Protein AF-M4B2K1-F1 (afdb_monomer)

Radius of gyration: 79.4 Å; Cα contacts (8 Å, |Δi|>4): 278; chains: 1; bounding box: 153×69×194 Å

pLDDT: mean 70.73, std 24.57, range [24.2, 97.56]

Organism: Hyaloperonospora arabidopsidis (strain Emoy2) (NCBI:txid559515)

Solvent-accessible surface area (backbone atoms only — not comparable to full-atom values): 26438 Å² total; per-residue (Å²): 144,83,87,84,79,87,73,96,66,101,56,68,63,54,75,52,71,48,66,51,76,56,73,87,88,69,84,93,75,83,92,77,85,88,79,90,79,89,80,90,89,85,82,82,90,84,88,82,90,81,89,81,85,81,90,79,89,89,87,87,83,91,77,92,81,88,84,85,89,83,86,84,88,85,82,90,78,88,89,81,90,85,90,82,85,83,89,80,81,94,69,87,80,75,51,73,45,79,76,44,81,49,80,47,48,63,83,48,51,42,76,56,94,63,65,79,87,79,61,91,77,77,65,89,90,71,67,78,44,79,55,97,93,43,48,26,31,48,49,71,59,56,55,51,36,40,73,72,66,78,43,73,79,86,75,80,78,84,85,84,87,80,83,84,83,84,84,75,61,68,65,64,54,49,54,52,48,51,51,51,50,54,51,49,50,52,50,51,52,50,51,52,52,50,50,52,48,51,50,53,51,52,53,52,48,52,55,49,51,54,49,52,53,52,51,52,51,50,53,54,50,52,51,52,52,50,54,50,51,52,54,51,49,53,52,48,53,54,50,52,54,52,50,53,51,53,54,50,52,50,52,50,53,56,50,49,54,52,51,53,52,50,50,52,50,52,50,53,51,52,50,52,50,50,52,52,54,48,55,51,51,52,53,51,52,50,50,51,52,50,51,51,54,50,50,54,51,36,53,52,51,53,55,52,46,46,72,74,52,40,73,46,80,77,54,99,84,26,38,21,46,76,84,42,73,50,48,80,66,53,80,76,71,55,56,81,72,50,48,54,51,46,10,34,42,45,9,52,50,41,38,50,53,43,52,50,28,63,60,72,68,49,86,59,79,50,48,62,47,64,48,46,48,66,13,30,34,32,35,74,82,89,36,73,86,48,79,21,35,54,27,67,84,96,48,62,65,71,46,28,56,49,26,52,55,49,54,51,51,40,52,52,52,60,56,52,60,64,65,75,70,81,121

Foldseek 3Di:
DDDDDDDPDDFDKDKDWDKDWDDPPDDDDDDDDDDDDDDDDDDDDDDDDDDDDDDDDDDDDDDDDDDDDDDDDDDDDDDDDDDDDDDDDDDPDTDIDGPDMDMDTPVQKDWDPDDPVLDPDQDPPWDWDDDPRTIIGGPVSVVVCVVVVVDPPPPPDDDDDDDDDDDDDVVVVVVVVVVVVVVVVVVVVVVVVVVVVVVVVVVVVVVVVVVVVVVVVVVVVVVVVVVVVVVVVVVVVVVVVVVVVVVVVVVVVVVVVVVVVVVVVVVVVVVVVVVVVVVVVVVVVVVVVVVVVLVVVLVVVLVVLCVVWPWDDPDPQWIDTPRQIDDPPLLPDDDPVNLQSQLQRVLSLLVSLVVLCVSLVPDFQWDWDRPRSFTWTARCPPGVPDTQTCGPPPDDSVSNVVRVVSSVVSVVRSVVSVVVPPD

Secondary structure (DSSP, 8-state):
-------S----EEEEEEEEEE-SSS--S-----------------------------------------------------------------EEEEEEEEEEEGGGEEE-SS-GGG-S-PPTT--EEEETTEEEEEHHHHHHHHHTTSS-GGGS-----PPP-TT--HHHHHHHHHHHHHHHHHHHHHHHHHHHHHHHHHHHHHHHHHHHHHHHHHHHHHHHHHHHHHHHHHHHHHHHHHHHHHHHHHHHHHHHHHHHHHHHHHHHHHHHHHHHHHHHHHHHHHHHHHHHHHHHHHHHHHHHHHHHS-EEEEETTEEEETTEEE-TTHHHH--HHHHHHHHHHHHHHHHHHHHHHHHHT---SSEEE--GGG-EEEETTTEEEEEEES--TTS-HHHHHHHHHHHHHHHHHHHHHHHTT--

Mean predicted aligned error: 22.21 Å

Structure (mmCIF, N/CA/C/O backbone):
data_AF-M4B2K1-F1
#
_entry.id   AF-M4B2K1-F1
#
loop_
_atom_site.group_PDB
_atom_site.id
_atom_site.type_symbol
_atom_site.label_atom_id
_atom_site.label_alt_id
_atom_site.label_comp_id
_atom_site.label_asym_id
_atom_site.label_entity_id
_atom_site.label_seq_id
_atom_site.pdbx_PDB_ins_code
_atom_site.Cartn_x
_atom_site.Cartn_y
_atom_site.Cartn_z
_atom_site.occupancy
_atom_site.B_iso_or_equiv
_atom_site.auth_seq_id
_atom_site.auth_comp_id
_atom_site.auth_asym_id
_atom_site.auth_atom_id
_atom_site.pdbx_PDB_model_num
ATOM 1 N N . MET A 1 1 ? -66.121 -4.931 83.440 1.00 33.41 1 MET A N 1
ATOM 2 C CA . MET A 1 1 ? -67.003 -4.287 84.436 1.00 33.41 1 MET A CA 1
ATOM 3 C C . MET A 1 1 ? -68.392 -4.168 83.828 1.00 33.41 1 MET A C 1
ATOM 5 O O . MET A 1 1 ? -68.733 -3.128 83.288 1.00 33.41 1 MET A O 1
ATOM 9 N N . ALA A 1 2 ? -69.133 -5.272 83.839 1.00 26.12 2 ALA A N 1
ATOM 10 C CA . ALA A 1 2 ? -70.567 -5.366 83.579 1.00 26.12 2 ALA A CA 1
ATOM 11 C C . ALA A 1 2 ? -71.002 -6.700 84.211 1.00 26.12 2 ALA A C 1
ATOM 13 O O . ALA A 1 2 ? -70.303 -7.691 84.011 1.00 26.12 2 ALA A O 1
ATOM 14 N N . GLY A 1 3 ? -72.066 -6.702 85.016 1.00 27.78 3 GLY A N 1
ATOM 15 C CA . GLY A 1 3 ? -72.600 -7.915 85.649 1.00 27.78 3 GLY A CA 1
ATOM 16 C C . GLY A 1 3 ? -72.296 -8.080 87.141 1.00 27.78 3 GLY A C 1
ATOM 17 O O . GLY A 1 3 ? -71.902 -9.156 87.571 1.00 27.78 3 GLY A O 1
ATOM 18 N N . VAL A 1 4 ? -72.476 -7.031 87.946 1.00 30.73 4 VAL A N 1
ATOM 19 C CA . VAL A 1 4 ? -72.749 -7.195 89.384 1.00 30.73 4 VAL A CA 1
ATOM 20 C C . VAL A 1 4 ? -74.035 -6.430 89.663 1.00 30.73 4 VAL A C 1
ATOM 22 O O . VAL A 1 4 ? -74.010 -5.308 90.159 1.00 30.73 4 VAL A O 1
ATOM 25 N N . GLU A 1 5 ? -75.165 -7.007 89.255 1.00 28.20 5 GLU A N 1
ATOM 26 C CA . GLU A 1 5 ? -76.462 -6.562 89.751 1.00 28.20 5 GLU A CA 1
ATOM 27 C C . GLU A 1 5 ? -76.749 -7.278 91.068 1.00 28.20 5 GLU A C 1
ATOM 29 O O . GLU A 1 5 ? -76.955 -8.487 91.159 1.00 28.20 5 GLU A O 1
ATOM 34 N N . THR A 1 6 ? -76.703 -6.470 92.115 1.00 30.39 6 THR A N 1
ATOM 35 C CA . THR A 1 6 ? -77.230 -6.730 93.442 1.00 30.39 6 THR A CA 1
ATOM 36 C C . THR A 1 6 ? -78.709 -7.111 93.367 1.00 30.39 6 THR A C 1
ATOM 38 O O . THR A 1 6 ? -79.555 -6.243 93.162 1.00 30.39 6 THR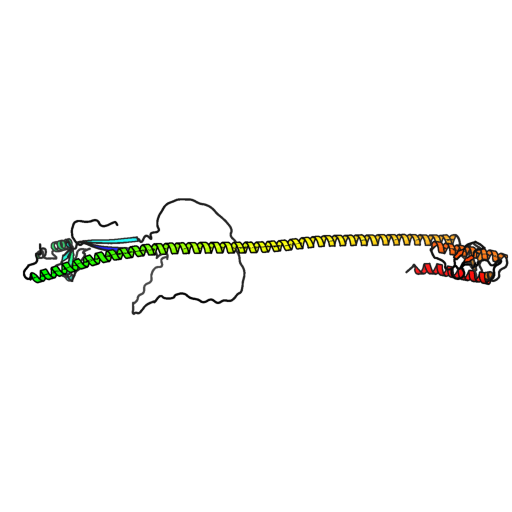 A O 1
ATOM 41 N N . LEU A 1 7 ? -79.035 -8.381 93.614 1.00 30.75 7 LEU A N 1
ATOM 42 C CA . LEU A 1 7 ? -80.390 -8.791 93.980 1.00 30.75 7 LEU A CA 1
ATOM 43 C C . LEU A 1 7 ? -80.443 -9.132 95.471 1.00 30.75 7 LEU A C 1
ATOM 45 O O . LEU A 1 7 ? -79.887 -10.116 95.959 1.00 30.75 7 LEU A O 1
ATOM 49 N N . LEU A 1 8 ? -81.127 -8.243 96.184 1.00 30.98 8 LEU A N 1
ATOM 50 C CA . LEU A 1 8 ? -81.576 -8.346 97.563 1.00 30.98 8 LEU A CA 1
ATOM 51 C C . LEU A 1 8 ? -82.473 -9.582 97.742 1.00 30.98 8 LEU A C 1
ATOM 53 O O . LEU A 1 8 ? -83.678 -9.509 97.547 1.00 30.98 8 LEU A O 1
ATOM 57 N N . SER A 1 9 ? -81.883 -10.723 98.097 1.00 32.16 9 SER A N 1
ATOM 58 C CA . SER A 1 9 ? -82.534 -11.868 98.755 1.00 32.16 9 SER A CA 1
ATOM 59 C C . SER A 1 9 ? -81.482 -12.966 98.938 1.00 32.16 9 SER A C 1
ATOM 61 O O . SER A 1 9 ? -81.138 -13.677 97.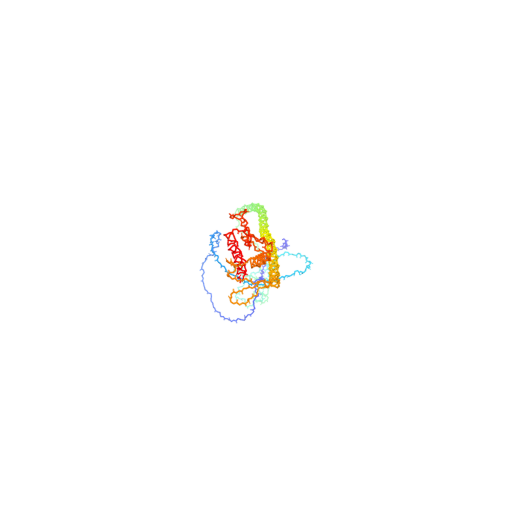996 1.00 32.16 9 SER A O 1
ATOM 63 N N . GLY A 1 10 ? -80.938 -13.088 100.151 1.00 36.59 10 GLY A N 1
ATOM 64 C CA . GLY A 1 10 ? -79.863 -14.021 100.503 1.00 36.59 10 GLY A CA 1
ATOM 65 C C . GLY A 1 10 ? -80.262 -15.499 100.431 1.00 36.59 10 GLY A C 1
ATOM 66 O O . GLY A 1 10 ? -80.547 -16.131 101.453 1.00 36.59 10 GLY A O 1
ATOM 67 N N . GLY A 1 11 ? -80.224 -16.067 99.231 1.00 42.34 11 GLY A N 1
ATOM 68 C CA . GLY A 1 11 ? -80.140 -17.503 98.990 1.00 42.34 11 GLY A CA 1
ATOM 69 C C . GLY A 1 11 ? -78.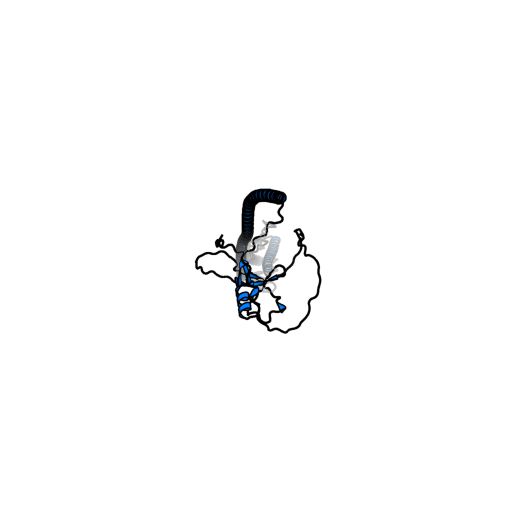964 -17.780 98.063 1.00 42.34 11 GLY A C 1
ATOM 70 O O . GLY A 1 11 ? -78.878 -17.188 96.993 1.00 42.34 11 GLY A O 1
ATOM 71 N N . THR A 1 12 ? -78.048 -18.656 98.471 1.00 49.53 12 THR A N 1
ATOM 72 C CA . THR A 1 12 ? -77.027 -19.214 97.581 1.00 49.53 12 THR A CA 1
ATOM 73 C C . THR A 1 12 ? -77.739 -19.915 96.424 1.00 49.53 12 THR A C 1
ATOM 75 O O . THR A 1 12 ? -78.508 -20.855 96.635 1.00 49.53 12 THR A O 1
ATOM 78 N N . ARG A 1 13 ? -77.531 -19.411 95.209 1.00 50.72 13 ARG A N 1
ATOM 79 C CA . ARG A 1 13 ? -78.006 -20.006 93.959 1.00 50.72 13 ARG A CA 1
ATOM 80 C C . ARG A 1 13 ? -76.802 -20.561 93.219 1.00 50.72 13 ARG A C 1
ATOM 82 O O . ARG A 1 13 ? -75.742 -19.937 93.248 1.00 50.72 13 ARG A O 1
ATOM 89 N N . PHE A 1 14 ? -76.960 -21.717 92.595 1.00 55.72 14 PHE A N 1
ATOM 90 C CA . PHE A 1 14 ? -75.950 -22.262 91.698 1.00 55.72 14 PHE A CA 1
ATOM 91 C C . PHE A 1 14 ? -76.577 -22.485 90.326 1.00 55.72 14 PHE A C 1
ATOM 93 O O . PHE A 1 14 ? -77.724 -22.919 90.202 1.00 55.72 14 PHE A O 1
ATOM 100 N N . GLU A 1 15 ? -75.810 -22.120 89.311 1.00 47.94 15 GLU A N 1
ATOM 101 C CA . GLU A 1 15 ? -76.185 -22.185 87.909 1.00 47.94 15 GLU A CA 1
ATOM 102 C C . GLU A 1 15 ? -75.446 -23.363 87.283 1.00 47.94 15 GLU A C 1
ATOM 104 O O . GLU A 1 15 ? -74.226 -23.489 87.424 1.00 47.94 15 GLU A O 1
ATOM 109 N N . ILE A 1 16 ? -76.190 -24.254 86.630 1.00 57.50 16 ILE A N 1
ATOM 110 C CA . ILE A 1 16 ? -75.614 -25.338 85.837 1.00 57.50 16 ILE A CA 1
ATOM 111 C C . ILE A 1 16 ? -75.883 -24.992 84.378 1.00 57.50 16 ILE A C 1
ATOM 113 O O . ILE A 1 16 ? -77.011 -25.121 83.899 1.00 57.50 16 ILE A O 1
ATOM 117 N N . ALA A 1 17 ? -74.836 -24.534 83.693 1.00 45.72 17 ALA A N 1
ATOM 118 C CA . ALA A 1 17 ? -74.852 -24.251 82.266 1.00 45.72 17 ALA A CA 1
ATOM 119 C C . ALA A 1 17 ? -74.104 -25.358 81.513 1.00 45.72 17 ALA A C 1
ATOM 121 O O . ALA A 1 17 ? -72.930 -25.628 81.775 1.00 45.72 17 ALA A O 1
ATOM 122 N N . ALA A 1 18 ? -74.793 -26.012 80.579 1.00 47.94 18 ALA A N 1
ATOM 123 C CA . ALA A 1 18 ? -74.198 -26.954 79.642 1.00 47.94 18 ALA A CA 1
ATOM 124 C C . ALA A 1 18 ? -74.027 -26.258 78.289 1.00 47.94 18 ALA A C 1
ATOM 126 O O . ALA A 1 18 ? -74.999 -26.027 77.565 1.00 47.94 18 ALA A O 1
ATOM 127 N N . VAL A 1 19 ? -72.781 -25.933 77.954 1.00 47.31 19 VAL A N 1
ATOM 128 C CA . VAL A 1 19 ? -72.435 -25.158 76.759 1.00 47.31 19 VAL A CA 1
ATOM 129 C C . VAL A 1 19 ? -71.697 -26.047 75.768 1.00 47.31 19 VAL A C 1
ATOM 131 O O . VAL A 1 19 ? -70.753 -26.756 76.131 1.00 47.31 19 VAL A O 1
ATOM 134 N N . ARG A 1 20 ? -72.112 -26.018 74.499 1.00 46.38 20 ARG A N 1
ATOM 135 C CA . ARG A 1 20 ? -71.385 -26.674 73.407 1.00 46.38 20 ARG A CA 1
ATOM 136 C C . ARG A 1 20 ? -70.541 -25.637 72.683 1.00 46.38 20 ARG A C 1
ATOM 138 O O . ARG A 1 20 ? -71.056 -24.730 72.039 1.00 46.38 20 ARG A O 1
ATOM 145 N N . VAL A 1 21 ? -69.227 -25.800 72.785 1.00 49.03 21 VAL A N 1
ATOM 146 C CA . VAL A 1 21 ? -68.253 -24.893 72.175 1.00 49.03 21 VAL A CA 1
ATOM 147 C C . VAL A 1 21 ? -67.847 -25.434 70.805 1.00 49.03 21 VAL A C 1
ATOM 149 O O . VAL A 1 21 ? -67.331 -26.549 70.699 1.00 49.03 21 VAL A O 1
ATOM 152 N N . HIS A 1 22 ? -68.078 -24.653 69.746 1.00 51.28 22 HIS A N 1
ATOM 153 C CA . HIS A 1 22 ? -67.694 -25.007 68.378 1.00 51.28 22 HIS A CA 1
ATOM 154 C C . HIS A 1 22 ? -66.496 -24.168 67.905 1.00 51.28 22 HIS A C 1
ATOM 156 O O . HIS A 1 22 ? -66.629 -22.972 67.650 1.00 51.28 22 HIS A O 1
ATOM 162 N N . ASP A 1 23 ? -65.333 -24.806 67.726 1.00 41.50 23 ASP A N 1
ATOM 163 C CA . ASP A 1 23 ? -64.152 -24.178 67.123 1.00 41.50 23 ASP A CA 1
ATOM 164 C C . ASP A 1 23 ? -64.107 -24.444 65.605 1.00 41.50 23 ASP A C 1
ATOM 166 O O . ASP A 1 23 ? -64.233 -25.579 65.138 1.00 41.50 23 ASP A O 1
ATOM 170 N N . ARG A 1 24 ? -63.943 -23.392 64.793 1.00 44.41 24 ARG A N 1
ATOM 171 C CA . ARG A 1 24 ? -64.090 -23.441 63.321 1.00 44.41 24 ARG A CA 1
ATOM 172 C C . ARG A 1 24 ? -62.887 -24.053 62.584 1.00 44.41 24 ARG A C 1
ATOM 174 O O . ARG A 1 24 ? -62.814 -23.965 61.358 1.00 44.41 24 ARG A O 1
ATOM 181 N N . LYS A 1 25 ? -61.953 -24.700 63.288 1.00 42.91 25 LYS A N 1
ATOM 182 C CA . LYS A 1 25 ? -60.791 -25.398 62.705 1.00 42.91 25 LYS A CA 1
ATOM 183 C C . LYS A 1 25 ? -60.989 -26.910 62.581 1.00 42.91 25 LYS A C 1
ATOM 185 O O . LYS A 1 25 ? -60.107 -27.694 62.898 1.00 42.91 25 LYS A O 1
ATOM 190 N N . ALA A 1 26 ? -62.114 -27.335 62.026 1.00 36.56 26 ALA A N 1
ATOM 191 C CA . ALA A 1 26 ? -62.198 -28.612 61.330 1.00 36.56 26 ALA A CA 1
ATOM 192 C C . ALA A 1 26 ? -63.386 -28.573 60.366 1.00 36.56 26 ALA A C 1
ATOM 194 O O . ALA A 1 26 ? -64.403 -27.959 60.654 1.00 36.56 26 ALA A O 1
ATOM 195 N N . VAL A 1 27 ? -63.268 -29.294 59.252 1.00 38.12 27 VAL A N 1
ATOM 196 C CA . VAL A 1 27 ? -64.311 -29.535 58.236 1.00 38.12 27 VAL A CA 1
ATOM 197 C C . VAL A 1 27 ? -64.344 -28.542 57.056 1.00 38.12 27 VAL A C 1
ATOM 199 O O . VAL A 1 27 ? -65.320 -27.857 56.775 1.00 38.12 27 VAL A O 1
ATOM 202 N N . LYS A 1 28 ? -63.306 -28.624 56.216 1.00 32.38 28 LYS A N 1
ATOM 203 C CA . LYS A 1 28 ? -63.516 -28.906 54.785 1.00 32.38 28 LYS A CA 1
ATOM 204 C C . LYS A 1 28 ? -62.864 -30.247 54.463 1.00 32.38 28 LYS A C 1
ATOM 206 O O . LYS A 1 28 ? -61.701 -30.252 54.088 1.00 32.38 28 LYS A O 1
ATOM 211 N N . ARG A 1 29 ? -63.589 -31.365 54.576 1.00 33.66 29 ARG A N 1
ATOM 212 C CA . ARG A 1 29 ? -63.398 -32.542 53.704 1.00 33.66 29 ARG A CA 1
ATOM 213 C C . ARG A 1 29 ? -64.725 -33.291 53.531 1.00 33.66 29 ARG A C 1
ATOM 215 O O . ARG A 1 29 ? -65.525 -33.317 54.465 1.00 33.66 29 ARG A O 1
ATOM 222 N N . PRO A 1 30 ? -64.996 -33.824 52.328 1.00 31.34 30 PRO A N 1
ATOM 223 C CA . PRO A 1 30 ? -66.317 -34.283 51.938 1.00 31.34 30 PRO A CA 1
ATOM 224 C C . PRO A 1 30 ? -66.617 -35.697 52.446 1.00 31.34 30 PRO A C 1
ATOM 226 O O . PRO A 1 30 ? -65.734 -36.522 52.668 1.00 31.34 30 PRO A O 1
ATOM 229 N N . ARG A 1 31 ? -67.919 -35.946 52.583 1.00 30.94 31 ARG A N 1
ATOM 230 C CA . ARG A 1 31 ? -68.572 -37.198 52.973 1.00 30.94 31 ARG A CA 1
ATOM 231 C C . ARG A 1 31 ? -68.016 -38.438 52.255 1.00 30.94 31 ARG A C 1
ATOM 233 O O . ARG A 1 31 ? -68.094 -38.522 51.032 1.00 30.94 31 ARG A O 1
ATOM 240 N N . ARG A 1 32 ? -67.667 -39.474 53.025 1.00 28.14 32 ARG A N 1
ATOM 241 C CA . ARG A 1 32 ? -67.877 -40.886 52.658 1.00 28.14 32 ARG A CA 1
ATOM 242 C C . ARG A 1 32 ? -68.423 -41.652 53.871 1.00 28.14 32 ARG A C 1
ATOM 244 O O . ARG A 1 32 ? -68.006 -41.417 54.998 1.00 28.14 32 ARG A O 1
ATOM 251 N N . LYS A 1 33 ? -69.439 -42.480 53.608 1.00 28.58 33 LYS A N 1
ATOM 252 C CA . LYS A 1 33 ? -70.239 -43.267 54.564 1.00 28.58 33 LYS A CA 1
ATOM 253 C C . LYS A 1 33 ? -69.412 -44.368 55.262 1.00 28.58 33 LYS A C 1
ATOM 255 O O . LYS A 1 33 ? -68.395 -44.779 54.707 1.00 28.58 33 LYS A O 1
ATOM 260 N N . PRO A 1 34 ? -69.860 -44.857 56.435 1.00 30.62 34 PRO A N 1
ATOM 261 C CA . PRO A 1 34 ? -69.062 -45.689 57.328 1.00 30.62 34 PRO A CA 1
ATOM 262 C C . PRO A 1 34 ? -69.175 -47.182 56.997 1.00 30.62 34 PRO A C 1
ATOM 264 O O . PRO A 1 34 ? -70.206 -47.652 56.511 1.00 30.62 34 PRO A O 1
ATOM 267 N N . ARG A 1 35 ? -68.135 -47.941 57.346 1.00 26.84 35 ARG A N 1
ATOM 268 C CA . ARG A 1 35 ? -68.251 -49.355 57.703 1.00 26.84 35 ARG A CA 1
ATOM 269 C C . ARG A 1 35 ? -67.588 -49.551 59.062 1.00 26.84 35 ARG A C 1
ATOM 271 O O . ARG A 1 35 ? -66.490 -49.059 59.295 1.00 26.84 35 ARG A O 1
ATOM 278 N N . PHE A 1 36 ? -68.355 -50.188 59.935 1.00 24.20 36 PHE A N 1
ATOM 279 C CA . PHE A 1 36 ? -68.020 -50.620 61.284 1.00 24.20 36 PHE A CA 1
ATOM 280 C C . PHE A 1 36 ? -66.803 -51.548 61.318 1.00 24.20 36 PHE A C 1
ATOM 282 O O . PHE A 1 36 ? -66.499 -52.168 60.300 1.00 24.20 36 PHE A O 1
ATOM 289 N N . LEU A 1 37 ? -66.188 -51.628 62.504 1.00 26.78 37 LEU A N 1
ATOM 290 C CA . LEU A 1 37 ? -65.729 -52.804 63.278 1.00 26.78 37 LEU A CA 1
ATOM 291 C C . LEU A 1 37 ? -64.786 -52.230 64.369 1.00 26.78 37 LEU A C 1
ATOM 293 O O . LEU A 1 37 ? -63.810 -51.568 64.034 1.00 26.78 37 LEU A O 1
ATOM 297 N N . SER A 1 38 ? -65.223 -52.126 65.636 1.00 25.72 38 SER A N 1
ATOM 298 C CA . SER A 1 38 ? -64.816 -53.019 66.750 1.00 25.72 38 SER A CA 1
ATOM 299 C C . SER A 1 38 ? -63.307 -53.326 66.713 1.00 25.72 38 SER A C 1
ATOM 301 O O . SER A 1 38 ? -62.837 -53.900 65.741 1.00 25.72 38 SER A O 1
ATOM 303 N N . ASP A 1 39 ? -62.478 -52.972 67.689 1.00 25.58 39 ASP A N 1
ATOM 304 C CA . ASP A 1 39 ? -62.577 -53.389 69.084 1.00 25.58 39 ASP A CA 1
ATOM 305 C C . ASP A 1 39 ? -61.450 -52.736 69.921 1.00 25.58 39 ASP A C 1
ATOM 307 O O . ASP A 1 39 ? -60.388 -52.422 69.393 1.00 25.58 39 ASP A O 1
ATOM 311 N N . GLN A 1 40 ? -61.707 -52.616 71.225 1.00 27.75 40 GLN A N 1
ATOM 312 C CA . GLN A 1 40 ? -60.773 -52.706 72.365 1.00 27.75 40 GLN A CA 1
ATOM 313 C C . GLN A 1 40 ? -59.583 -51.737 72.563 1.00 27.75 40 GLN A C 1
ATOM 315 O O . GLN A 1 40 ? -58.646 -51.612 71.782 1.00 27.75 40 GLN A O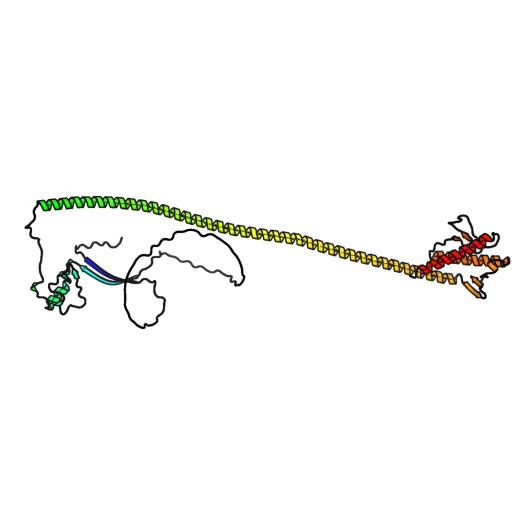 1
ATOM 320 N N . LEU A 1 41 ? -59.617 -51.142 73.761 1.00 28.31 41 LEU A N 1
ATOM 321 C CA . LEU A 1 41 ? -58.570 -50.418 74.480 1.00 28.31 41 LEU A CA 1
ATOM 322 C C . LEU A 1 41 ? -57.653 -51.383 75.256 1.00 28.31 41 LEU A C 1
ATOM 324 O O . LEU A 1 41 ? -58.158 -52.290 75.912 1.00 28.31 41 LEU A O 1
ATOM 328 N N . SER A 1 42 ? -56.348 -51.094 75.301 1.00 27.03 42 SER A N 1
ATOM 329 C CA . SER A 1 42 ? -55.392 -51.451 76.378 1.00 27.03 42 SER A CA 1
ATOM 330 C C . SER A 1 42 ? -54.034 -50.801 76.051 1.00 27.03 42 SER A C 1
ATOM 332 O O . SER A 1 42 ? -53.712 -50.749 74.869 1.00 27.03 42 SER A O 1
ATOM 334 N N . LEU A 1 43 ? -53.123 -50.363 76.925 1.00 27.67 43 LEU A N 1
ATOM 335 C CA . LEU A 1 43 ? -53.005 -50.066 78.361 1.00 27.67 43 LEU A CA 1
ATOM 336 C C . LEU A 1 43 ? -51.537 -49.563 78.537 1.00 27.67 43 LEU A C 1
ATOM 338 O O . LEU A 1 43 ? -50.660 -50.138 77.896 1.00 27.67 43 LEU A O 1
ATOM 342 N N . GLY A 1 44 ? -51.275 -48.575 79.410 1.00 28.33 44 GLY A N 1
ATOM 343 C CA . GLY A 1 44 ? -49.951 -48.236 80.002 1.00 28.33 44 GLY A CA 1
ATOM 344 C C . GLY A 1 44 ? -49.068 -47.262 79.196 1.00 28.33 44 GLY A C 1
ATOM 345 O O . GLY A 1 44 ? -48.735 -47.554 78.053 1.00 28.33 44 GLY A O 1
ATOM 346 N N . ASP A 1 45 ? -48.846 -46.019 79.656 1.00 29.12 45 ASP A N 1
ATOM 347 C CA . ASP A 1 45 ? -47.806 -45.551 80.623 1.00 29.12 45 ASP A CA 1
ATOM 348 C C . ASP A 1 45 ? -46.373 -45.743 80.057 1.00 29.12 45 ASP A C 1
ATOM 350 O O . ASP A 1 45 ? -46.043 -46.820 79.582 1.00 29.12 45 ASP A O 1
ATOM 354 N N . ASP A 1 46 ? -45.441 -44.782 79.984 1.00 31.28 46 ASP A N 1
ATOM 355 C CA . ASP A 1 46 ? -45.106 -43.687 80.898 1.00 31.28 46 ASP A CA 1
ATOM 356 C C . ASP A 1 46 ? -44.131 -42.667 80.230 1.00 31.28 46 ASP A C 1
ATOM 358 O O . ASP A 1 46 ? -43.193 -43.054 79.533 1.00 31.28 46 ASP A O 1
ATOM 362 N N . GLN A 1 47 ? -44.282 -41.380 80.587 1.00 34.34 47 GLN A N 1
ATOM 363 C CA . GLN A 1 47 ? -43.218 -40.359 80.777 1.00 34.34 47 GLN A CA 1
ATOM 364 C C . GLN A 1 47 ? -42.565 -39.540 79.612 1.00 34.34 47 GLN A C 1
ATOM 366 O O . GLN A 1 47 ? -42.689 -39.871 78.437 1.00 34.34 47 GLN A O 1
ATOM 371 N N . PRO A 1 48 ? -41.987 -38.342 79.924 1.00 33.16 48 PRO A N 1
ATOM 372 C CA . PRO A 1 48 ? -42.383 -37.063 79.316 1.00 33.16 48 PRO A CA 1
ATOM 373 C C . PRO A 1 48 ? -41.424 -36.506 78.247 1.00 33.16 48 PRO A C 1
ATOM 375 O O . PRO A 1 48 ? -40.204 -36.649 78.319 1.00 33.16 48 PRO A O 1
ATOM 378 N N . VAL A 1 49 ? -41.976 -35.746 77.294 1.00 33.53 49 VAL A N 1
ATOM 379 C CA . VAL A 1 49 ? -41.197 -35.001 76.290 1.00 33.53 49 VAL A CA 1
ATOM 380 C C . VAL A 1 49 ? -40.616 -33.730 76.917 1.00 33.53 49 VAL A C 1
ATOM 382 O O . VAL A 1 49 ? -41.317 -32.743 77.138 1.00 33.53 49 VAL A O 1
ATOM 385 N N . ASN A 1 50 ? -39.311 -33.758 77.190 1.00 28.58 50 ASN A N 1
ATOM 386 C CA . ASN A 1 50 ? -38.528 -32.602 77.609 1.00 28.58 50 ASN A CA 1
ATOM 387 C C . ASN A 1 50 ? -38.089 -31.796 76.371 1.00 28.58 50 ASN A C 1
ATOM 389 O O . ASN A 1 50 ? -37.263 -32.248 75.576 1.00 28.58 50 ASN A O 1
ATOM 393 N N . ASN A 1 51 ? -38.651 -30.598 76.197 1.00 30.97 51 ASN A N 1
ATOM 394 C CA . ASN A 1 51 ? -38.260 -29.658 75.150 1.00 30.97 51 ASN A CA 1
ATOM 395 C C . ASN A 1 51 ? -37.031 -28.865 75.597 1.00 30.97 51 ASN A C 1
ATOM 397 O O . ASN A 1 51 ? -37.127 -27.979 76.444 1.00 30.97 51 ASN A O 1
ATOM 401 N N . SER A 1 52 ? -35.879 -29.136 74.990 1.00 30.94 52 SER A N 1
ATOM 402 C CA . SER A 1 52 ? -34.717 -28.244 75.039 1.00 30.94 52 SER A CA 1
ATOM 403 C C . SER A 1 52 ? -33.783 -28.535 73.874 1.00 30.94 52 SER A C 1
ATOM 405 O O . SER A 1 52 ? -33.032 -29.503 73.933 1.00 30.94 52 SER A O 1
ATOM 407 N N . ARG A 1 53 ? -33.762 -27.672 72.850 1.00 32.12 53 ARG A N 1
ATOM 408 C CA . ARG A 1 53 ? -32.545 -27.445 72.058 1.00 32.12 53 ARG A CA 1
ATOM 409 C C . ARG A 1 53 ? -32.383 -25.974 71.693 1.00 32.12 53 ARG A C 1
ATOM 411 O O . ARG A 1 53 ? -33.173 -25.392 70.958 1.00 32.12 53 ARG A O 1
ATOM 418 N N . SER A 1 54 ? -31.324 -25.427 72.280 1.00 28.34 54 SER A N 1
ATOM 419 C CA . SER A 1 54 ? -30.672 -24.156 72.001 1.00 28.34 54 SER A CA 1
ATOM 420 C C . SER A 1 54 ? -29.716 -24.290 70.810 1.00 28.34 54 SER A C 1
ATOM 422 O O . SER A 1 54 ? -29.210 -25.373 70.522 1.00 28.34 54 SER A O 1
ATOM 424 N N . PHE A 1 55 ? -29.476 -23.142 70.181 1.00 27.47 55 PHE A N 1
ATOM 425 C CA . PHE A 1 55 ? -28.456 -22.783 69.196 1.00 27.47 55 PHE A CA 1
ATOM 426 C C . PHE A 1 55 ? -27.068 -23.409 69.419 1.00 27.47 55 PHE A C 1
ATOM 428 O O . PHE A 1 55 ? -26.568 -23.363 70.541 1.00 27.47 55 PHE A O 1
ATOM 435 N N . ALA A 1 56 ? -26.419 -23.863 68.338 1.00 30.00 56 ALA A N 1
ATOM 436 C CA . ALA A 1 56 ? -25.205 -23.250 67.767 1.00 30.00 56 ALA A CA 1
ATOM 437 C C . ALA A 1 56 ? -24.572 -24.133 66.665 1.00 30.00 56 ALA A C 1
ATOM 439 O O . ALA A 1 56 ? -24.512 -25.351 66.791 1.00 30.00 56 ALA A O 1
ATOM 440 N N . ASP A 1 57 ? -24.096 -23.449 65.621 1.00 28.31 57 ASP A N 1
ATOM 441 C CA . ASP A 1 57 ? -22.940 -23.738 64.763 1.00 28.31 57 ASP A CA 1
ATOM 442 C C . ASP A 1 57 ? -22.784 -25.091 64.055 1.00 28.31 57 ASP A C 1
ATOM 444 O O . ASP A 1 57 ? -22.327 -26.061 64.643 1.00 28.31 57 ASP A O 1
ATOM 448 N N . VAL A 1 58 ? -22.919 -25.063 62.720 1.00 31.08 58 VAL A N 1
ATOM 449 C CA . VAL A 1 58 ? -21.887 -25.613 61.820 1.00 31.08 58 VAL A CA 1
ATOM 450 C C . VAL A 1 58 ? -21.755 -24.700 60.594 1.00 31.08 58 VAL A C 1
ATOM 452 O O . VAL A 1 58 ? -22.707 -24.477 59.848 1.00 31.08 58 VAL A O 1
ATOM 455 N N . LYS A 1 59 ? -20.547 -24.162 60.404 1.00 29.50 59 LYS A N 1
ATOM 456 C CA . LYS A 1 59 ? -20.050 -23.506 59.187 1.00 29.50 59 LYS A CA 1
ATOM 457 C C . LYS A 1 59 ? -19.090 -24.476 58.487 1.00 29.50 59 LYS A C 1
ATOM 459 O O . LYS A 1 59 ? -18.289 -25.108 59.167 1.00 29.50 59 LYS A O 1
ATOM 464 N N . GLY A 1 60 ? -19.114 -24.494 57.154 1.00 29.05 60 GLY A N 1
ATOM 465 C CA . GLY A 1 60 ? -18.157 -25.179 56.268 1.00 29.05 60 GLY A CA 1
ATOM 466 C C . GLY A 1 60 ? -18.919 -25.936 55.170 1.00 29.05 60 GLY A C 1
ATOM 467 O O . GLY A 1 60 ? -19.569 -26.912 55.506 1.00 29.05 60 GLY A O 1
ATOM 468 N N . SER A 1 61 ? -19.094 -25.475 53.925 1.00 25.16 61 SER A N 1
ATOM 469 C CA . SER A 1 61 ? -18.187 -24.954 52.875 1.00 25.16 61 SER A CA 1
ATOM 470 C C . SER A 1 61 ? -17.998 -26.004 51.768 1.00 25.16 61 SER A C 1
ATOM 472 O O . SER A 1 61 ? -17.647 -27.131 52.099 1.00 25.16 61 SER A O 1
ATOM 474 N N . PHE A 1 62 ? -18.110 -25.540 50.508 1.00 26.17 62 PHE A N 1
ATOM 475 C CA . PHE A 1 62 ? -17.711 -26.158 49.219 1.00 26.17 62 PHE A CA 1
ATOM 476 C C . PHE A 1 62 ? -18.609 -27.295 48.687 1.00 26.17 62 PHE A C 1
ATOM 478 O O . PHE A 1 62 ? -19.021 -28.146 49.463 1.00 26.17 62 PHE A O 1
ATOM 485 N N . ASP A 1 63 ? -18.975 -27.412 47.404 1.00 28.75 63 ASP A N 1
ATOM 486 C CA . ASP A 1 63 ? -18.681 -26.722 46.123 1.00 28.75 63 ASP A CA 1
ATOM 487 C C . ASP A 1 63 ? -19.866 -27.045 45.160 1.00 28.75 63 ASP A C 1
ATOM 489 O O . ASP A 1 63 ? -20.552 -28.041 45.389 1.00 28.75 63 ASP A O 1
ATOM 493 N N . GLU A 1 64 ? -20.322 -26.131 44.286 1.00 29.02 64 GLU A N 1
ATOM 494 C CA . GLU A 1 64 ? -20.137 -26.143 42.805 1.00 29.02 64 GLU A CA 1
ATOM 495 C C . GLU A 1 64 ? -20.650 -27.450 42.123 1.00 29.02 64 GLU A C 1
ATOM 497 O O . GLU A 1 64 ? -20.279 -28.546 42.522 1.00 29.02 64 GLU A O 1
ATOM 502 N N . VAL A 1 65 ? -21.568 -27.474 41.141 1.00 31.03 65 VAL A N 1
ATOM 503 C CA . VAL A 1 65 ? -21.498 -26.950 39.756 1.00 31.03 65 VAL A CA 1
ATOM 504 C C . VAL A 1 65 ? -22.860 -27.207 39.043 1.00 31.03 65 VAL A C 1
ATOM 506 O O . VAL A 1 65 ? -23.482 -28.226 39.335 1.00 31.03 65 VAL A O 1
ATOM 509 N N . ASP A 1 66 ? -23.245 -26.307 38.114 1.00 27.89 66 ASP A N 1
ATOM 510 C CA . ASP A 1 66 ? -24.141 -26.424 36.924 1.00 27.89 66 ASP A CA 1
ATOM 511 C C . ASP A 1 66 ? -25.577 -27.009 37.072 1.00 27.89 66 ASP A C 1
ATOM 513 O O . ASP A 1 66 ? -25.877 -27.827 37.926 1.00 27.89 66 ASP A O 1
ATOM 517 N N . ASP A 1 67 ? -26.601 -26.641 36.294 1.00 30.23 67 ASP A N 1
ATOM 518 C CA . ASP A 1 67 ? -26.614 -26.172 34.910 1.00 30.23 67 ASP A CA 1
ATOM 519 C C . ASP A 1 67 ? -27.942 -25.467 34.549 1.00 30.23 67 ASP A C 1
ATOM 521 O O . ASP A 1 67 ? -28.910 -25.430 35.312 1.00 30.23 67 ASP A O 1
ATOM 525 N N . ALA A 1 68 ? -27.948 -24.898 33.350 1.00 27.39 68 ALA A N 1
ATOM 526 C CA . ALA A 1 68 ? -28.830 -23.876 32.815 1.00 27.39 68 ALA A CA 1
ATOM 527 C C . ALA A 1 68 ? -30.315 -24.216 32.520 1.00 27.39 68 ALA A C 1
ATOM 529 O O . ALA A 1 68 ? -30.717 -25.347 32.269 1.00 27.39 68 ALA A O 1
ATOM 530 N N . ALA A 1 69 ? -31.042 -23.100 32.342 1.00 27.48 69 ALA A N 1
ATOM 531 C CA . ALA A 1 69 ? -32.068 -22.826 31.325 1.00 27.48 69 ALA A CA 1
ATOM 532 C C . ALA A 1 69 ? -33.550 -23.130 31.625 1.00 27.48 69 ALA A C 1
ATOM 534 O O . ALA A 1 69 ? -33.966 -24.264 31.828 1.00 27.48 69 ALA A O 1
ATOM 535 N N . GLY A 1 70 ? -34.376 -22.086 31.443 1.00 25.59 70 GLY A N 1
ATOM 536 C CA . GLY A 1 70 ? -35.645 -22.265 30.732 1.00 25.59 70 GLY A CA 1
ATOM 537 C C . GLY A 1 70 ? -36.888 -21.533 31.243 1.00 25.59 70 GLY A C 1
ATOM 538 O O . GLY A 1 70 ? -37.846 -22.175 31.649 1.00 25.59 70 GLY A O 1
ATOM 539 N N . THR A 1 71 ? -36.951 -20.236 30.924 1.00 28.36 71 THR A N 1
ATOM 540 C CA . THR A 1 71 ? -38.093 -19.574 30.238 1.00 28.36 71 THR A CA 1
ATOM 541 C C . THR A 1 71 ? -39.402 -19.164 30.948 1.00 28.36 71 THR A C 1
ATOM 543 O O . THR A 1 71 ? -39.932 -19.847 31.814 1.00 28.36 71 THR A O 1
ATOM 546 N N . HIS A 1 72 ? -39.939 -18.061 30.390 1.00 30.30 72 HIS A N 1
ATOM 547 C CA . HIS A 1 72 ? -41.214 -17.334 30.564 1.00 30.30 72 HIS A CA 1
ATOM 548 C C . HIS A 1 72 ? -41.266 -16.296 31.701 1.00 30.30 72 HIS A C 1
ATOM 550 O O . HIS A 1 72 ? -41.291 -16.650 32.872 1.00 30.30 72 HIS A O 1
ATOM 556 N N . ASP A 1 73 ? -41.107 -14.987 31.455 1.00 25.08 73 ASP A N 1
ATOM 557 C CA . ASP A 1 73 ? -41.855 -14.035 30.592 1.00 25.08 73 ASP A CA 1
ATOM 558 C C . ASP A 1 73 ? -43.275 -13.736 31.107 1.00 25.08 73 ASP A C 1
ATOM 560 O O . ASP A 1 73 ? -44.051 -14.659 31.355 1.00 25.08 73 ASP A O 1
ATOM 564 N N . GLY A 1 74 ? -43.608 -12.448 31.267 1.00 27.97 74 GLY A N 1
ATOM 565 C CA . GLY A 1 74 ? -44.945 -12.015 31.697 1.00 27.97 74 GLY A CA 1
ATOM 566 C C . GLY A 1 74 ? -45.011 -10.676 32.438 1.00 27.97 74 GLY A C 1
ATOM 567 O O . GLY A 1 74 ? -45.135 -10.635 33.656 1.00 27.97 74 GLY A O 1
ATOM 568 N N . MET A 1 75 ? -44.937 -9.599 31.661 1.00 28.38 75 MET A N 1
ATOM 569 C CA . MET A 1 75 ? -45.190 -8.184 31.967 1.00 28.38 75 MET A CA 1
ATOM 570 C C . MET A 1 75 ? -46.670 -7.879 32.332 1.00 28.38 75 MET A C 1
ATOM 572 O O . MET A 1 75 ? -47.552 -8.668 32.000 1.00 28.38 75 MET A O 1
ATOM 576 N N . THR A 1 76 ? -46.913 -6.658 32.847 1.00 27.31 76 THR A N 1
ATOM 577 C CA . THR A 1 76 ? -48.179 -5.861 32.880 1.00 27.31 76 THR A CA 1
ATOM 578 C C . THR A 1 76 ? -49.184 -6.204 33.986 1.00 27.31 76 THR A C 1
ATOM 580 O O . THR A 1 76 ? -49.298 -7.355 34.384 1.00 27.31 76 THR A O 1
ATOM 583 N N . ASP A 1 77 ? -50.020 -5.314 34.519 1.00 26.47 77 ASP A N 1
ATOM 584 C CA . ASP A 1 77 ? -50.151 -3.849 34.658 1.00 26.47 77 ASP A CA 1
ATOM 585 C C . ASP A 1 77 ? -51.348 -3.695 35.633 1.00 26.47 77 ASP A C 1
ATOM 587 O O . ASP A 1 77 ? -52.237 -4.546 35.656 1.00 26.47 77 ASP A O 1
ATOM 591 N N . SER A 1 78 ? -51.228 -2.887 36.689 1.00 27.66 78 SER A N 1
ATOM 592 C CA . SER A 1 78 ? -52.019 -1.669 36.964 1.00 27.66 78 SER A CA 1
ATOM 593 C C . SER A 1 78 ? -53.547 -1.736 36.784 1.00 27.66 78 SER A C 1
ATOM 595 O O . SER A 1 78 ? -54.028 -2.225 35.773 1.00 27.66 78 SER A O 1
ATOM 597 N N . ASP A 1 79 ? -54.238 -1.096 37.747 1.00 25.84 79 ASP A N 1
ATOM 598 C CA . ASP A 1 79 ? -55.638 -0.603 37.769 1.00 25.84 79 ASP A CA 1
ATOM 599 C C . ASP A 1 79 ? -56.585 -1.349 38.733 1.00 25.84 79 ASP A C 1
ATOM 601 O O . ASP A 1 79 ? -56.634 -2.569 38.758 1.00 25.84 79 ASP A O 1
ATOM 605 N N . THR A 1 80 ? -57.389 -0.734 39.609 1.00 27.03 80 THR A N 1
ATOM 606 C CA . THR A 1 80 ? -57.606 0.651 40.059 1.00 27.03 80 THR A CA 1
ATOM 607 C C . THR A 1 80 ? -58.290 0.569 41.439 1.00 27.03 80 THR A C 1
ATOM 609 O O . THR A 1 80 ? -58.964 -0.400 41.779 1.00 27.03 80 THR A O 1
ATOM 612 N N . SER A 1 81 ? -58.103 1.617 42.235 1.00 27.30 81 SER A N 1
ATOM 613 C CA . SER A 1 81 ? -58.682 1.934 43.547 1.00 27.30 81 SER A CA 1
ATOM 614 C C . SER A 1 81 ? -60.210 1.850 43.688 1.00 27.30 81 SER A C 1
ATOM 616 O O . SER A 1 81 ? -60.924 2.305 42.799 1.00 27.30 81 SER A O 1
ATOM 618 N N . THR A 1 82 ? -60.710 1.552 44.898 1.00 28.59 82 THR A N 1
ATOM 619 C CA . THR A 1 82 ? -61.802 2.337 45.520 1.00 28.59 82 THR A CA 1
ATOM 620 C C . THR A 1 82 ? -61.740 2.273 47.055 1.00 28.59 82 THR A C 1
ATOM 622 O O . THR A 1 82 ? -61.467 1.234 47.647 1.00 28.59 82 THR A O 1
ATOM 625 N N . PHE A 1 83 ? -61.954 3.428 47.680 1.00 27.75 83 PHE A N 1
ATOM 626 C CA . PHE A 1 83 ? -61.861 3.741 49.107 1.00 27.75 83 PHE A CA 1
ATOM 627 C C . PHE A 1 83 ? -63.211 3.520 49.821 1.00 27.75 83 PHE A C 1
ATOM 629 O O . PHE A 1 83 ? -64.227 3.981 49.312 1.00 27.75 83 PHE A O 1
ATOM 636 N N . ALA A 1 84 ? -63.205 2.901 51.008 1.00 26.52 84 ALA A N 1
ATOM 637 C CA . ALA A 1 84 ? -64.121 3.089 52.157 1.00 26.52 84 ALA A CA 1
ATOM 638 C C . ALA A 1 84 ? -63.734 2.006 53.187 1.00 26.52 84 ALA A C 1
ATOM 640 O O . ALA A 1 84 ? -63.699 0.833 52.852 1.00 26.52 84 ALA A O 1
ATOM 641 N N . GLY A 1 85 ? -63.280 2.284 54.404 1.00 24.27 85 GLY A N 1
ATOM 642 C CA . GLY A 1 85 ? -63.934 3.095 55.417 1.00 24.27 85 GLY A CA 1
ATOM 643 C C . GLY A 1 85 ? -64.439 2.158 56.525 1.00 24.27 85 GLY A C 1
ATOM 644 O O . GLY A 1 85 ? -65.355 1.382 56.293 1.00 24.27 85 GLY A O 1
ATOM 645 N N . SER A 1 86 ? -63.873 2.305 57.729 1.00 25.00 86 SER A N 1
ATOM 646 C CA . SER A 1 86 ? -64.386 1.835 59.031 1.00 25.00 86 SER A CA 1
ATOM 647 C C . SER A 1 86 ? -63.841 0.525 59.636 1.00 25.00 86 SER A C 1
ATOM 649 O O . SER A 1 86 ? -64.061 -0.572 59.144 1.00 25.00 86 SER A O 1
ATOM 651 N N . SER A 1 87 ? -63.157 0.720 60.771 1.00 26.69 87 SER A N 1
ATOM 652 C CA . SER A 1 87 ? -63.186 -0.036 62.037 1.00 26.69 87 SER A CA 1
ATOM 653 C C . SER A 1 87 ? -63.495 -1.546 62.039 1.00 26.69 87 SER A C 1
ATOM 655 O O . SER A 1 87 ? -64.597 -1.977 61.729 1.00 26.69 87 SER A O 1
ATOM 657 N N . ASN A 1 88 ? -62.576 -2.356 62.575 1.00 27.70 88 ASN A N 1
ATOM 658 C CA . ASN A 1 88 ? -62.716 -2.963 63.910 1.00 27.70 88 ASN A CA 1
ATOM 659 C C . ASN A 1 88 ? -61.689 -4.075 64.146 1.00 27.70 88 ASN A C 1
ATOM 661 O O . ASN A 1 88 ? -61.276 -4.781 63.231 1.00 27.70 88 ASN A O 1
ATOM 665 N N . GLY A 1 89 ? -61.280 -4.184 65.410 1.00 26.67 89 GLY A N 1
ATOM 666 C CA . GLY A 1 89 ? -60.290 -5.130 65.901 1.00 26.67 89 GLY A CA 1
ATOM 667 C C . GLY A 1 89 ? -60.662 -6.589 65.656 1.00 26.67 89 GLY A C 1
ATOM 668 O O . GLY A 1 89 ? -61.803 -7.015 65.844 1.00 26.67 89 GLY A O 1
ATOM 669 N N . ASP A 1 90 ? -59.638 -7.338 65.266 1.00 28.38 90 ASP A N 1
ATOM 670 C CA . ASP A 1 90 ? -59.627 -8.785 65.140 1.00 28.38 90 ASP A CA 1
ATOM 671 C C . ASP A 1 90 ? -59.868 -9.415 66.523 1.00 28.38 90 ASP A C 1
ATOM 673 O O . ASP A 1 90 ? -58.989 -9.455 67.383 1.00 28.38 90 ASP A O 1
ATOM 677 N N . SER A 1 91 ? -61.111 -9.828 66.767 1.00 32.78 91 SER A N 1
ATOM 678 C CA . SER A 1 91 ? -61.482 -10.698 67.880 1.00 32.78 91 SER A CA 1
ATOM 679 C C . SER A 1 91 ? -62.067 -11.971 67.284 1.00 32.78 91 SER A C 1
ATOM 681 O O . SER A 1 91 ? -63.135 -11.979 66.669 1.00 32.78 91 SER A O 1
ATOM 683 N N . THR A 1 92 ? -61.318 -13.059 67.430 1.00 38.06 92 THR A N 1
ATOM 684 C CA . THR A 1 92 ? -61.723 -14.423 67.093 1.00 38.06 92 THR A CA 1
ATOM 685 C C . THR A 1 92 ? -63.038 -14.757 67.801 1.00 38.06 92 THR A C 1
ATOM 687 O O . THR A 1 92 ? -63.051 -14.997 69.007 1.00 38.06 92 THR A O 1
ATOM 690 N N . LYS A 1 93 ? -64.158 -14.751 67.067 1.00 36.06 93 LYS A N 1
ATOM 691 C CA . LYS A 1 93 ? -65.472 -15.142 67.596 1.00 36.06 93 LYS A CA 1
ATOM 692 C C . LYS A 1 93 ? -65.523 -16.659 67.794 1.00 36.06 93 LYS A C 1
ATOM 694 O O . LYS A 1 93 ? -65.747 -17.399 66.837 1.00 36.06 93 LYS A O 1
ATOM 699 N N . VAL A 1 94 ? -65.307 -17.097 69.032 1.00 41.38 94 VAL A N 1
ATOM 700 C CA . VAL A 1 94 ? -65.734 -18.413 69.525 1.00 41.38 94 VAL A CA 1
ATOM 701 C C . VAL A 1 94 ? -67.257 -18.362 69.654 1.00 41.38 94 VAL A C 1
ATOM 703 O O . VAL A 1 94 ? -67.789 -17.414 70.227 1.00 41.38 94 VAL A O 1
ATOM 706 N N . PHE A 1 95 ? -67.958 -19.324 69.056 1.00 49.12 95 PHE A N 1
ATOM 707 C CA . PHE A 1 95 ? -69.403 -19.460 69.222 1.00 49.12 95 PHE A CA 1
ATOM 708 C C . PHE A 1 95 ? -69.663 -20.484 70.329 1.00 49.12 95 PHE A C 1
ATOM 710 O O . PHE A 1 95 ? -69.331 -21.664 70.187 1.00 49.12 95 PHE A O 1
ATOM 717 N N . GLU A 1 96 ? -70.227 -20.000 71.429 1.00 52.06 96 GLU A N 1
ATOM 718 C CA . GLU A 1 96 ? -70.754 -20.793 72.536 1.00 52.06 96 GLU A CA 1
ATOM 719 C C . GLU A 1 96 ? -72.267 -20.925 72.318 1.00 52.06 96 GLU A C 1
ATOM 721 O O . GLU A 1 96 ? -72.968 -19.920 72.205 1.00 52.06 96 GLU A O 1
ATOM 726 N N . GLU A 1 97 ? -72.759 -22.154 72.149 1.00 49.78 97 GLU A N 1
ATOM 727 C CA . GLU A 1 97 ? -74.195 -22.437 72.072 1.00 49.78 97 GLU A CA 1
ATOM 728 C C . GLU A 1 97 ? -74.647 -22.991 73.431 1.00 49.78 97 GLU A C 1
ATOM 730 O O . GLU A 1 97 ? -74.244 -24.093 73.824 1.00 49.78 97 GLU A O 1
ATOM 735 N N . ASP A 1 98 ? -75.453 -22.213 74.159 1.00 50.81 98 ASP A N 1
ATOM 736 C CA . ASP A 1 98 ? -76.075 -22.630 75.418 1.00 50.81 98 ASP A CA 1
ATOM 737 C C . ASP A 1 98 ? -77.155 -23.673 75.118 1.00 50.81 98 ASP A C 1
ATOM 739 O O . ASP A 1 98 ? -78.204 -23.364 74.552 1.00 50.81 98 ASP A O 1
ATOM 743 N N . ILE A 1 99 ? -76.898 -24.930 75.478 1.00 57.28 99 ILE A N 1
ATOM 744 C CA . ILE A 1 99 ? -77.847 -26.026 75.238 1.00 57.28 99 ILE A CA 1
ATOM 745 C C . ILE A 1 99 ? -78.854 -26.121 76.382 1.00 57.28 99 ILE A C 1
ATOM 747 O O . ILE A 1 99 ? -80.010 -26.483 76.161 1.00 57.28 99 ILE A O 1
ATOM 751 N N . LEU A 1 100 ? -78.422 -25.831 77.611 1.00 53.88 100 LEU A N 1
ATOM 752 C CA . LEU A 1 100 ? -79.268 -25.942 78.792 1.00 53.88 100 LEU A CA 1
ATOM 753 C C . LEU A 1 100 ? -78.734 -25.046 79.916 1.00 53.88 100 LEU A C 1
ATOM 755 O O . LEU A 1 100 ? -77.581 -25.197 80.319 1.00 53.88 100 LEU A O 1
ATOM 759 N N . SER A 1 101 ? -79.577 -24.153 80.437 1.00 53.03 101 SER A N 1
ATOM 760 C CA . SER A 1 101 ? -79.312 -23.382 81.653 1.00 53.03 101 SER A CA 1
ATOM 761 C C . SER A 1 101 ? -80.398 -23.677 82.684 1.00 53.03 101 SER A C 1
ATOM 763 O O . SER A 1 101 ? -81.590 -23.475 82.446 1.00 53.03 101 SER A O 1
ATOM 765 N N . LEU A 1 102 ? -79.992 -24.218 83.831 1.00 61.88 102 LEU A N 1
ATOM 766 C CA . LEU A 1 102 ? -80.887 -24.479 84.955 1.00 61.88 102 LEU A CA 1
ATOM 767 C C . LEU A 1 102 ? -80.387 -23.719 86.181 1.00 61.88 102 LEU A C 1
ATOM 769 O O . LEU A 1 102 ? -79.214 -23.810 86.549 1.00 61.88 102 LEU A O 1
ATOM 773 N N . ASN A 1 103 ? -81.301 -22.991 86.818 1.00 58.25 103 ASN A N 1
ATOM 774 C CA . ASN A 1 103 ? -81.031 -22.169 87.990 1.00 58.25 103 ASN A CA 1
ATOM 775 C C . ASN A 1 103 ? -81.751 -22.747 89.204 1.00 58.25 103 ASN A C 1
ATOM 777 O O . ASN A 1 103 ? -82.978 -22.827 89.201 1.00 58.25 103 ASN A O 1
ATOM 781 N N . PHE A 1 104 ? -80.994 -23.102 90.246 1.00 60.72 104 PHE A N 1
ATOM 782 C CA . PHE A 1 104 ? -81.550 -23.668 91.477 1.00 60.72 104 PHE A CA 1
ATOM 783 C C . PHE A 1 104 ? -81.144 -22.848 92.703 1.00 60.72 104 PHE A C 1
ATOM 785 O O . PHE A 1 104 ? -79.971 -22.504 92.891 1.00 60.72 104 PHE A O 1
ATOM 792 N N . GLY A 1 105 ? -82.109 -22.541 93.574 1.00 61.94 105 GLY A N 1
ATOM 793 C CA . GLY A 1 105 ? -81.842 -21.999 94.901 1.00 61.94 105 GLY A CA 1
ATOM 794 C C . GLY A 1 105 ? -81.612 -23.104 95.929 1.00 61.94 105 GLY A C 1
ATOM 795 O O . GLY A 1 105 ? -82.443 -23.990 96.085 1.00 61.94 105 GLY A O 1
ATOM 796 N N . ILE A 1 106 ? -80.544 -23.012 96.733 1.00 62.59 106 ILE A N 1
ATOM 797 C CA . ILE A 1 106 ? -80.294 -23.971 97.833 1.00 62.59 106 ILE A CA 1
ATOM 798 C C . ILE A 1 106 ? -81.456 -24.001 98.847 1.00 62.59 106 ILE A C 1
ATOM 800 O O . ILE A 1 106 ? -81.688 -25.012 99.498 1.00 62.59 106 ILE A O 1
ATOM 804 N N . ARG A 1 107 ? -82.228 -22.911 98.962 1.00 60.06 107 ARG A N 1
ATOM 805 C CA . ARG A 1 107 ? -83.420 -22.832 99.827 1.00 60.06 107 ARG A CA 1
ATOM 806 C C . ARG A 1 107 ? -84.653 -23.561 99.272 1.00 60.06 107 ARG A C 1
ATOM 808 O O . ARG A 1 107 ? -85.609 -23.740 100.017 1.00 60.06 107 ARG A O 1
ATOM 815 N N . GLU A 1 108 ? -84.654 -23.923 97.991 1.00 65.31 108 GLU A N 1
ATOM 816 C CA . GLU A 1 108 ? -85.784 -24.553 97.283 1.00 65.31 108 GLU A CA 1
ATOM 817 C C . GLU A 1 108 ? -85.655 -26.088 97.229 1.00 65.31 108 GLU A C 1
ATOM 819 O O . GLU A 1 108 ? -86.556 -26.779 96.748 1.00 65.31 108 GLU A O 1
ATOM 824 N N . LEU A 1 109 ? -84.539 -26.620 97.739 1.00 67.31 109 LEU A N 1
ATOM 825 C CA . LEU A 1 109 ? -84.227 -28.043 97.792 1.00 67.31 109 LEU A CA 1
ATOM 826 C C . LEU A 1 109 ? -84.649 -28.633 99.141 1.00 67.31 109 LEU A C 1
ATOM 828 O O . LEU A 1 109 ? -84.161 -28.212 100.191 1.00 67.31 109 LEU A O 1
ATOM 832 N N . GLU A 1 110 ? -85.522 -29.640 99.110 1.00 69.00 110 GLU A N 1
ATOM 833 C CA . GLU A 1 110 ? -85.935 -30.394 100.297 1.00 69.00 110 GLU A CA 1
ATOM 834 C C . GLU A 1 110 ? -85.400 -31.837 100.240 1.00 69.00 110 GLU A C 1
ATOM 836 O O . GLU A 1 110 ? -85.349 -32.434 99.159 1.00 69.00 110 GLU A O 1
ATOM 841 N N . PRO A 1 111 ? -84.964 -32.412 101.379 1.00 71.38 111 PRO A N 1
ATOM 842 C CA . PRO A 1 111 ? -84.470 -33.783 101.417 1.00 71.38 111 PRO A CA 1
ATOM 843 C C . PRO A 1 111 ? -85.617 -34.769 101.183 1.00 71.38 111 PRO A C 1
ATOM 845 O O . PRO A 1 111 ? -86.678 -34.677 101.804 1.00 71.38 111 PRO A O 1
ATOM 848 N N . LEU A 1 112 ? -85.389 -35.744 100.309 1.00 66.44 112 LEU A N 1
ATOM 849 C CA . LEU A 1 112 ? -86.339 -36.806 100.016 1.00 66.44 112 LEU A CA 1
ATOM 850 C C . LEU A 1 112 ? -86.368 -37.808 101.186 1.00 66.44 112 LEU A C 1
ATOM 852 O O . LEU A 1 112 ? -85.326 -38.364 101.536 1.00 66.44 112 LEU A O 1
ATOM 856 N N . PRO A 1 113 ? -87.535 -38.079 101.798 1.00 60.78 113 PRO A N 1
ATOM 857 C CA . PRO A 1 113 ? -87.627 -38.961 102.962 1.00 60.78 113 PRO A CA 1
ATOM 858 C C . PRO A 1 113 ? -87.622 -40.463 102.618 1.00 60.78 113 PRO A C 1
ATOM 860 O O . PRO A 1 113 ? -87.682 -41.284 103.529 1.00 60.78 113 PRO A O 1
ATOM 863 N N . VAL A 1 114 ? -87.577 -40.834 101.332 1.00 64.56 114 VAL A N 1
ATOM 864 C CA . VAL A 1 114 ? -87.641 -42.221 100.833 1.00 64.56 114 VAL A CA 1
ATOM 865 C C . VAL A 1 114 ? -86.461 -42.480 99.893 1.00 64.56 114 VAL A C 1
ATOM 867 O O . VAL A 1 114 ? -86.053 -41.583 99.156 1.00 64.56 114 VAL A O 1
ATOM 870 N N . ALA A 1 115 ? -85.904 -43.692 99.917 1.00 64.44 115 ALA A N 1
ATOM 871 C CA . ALA A 1 115 ? -84.811 -44.082 99.029 1.00 64.44 115 ALA A CA 1
ATOM 872 C C . ALA A 1 115 ? -85.274 -44.144 97.560 1.00 64.44 115 ALA A C 1
ATOM 874 O O . ALA A 1 115 ? -86.392 -44.566 97.266 1.00 64.44 115 ALA A O 1
ATOM 875 N N . LEU A 1 116 ? -84.394 -43.761 96.626 1.00 63.66 116 LEU A N 1
ATOM 876 C CA . LEU A 1 116 ? -84.691 -43.695 95.185 1.00 63.66 116 LEU A CA 1
ATOM 877 C C . LEU A 1 116 ? -85.222 -45.009 94.586 1.00 63.66 116 LEU A C 1
ATOM 879 O O . LEU A 1 116 ? -85.926 -44.976 93.582 1.00 63.66 116 LEU A O 1
ATOM 883 N N . THR A 1 117 ? -84.883 -46.151 95.182 1.00 62.38 117 THR A N 1
ATOM 884 C CA . THR A 1 117 ? -85.271 -47.493 94.723 1.00 62.38 117 THR A CA 1
ATOM 885 C C . THR A 1 117 ? -86.754 -47.802 94.895 1.00 62.38 117 THR A C 1
ATOM 887 O O . THR A 1 117 ? -87.281 -48.633 94.160 1.00 62.38 117 THR A O 1
ATOM 890 N N . ASP A 1 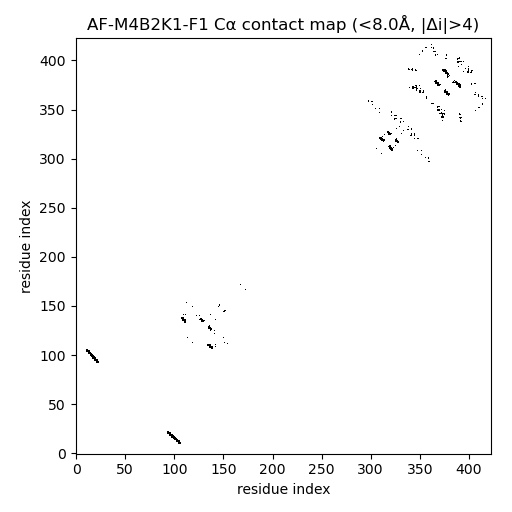118 ? -87.433 -47.128 95.825 1.00 61.84 118 ASP A N 1
ATOM 891 C CA . ASP A 1 118 ? -88.827 -47.426 96.178 1.00 61.84 118 ASP A CA 1
ATOM 892 C C . ASP A 1 118 ? -89.831 -46.544 95.407 1.00 61.84 118 ASP A C 1
ATOM 894 O O . ASP A 1 118 ? -91.047 -46.703 95.533 1.00 61.84 118 ASP A O 1
ATOM 898 N N . LEU A 1 119 ? -89.340 -45.614 94.579 1.00 66.25 119 LEU A N 1
ATOM 899 C CA . LEU A 1 119 ? -90.157 -44.721 93.757 1.00 66.25 119 LEU A CA 1
ATOM 900 C C . LEU A 1 119 ? -90.393 -45.336 92.373 1.00 66.25 119 LEU A C 1
ATOM 902 O O . LEU A 1 119 ? -89.510 -45.349 91.521 1.00 66.25 119 LEU A O 1
ATOM 906 N N . THR A 1 120 ? -91.609 -45.824 92.122 1.00 55.53 120 THR A N 1
ATOM 907 C CA . THR A 1 120 ? -91.915 -46.564 90.886 1.00 55.53 120 THR A CA 1
ATOM 908 C C . THR A 1 120 ? -92.265 -45.685 89.688 1.00 55.53 120 THR A C 1
ATOM 910 O O . THR A 1 120 ? -92.248 -46.191 88.573 1.00 55.53 120 THR A O 1
ATOM 913 N N . ASN A 1 121 ? -92.536 -44.385 89.869 1.00 60.25 121 ASN A N 1
ATOM 914 C CA . ASN A 1 121 ? -92.804 -43.446 88.771 1.00 60.25 121 ASN A CA 1
ATOM 915 C C . ASN A 1 121 ? -92.452 -42.000 89.166 1.00 60.25 121 ASN A C 1
ATOM 917 O O . ASN A 1 121 ? -93.220 -41.339 89.866 1.00 60.25 121 ASN A O 1
ATOM 921 N N . LEU A 1 122 ? -91.307 -41.493 88.700 1.00 67.44 122 LEU A N 1
ATOM 922 C CA . LEU A 1 122 ? -90.944 -40.075 88.810 1.00 67.44 122 LEU A CA 1
ATOM 923 C C . LEU A 1 122 ? -91.432 -39.301 87.569 1.00 67.44 122 LEU A C 1
ATOM 925 O O . LEU A 1 122 ? -91.334 -39.828 86.457 1.00 67.44 122 LEU A O 1
ATOM 929 N N . PRO A 1 123 ? -91.937 -38.059 87.715 1.00 63.88 123 PRO A N 1
ATOM 930 C CA . PRO A 1 123 ? -92.290 -37.217 86.576 1.00 63.88 123 PRO A CA 1
ATOM 931 C C . PRO A 1 123 ? -91.089 -36.988 85.650 1.00 63.88 123 PRO A C 1
ATOM 933 O O . PRO A 1 123 ? -89.956 -36.809 86.111 1.00 63.88 123 PRO A O 1
ATOM 936 N N . LEU A 1 124 ? -91.345 -36.955 84.339 1.00 59.62 124 LEU A N 1
ATOM 937 C CA . LEU A 1 124 ? -90.339 -36.605 83.334 1.00 59.62 124 LEU A CA 1
ATOM 938 C C . LEU A 1 124 ? -89.720 -35.236 83.674 1.00 59.62 124 LEU A C 1
ATOM 940 O O . LEU A 1 124 ? -90.439 -34.309 84.039 1.00 59.62 124 LEU A O 1
ATOM 944 N N . ASN A 1 125 ? -88.396 -35.123 83.533 1.00 62.41 125 ASN A N 1
ATOM 945 C CA . ASN A 1 125 ? -87.585 -33.932 83.843 1.00 62.41 125 ASN A CA 1
ATOM 946 C C . ASN A 1 125 ? -87.398 -33.605 85.342 1.00 62.41 125 ASN A C 1
ATOM 948 O O . ASN A 1 125 ? -87.159 -32.454 85.701 1.00 62.41 125 ASN A O 1
ATOM 952 N N . THR A 1 126 ? -87.450 -34.602 86.230 1.00 67.38 126 THR A N 1
ATOM 953 C CA . THR A 1 126 ? -87.094 -34.414 87.650 1.00 67.38 126 THR A CA 1
ATOM 954 C C . THR A 1 126 ? -85.573 -34.350 87.847 1.00 67.38 126 THR A C 1
ATOM 956 O O . THR A 1 126 ? -84.862 -35.282 87.475 1.00 67.38 126 THR A O 1
ATOM 959 N N . CYS A 1 127 ? -85.068 -33.285 88.480 1.00 66.88 127 CYS A N 1
ATOM 960 C CA . CYS A 1 127 ? -83.662 -33.169 88.886 1.00 66.88 127 CYS A CA 1
ATOM 961 C C . CYS A 1 127 ? -83.475 -33.662 90.329 1.00 66.88 127 CYS A C 1
ATOM 963 O O . CYS A 1 127 ? -84.170 -33.202 91.237 1.00 66.88 127 CYS A O 1
ATOM 965 N N . LEU A 1 128 ? -82.527 -34.578 90.533 1.00 70.25 128 LEU A N 1
ATOM 966 C CA . LEU A 1 128 ? -82.183 -35.148 91.835 1.00 70.25 128 LEU A CA 1
ATOM 967 C C . LEU A 1 128 ? -80.765 -34.708 92.196 1.00 70.25 128 LEU A C 1
ATOM 969 O O . LEU A 1 128 ? -79.844 -34.893 91.403 1.00 70.25 128 LEU A O 1
ATOM 973 N N . PHE A 1 129 ? -80.591 -34.131 93.381 1.00 69.81 129 PHE A N 1
ATOM 974 C CA . PHE A 1 129 ? -79.291 -33.661 93.851 1.00 69.81 129 PHE A CA 1
ATOM 975 C C . PHE A 1 129 ? -78.809 -34.526 95.004 1.00 69.81 129 PHE A C 1
ATOM 977 O O . PHE A 1 129 ? -79.523 -34.699 95.987 1.00 69.81 129 PHE A O 1
ATOM 984 N N . GLU A 1 130 ? -77.594 -35.050 94.913 1.00 69.81 130 GLU A N 1
ATOM 985 C CA . GLU A 1 130 ? -76.979 -35.792 96.007 1.00 69.81 130 GLU A CA 1
ATOM 986 C C . GLU A 1 130 ? -75.975 -34.896 96.732 1.00 69.81 130 GLU A C 1
ATOM 988 O O . GLU A 1 130 ? -74.971 -34.470 96.163 1.00 69.81 130 GLU A O 1
ATOM 993 N N . PHE A 1 131 ? -76.246 -34.612 98.005 1.00 67.81 131 PHE A N 1
ATOM 994 C CA . PHE A 1 131 ? -75.312 -33.904 98.874 1.00 67.81 131 PHE A CA 1
ATOM 995 C C . PHE A 1 131 ? -75.068 -34.743 100.123 1.00 67.81 131 PHE A C 1
ATOM 997 O O . PHE A 1 131 ? -76.007 -35.089 100.845 1.00 67.81 131 PHE A O 1
ATOM 1004 N N . SER A 1 132 ? -73.798 -35.065 100.392 1.00 60.03 132 SER A N 1
ATOM 1005 C CA . SER A 1 132 ? -73.368 -35.795 101.598 1.00 60.03 132 SER A CA 1
ATOM 1006 C C . SER A 1 132 ? -74.184 -37.072 101.891 1.00 60.03 132 SER A C 1
ATOM 1008 O O . SER A 1 132 ? -74.512 -37.336 103.043 1.00 60.03 132 SER A O 1
ATOM 1010 N N . GLY A 1 133 ? -74.545 -37.843 100.855 1.00 60.81 133 GLY A N 1
ATOM 1011 C CA . GLY A 1 133 ? -75.259 -39.124 100.984 1.00 60.81 133 GLY A CA 1
ATOM 1012 C C . GLY A 1 133 ? -76.781 -39.038 101.179 1.00 60.81 133 GLY A C 1
ATOM 1013 O O . GLY A 1 133 ? -77.419 -40.063 101.409 1.00 60.81 133 GLY A O 1
ATOM 1014 N N . HIS A 1 134 ? -77.382 -37.848 101.080 1.00 65.56 134 HIS A N 1
ATOM 1015 C CA . HIS A 1 134 ? -78.837 -37.659 101.067 1.00 65.56 134 HIS A CA 1
ATOM 1016 C C . HIS A 1 134 ? -79.293 -37.063 99.733 1.00 65.56 134 HIS A C 1
ATOM 1018 O O . HIS A 1 134 ? -78.631 -36.177 99.184 1.00 65.56 134 HIS A O 1
ATOM 1024 N N . THR A 1 135 ? -80.434 -37.531 99.219 1.00 71.00 135 THR A N 1
ATOM 1025 C CA . THR A 1 135 ? -81.008 -37.018 97.972 1.00 71.00 135 THR A CA 1
ATOM 1026 C C . THR A 1 135 ? -81.975 -35.877 98.248 1.00 71.00 135 THR A C 1
ATOM 1028 O O . THR A 1 135 ? -82.860 -35.987 99.093 1.00 71.00 135 THR A O 1
ATOM 1031 N N . TYR A 1 136 ? -81.818 -34.789 97.508 1.00 73.69 136 TYR A N 1
ATOM 1032 C CA . TYR A 1 136 ? -82.633 -33.588 97.576 1.00 73.69 136 TYR A CA 1
ATOM 1033 C C . TYR A 1 136 ? -83.388 -33.405 96.267 1.00 73.69 136 TYR A C 1
ATOM 1035 O O . TYR A 1 136 ? -82.857 -33.665 95.183 1.00 73.69 136 TYR A O 1
ATOM 1043 N N . VAL A 1 137 ? -84.627 -32.936 96.375 1.00 72.00 137 VAL A N 1
ATOM 1044 C CA . VAL A 1 137 ? -85.509 -32.695 95.233 1.00 72.00 137 VAL A CA 1
ATOM 1045 C C . VAL A 1 137 ? -86.100 -31.295 95.342 1.00 72.00 137 VAL A C 1
ATOM 1047 O O . VAL A 1 137 ? -86.263 -30.753 96.437 1.00 72.00 137 VAL A O 1
ATOM 1050 N N . HIS A 1 138 ? -86.408 -30.696 94.193 1.00 72.00 138 HIS A N 1
ATOM 1051 C CA . HIS A 1 138 ? -87.133 -29.434 94.135 1.00 72.00 138 HIS A CA 1
ATOM 1052 C C . HIS A 1 138 ? -88.500 -29.562 94.816 1.00 72.00 138 HIS A C 1
ATOM 1054 O O . HIS A 1 138 ? -89.228 -30.536 94.597 1.00 72.00 138 HIS A O 1
ATOM 1060 N N . ARG A 1 139 ? -88.861 -28.557 95.614 1.00 68.81 139 ARG A N 1
ATOM 1061 C CA . ARG A 1 139 ? -90.077 -28.554 96.433 1.00 68.81 139 ARG A CA 1
ATOM 1062 C C . ARG A 1 139 ? -91.365 -28.894 95.663 1.00 68.81 139 ARG A C 1
ATOM 1064 O O . ARG A 1 139 ? -92.190 -29.643 96.174 1.00 68.81 139 ARG A O 1
ATOM 1071 N N . GLU A 1 140 ? -91.523 -28.407 94.434 1.00 66.69 140 GLU A N 1
ATOM 1072 C CA . GLU A 1 140 ? -92.715 -28.674 93.601 1.00 66.69 140 GLU A CA 1
ATOM 1073 C C . GLU A 1 140 ? -92.884 -30.160 93.256 1.00 66.69 140 GLU A C 1
ATOM 1075 O O . GLU A 1 140 ? -93.998 -30.675 93.202 1.00 66.69 140 GLU A O 1
ATOM 1080 N N . VAL A 1 141 ? -91.775 -30.881 93.074 1.00 68.00 141 VAL A N 1
ATOM 1081 C CA . VAL A 1 141 ? -91.808 -32.321 92.793 1.00 68.00 141 VAL A CA 1
ATOM 1082 C C . VAL A 1 141 ? -92.187 -33.097 94.053 1.00 68.00 141 VAL A C 1
ATOM 1084 O O . VAL A 1 141 ? -92.906 -34.090 93.968 1.00 68.00 141 VAL A O 1
ATOM 1087 N N . LEU A 1 142 ? -91.762 -32.631 95.232 1.00 69.94 142 LEU A N 1
ATOM 1088 C CA . LEU A 1 142 ? -92.163 -33.234 96.501 1.00 69.94 142 LEU A CA 1
ATOM 1089 C C . LEU A 1 142 ? -93.670 -33.058 96.758 1.00 69.94 142 LEU A C 1
ATOM 1091 O O . LEU A 1 142 ? -94.329 -34.014 97.163 1.00 69.94 142 LEU A O 1
ATOM 1095 N N . GLU A 1 143 ? -94.229 -31.877 96.475 1.00 68.19 143 GLU A N 1
ATOM 1096 C CA . GLU A 1 143 ? -95.673 -31.611 96.592 1.00 68.19 143 GLU A CA 1
ATOM 1097 C C . GLU A 1 143 ? -96.491 -32.513 95.638 1.00 68.19 143 GLU A C 1
ATOM 1099 O O . GLU A 1 143 ? -97.489 -33.110 96.049 1.00 68.19 143 GLU A O 1
ATOM 1104 N N . LEU A 1 144 ? -96.005 -32.728 94.411 1.00 68.25 144 LEU A N 1
ATOM 1105 C CA . LEU A 1 144 ? -96.656 -33.574 93.403 1.00 68.25 144 LEU A CA 1
ATOM 1106 C C . LEU A 1 144 ? -96.581 -35.079 93.740 1.00 68.25 144 LEU A C 1
ATOM 1108 O O . LEU A 1 144 ? -97.522 -35.831 93.480 1.00 68.25 144 LEU A O 1
ATOM 1112 N N . LEU A 1 145 ? -95.492 -35.526 94.376 1.00 68.81 145 LEU A N 1
ATOM 1113 C CA . LEU A 1 145 ? -95.345 -36.899 94.882 1.00 68.81 145 LEU A CA 1
ATOM 1114 C C . LEU A 1 145 ? -96.271 -37.188 96.077 1.00 68.81 145 LEU A C 1
ATOM 1116 O O . LEU A 1 145 ? -96.742 -38.319 96.229 1.00 68.81 145 LEU A O 1
ATOM 1120 N N . VAL A 1 146 ? -96.569 -36.176 96.900 1.00 69.00 146 VAL A N 1
ATOM 1121 C CA . VAL A 1 146 ? -97.577 -36.274 97.969 1.00 69.00 146 VAL A CA 1
ATOM 1122 C C . VAL A 1 146 ? -98.991 -36.321 97.377 1.00 69.00 146 VAL A C 1
ATOM 1124 O O . VAL A 1 146 ? -99.792 -37.154 97.797 1.00 69.00 146 VAL A O 1
ATOM 1127 N N . GLU A 1 147 ? -99.295 -35.502 96.364 1.00 65.62 147 GLU A N 1
ATOM 1128 C CA . GLU A 1 147 ? -100.610 -35.470 95.698 1.00 65.62 147 GLU A CA 1
ATOM 1129 C C . GLU A 1 147 ? -100.929 -36.770 94.937 1.00 65.62 147 GLU A C 1
ATOM 1131 O O . GLU A 1 147 ? -102.061 -37.253 94.956 1.00 65.62 147 GLU A O 1
ATOM 1136 N N . LYS A 1 148 ? -99.918 -37.395 94.319 1.00 65.19 148 LYS A N 1
ATOM 1137 C CA . LYS A 1 148 ? -100.038 -38.702 93.645 1.00 65.19 148 LYS A CA 1
ATOM 1138 C C . LYS A 1 148 ? -100.047 -39.901 94.605 1.00 65.19 148 LYS A C 1
ATOM 1140 O O . LYS A 1 148 ? -100.144 -41.034 94.141 1.00 65.19 148 LYS A O 1
ATOM 1145 N N . GLY A 1 149 ? -99.968 -39.669 95.919 1.00 59.91 149 GLY A N 1
ATOM 1146 C CA . GLY A 1 149 ? -100.071 -40.707 96.950 1.00 59.91 149 GLY A CA 1
ATOM 1147 C C . GLY A 1 149 ? -98.830 -41.592 97.108 1.00 59.91 149 GLY A C 1
ATOM 1148 O O . GLY A 1 149 ? -98.925 -42.656 97.714 1.00 59.91 149 GLY A O 1
ATOM 1149 N N . VAL A 1 150 ? -97.674 -41.170 96.580 1.00 63.97 150 VAL A N 1
ATOM 1150 C CA . VAL A 1 150 ? -96.413 -41.936 96.626 1.00 63.97 150 VAL A CA 1
ATOM 1151 C C . VAL A 1 150 ? -95.673 -41.723 97.957 1.00 63.97 150 VAL A C 1
ATOM 1153 O O . VAL A 1 150 ? -94.944 -42.603 98.407 1.00 63.97 150 VAL A O 1
ATOM 1156 N N . ILE A 1 151 ? -95.889 -40.584 98.634 1.00 63.97 151 ILE A N 1
ATOM 1157 C CA . ILE A 1 151 ? -95.271 -40.247 99.931 1.00 63.97 151 ILE A CA 1
ATOM 1158 C C . ILE A 1 151 ? -96.351 -39.841 100.947 1.00 63.97 151 ILE A C 1
ATOM 1160 O O . ILE A 1 151 ? -97.242 -39.048 100.649 1.00 63.97 151 ILE A O 1
ATOM 1164 N N . ALA A 1 152 ? -96.269 -40.359 102.179 1.00 57.59 152 ALA A N 1
ATOM 1165 C CA . ALA A 1 152 ? -97.248 -40.072 103.230 1.00 57.59 152 ALA A CA 1
ATOM 1166 C C . ALA A 1 152 ? -97.174 -38.604 103.727 1.00 57.59 152 ALA A C 1
ATOM 1168 O O . ALA A 1 152 ? -96.084 -38.135 104.076 1.00 57.59 152 ALA A O 1
ATOM 1169 N N . PRO A 1 153 ? -98.317 -37.904 103.908 1.00 53.75 153 PRO A N 1
ATOM 1170 C CA . PRO A 1 153 ? -98.375 -36.458 104.187 1.00 53.75 153 PRO A CA 1
ATOM 1171 C C . PRO A 1 153 ? -97.816 -36.025 105.557 1.00 53.75 153 PRO A C 1
ATOM 1173 O O . PRO A 1 153 ? -97.729 -34.835 105.843 1.00 53.75 153 PRO A O 1
ATOM 1176 N N . LYS A 1 154 ? -97.408 -36.962 106.423 1.00 50.78 154 LYS A N 1
ATOM 1177 C CA . LYS A 1 154 ? -96.878 -36.668 107.769 1.00 50.78 154 LYS A CA 1
ATOM 1178 C C . LYS A 1 154 ? -95.416 -36.190 107.786 1.00 50.78 154 LYS A C 1
ATOM 1180 O O . LYS A 1 154 ? -94.948 -35.761 108.835 1.00 50.78 154 LYS A O 1
ATOM 1185 N N . HIS A 1 155 ? -94.705 -36.245 106.658 1.00 54.19 155 HIS A N 1
ATOM 1186 C CA . HIS A 1 155 ? -93.272 -35.915 106.583 1.00 54.19 155 HIS A CA 1
ATOM 1187 C C . HIS A 1 155 ? -92.974 -34.496 106.077 1.00 54.19 155 HIS A C 1
ATOM 1189 O O . HIS A 1 155 ? -91.837 -34.043 106.173 1.00 54.19 155 HIS A O 1
ATOM 1195 N N . SER A 1 156 ? -93.981 -33.752 105.610 1.00 51.44 156 SER A N 1
ATOM 1196 C CA . SER A 1 156 ? -93.808 -32.367 105.164 1.00 51.44 156 SER A CA 1
ATOM 1197 C C . SER A 1 156 ? -94.174 -31.386 106.285 1.00 51.44 156 SER A C 1
ATOM 1199 O O . SER A 1 156 ? -95.311 -30.924 106.371 1.00 51.44 156 SER A O 1
ATOM 1201 N N . ARG A 1 157 ? -93.218 -31.131 107.201 1.00 47.25 157 ARG A N 1
ATOM 1202 C CA . ARG A 1 157 ? -92.990 -29.848 107.921 1.00 47.25 157 ARG A CA 1
ATOM 1203 C C . ARG A 1 157 ? -92.047 -30.001 109.128 1.00 47.25 157 ARG A C 1
ATOM 1205 O O . ARG A 1 157 ? -92.425 -30.564 110.151 1.00 47.25 157 ARG A O 1
ATOM 1212 N N . ARG A 1 158 ? -90.910 -29.293 109.111 1.00 51.75 158 ARG A N 1
ATOM 1213 C CA . ARG A 1 158 ? -90.377 -28.614 110.311 1.00 51.75 158 ARG A CA 1
ATOM 1214 C C . ARG A 1 158 ? -90.122 -27.143 109.989 1.00 51.75 158 ARG A C 1
ATOM 1216 O O . ARG A 1 158 ? -89.230 -26.807 109.222 1.00 51.75 158 ARG A O 1
ATOM 1223 N N . LYS A 1 159 ? -90.919 -26.262 110.596 1.00 45.44 159 LYS A N 1
ATOM 1224 C CA . LYS A 1 159 ? -90.622 -24.830 110.716 1.00 45.44 159 LYS A CA 1
ATOM 1225 C C . LYS A 1 159 ? -89.621 -24.644 111.869 1.00 45.44 159 LYS A C 1
ATOM 1227 O O . LYS A 1 159 ? -89.939 -25.050 112.978 1.00 45.44 159 LYS A O 1
ATOM 1232 N N . GLY A 1 160 ? -88.476 -24.008 111.603 1.00 48.00 160 GLY A N 1
ATOM 1233 C CA . GLY A 1 160 ? -87.594 -23.361 112.593 1.00 48.00 160 GLY A CA 1
ATOM 1234 C C . GLY A 1 160 ? -86.766 -24.277 113.509 1.00 48.00 160 GLY A C 1
ATOM 1235 O O . GLY A 1 160 ? -87.284 -24.836 114.469 1.00 48.00 160 GLY A O 1
ATOM 1236 N N . SER A 1 161 ? -85.452 -24.360 113.286 1.00 52.59 161 SER A N 1
ATOM 1237 C CA . SER A 1 161 ? -84.496 -24.962 114.228 1.00 52.59 161 SER A CA 1
ATOM 1238 C C . SER A 1 161 ? -83.760 -23.877 115.023 1.00 52.59 161 SER A C 1
ATOM 1240 O O . SER A 1 161 ? -82.811 -23.273 114.524 1.00 52.59 161 SER A O 1
ATOM 1242 N N . ALA A 1 162 ? -84.186 -23.639 116.265 1.00 50.81 162 ALA A N 1
ATOM 1243 C CA . ALA A 1 162 ? -83.369 -22.983 117.284 1.00 50.81 162 ALA A CA 1
ATOM 1244 C C . ALA A 1 162 ? -82.470 -24.040 117.953 1.00 50.81 162 ALA A C 1
ATOM 1246 O O . ALA A 1 162 ? -82.948 -25.106 118.340 1.00 50.81 162 ALA A O 1
ATOM 1247 N N . ILE A 1 163 ? -81.170 -23.763 118.049 1.00 57.38 163 ILE A N 1
ATOM 1248 C CA . ILE A 1 163 ? -80.159 -24.668 118.619 1.00 57.38 163 ILE A CA 1
ATOM 1249 C C . ILE A 1 163 ? -80.272 -24.648 120.163 1.00 57.38 163 ILE A C 1
ATOM 1251 O O . ILE A 1 163 ? -80.330 -23.558 120.735 1.00 57.38 163 ILE A O 1
ATOM 1255 N N . PRO A 1 164 ? -80.310 -25.800 120.864 1.00 50.38 164 PRO A N 1
ATOM 1256 C CA . PRO A 1 164 ? -80.424 -25.849 122.325 1.00 50.38 164 PRO A CA 1
ATOM 1257 C C . PRO A 1 164 ? -79.084 -25.561 123.042 1.00 50.38 164 PRO A C 1
ATOM 1259 O O . PRO A 1 164 ? -78.060 -26.163 122.742 1.00 50.38 164 PRO A O 1
ATOM 1262 N N . LEU A 1 165 ? -79.109 -24.655 124.029 1.00 53.00 165 LEU A N 1
ATOM 1263 C CA . LEU A 1 165 ? -77.953 -24.016 124.696 1.00 53.00 165 LEU A CA 1
ATOM 1264 C C . LEU A 1 165 ? -77.248 -24.811 125.830 1.00 53.00 165 LEU A C 1
ATOM 1266 O O . LEU A 1 165 ? -76.627 -24.198 126.695 1.00 53.00 165 LEU A O 1
ATOM 1270 N N . LYS A 1 166 ? -77.328 -26.145 125.914 1.00 53.06 166 LYS A N 1
ATOM 1271 C CA . LYS A 1 166 ? -76.969 -26.818 127.186 1.00 53.06 166 LYS A CA 1
ATOM 1272 C C . LYS A 1 166 ? -75.484 -27.078 127.495 1.00 53.06 166 LYS A C 1
ATOM 1274 O O . LYS A 1 166 ? -75.204 -27.264 128.671 1.00 53.06 166 LYS A O 1
ATOM 1279 N N . ASP A 1 167 ? -74.541 -26.964 126.552 1.00 58.66 167 ASP A N 1
ATOM 1280 C CA . ASP A 1 167 ? -73.137 -27.375 126.802 1.00 58.66 167 ASP A CA 1
ATOM 1281 C C . ASP A 1 167 ? -72.057 -26.342 126.412 1.00 58.66 167 ASP A C 1
ATOM 1283 O O . ASP A 1 167 ? -70.988 -26.697 125.913 1.00 58.66 167 ASP A O 1
ATOM 1287 N N . TYR A 1 168 ? -72.289 -25.047 126.652 1.00 58.12 168 TYR A N 1
ATOM 1288 C CA . TYR A 1 168 ? -71.259 -24.020 126.429 1.00 58.12 168 TYR A CA 1
ATOM 1289 C C . TYR A 1 168 ? -70.596 -23.558 127.732 1.00 58.12 168 TYR A C 1
ATOM 1291 O O . TYR A 1 168 ? -71.186 -22.841 128.537 1.00 58.12 168 TYR A O 1
ATOM 1299 N N . SER A 1 169 ? -69.319 -23.920 127.910 1.00 61.94 169 SER A N 1
ATOM 1300 C CA . SER A 1 169 ? -68.435 -23.258 128.876 1.00 61.94 169 SER A CA 1
ATOM 1301 C C . SER A 1 169 ? -68.018 -21.901 128.307 1.00 61.94 169 SER A C 1
ATOM 1303 O O . SER A 1 169 ? -67.350 -21.834 127.273 1.00 61.94 169 SER A O 1
ATOM 1305 N N . LEU A 1 170 ? -68.422 -20.822 128.982 1.00 64.81 170 LEU A N 1
ATOM 1306 C CA . LEU A 1 170 ? -68.219 -19.438 128.544 1.00 64.81 170 LEU A CA 1
ATOM 1307 C C . LEU A 1 170 ? -66.740 -19.122 128.244 1.00 64.81 170 LEU A C 1
ATOM 1309 O O . LEU A 1 170 ? -66.452 -18.392 127.304 1.00 64.81 170 LEU A O 1
ATOM 1313 N N . HIS A 1 171 ? -65.805 -19.735 128.979 1.00 68.75 171 HIS A N 1
ATOM 1314 C CA . HIS A 1 171 ? -64.362 -19.525 128.816 1.00 68.75 171 HIS A CA 1
ATOM 1315 C C . HIS A 1 171 ? -63.840 -20.044 127.465 1.00 68.75 171 HIS A C 1
ATOM 1317 O O . HIS A 1 171 ? -63.192 -19.307 126.733 1.00 68.75 171 HIS A O 1
ATOM 1323 N N . LYS A 1 172 ? -64.253 -21.253 127.050 1.00 69.81 172 LYS A N 1
ATOM 1324 C CA . LYS A 1 172 ? -63.895 -21.814 125.730 1.00 69.81 172 LYS A CA 1
ATOM 1325 C C . LYS A 1 172 ? -64.486 -21.009 124.569 1.00 69.81 172 LYS A C 1
ATOM 1327 O O . LYS A 1 172 ? -63.906 -20.966 123.488 1.00 69.81 172 LYS A O 1
ATOM 1332 N N . GLY A 1 173 ? -65.650 -20.391 124.783 1.00 75.19 173 GLY A N 1
ATOM 1333 C CA . GLY A 1 173 ? -66.256 -19.476 123.815 1.00 75.19 173 GLY A CA 1
ATOM 1334 C C . GLY A 1 173 ? -65.458 -18.180 123.662 1.00 75.19 17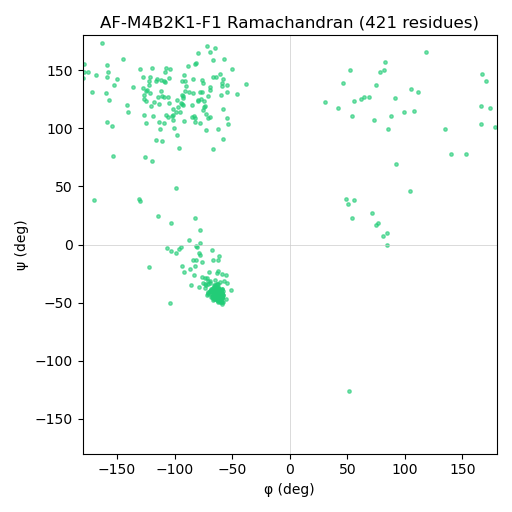3 GLY A C 1
ATOM 1335 O O . GLY A 1 173 ? -65.289 -17.705 122.543 1.00 75.19 173 GLY A O 1
ATOM 1336 N N . VAL A 1 174 ? -64.932 -17.640 124.764 1.00 80.56 174 VAL A N 1
ATOM 1337 C CA . VAL A 1 174 ? -64.090 -16.435 124.760 1.00 80.56 174 VAL A CA 1
ATOM 1338 C C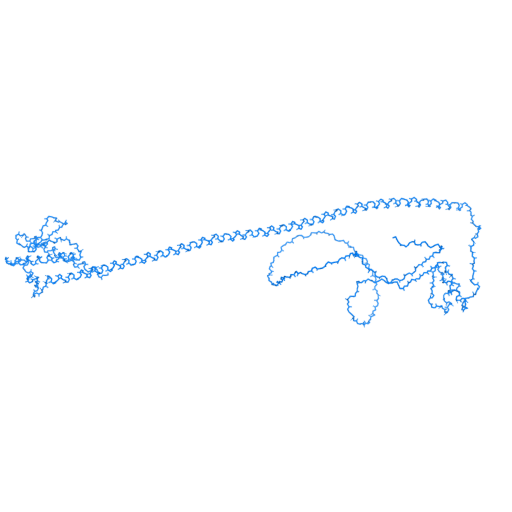 . VAL A 1 174 ? -62.739 -16.708 124.094 1.00 80.56 174 VAL A C 1
ATOM 1340 O O . VAL A 1 174 ? -62.375 -15.957 123.195 1.00 80.56 174 VAL A O 1
ATOM 1343 N N . ASP A 1 175 ? -62.069 -17.819 124.414 1.00 80.31 175 ASP A N 1
ATOM 1344 C CA . ASP A 1 175 ? -60.789 -18.192 123.788 1.00 80.31 175 ASP A CA 1
ATOM 1345 C C . ASP A 1 175 ? -60.938 -18.406 122.270 1.00 80.31 175 ASP A C 1
ATOM 1347 O O . ASP A 1 175 ? -60.125 -17.947 121.466 1.00 80.31 175 ASP A O 1
ATOM 1351 N N . ALA A 1 176 ? -62.025 -19.063 121.843 1.00 80.12 176 ALA A N 1
ATOM 1352 C CA . ALA A 1 176 ? -62.330 -19.235 120.424 1.00 80.12 176 ALA A CA 1
ATOM 1353 C C . ALA A 1 176 ? -62.608 -17.891 119.727 1.00 80.12 176 ALA A C 1
ATOM 1355 O O . ALA A 1 176 ? -62.174 -17.687 118.592 1.00 80.12 176 ALA A O 1
ATOM 1356 N N . LEU A 1 177 ? -63.295 -16.956 120.393 1.00 82.94 177 LEU A N 1
ATOM 1357 C CA . LEU A 1 177 ? -63.538 -15.611 119.867 1.00 82.94 177 LEU A CA 1
ATOM 1358 C C . LEU A 1 177 ? -62.252 -14.779 119.786 1.00 82.94 177 LEU A C 1
ATOM 1360 O O . LEU A 1 177 ? -62.061 -14.069 118.799 1.00 82.94 177 LEU A O 1
ATOM 1364 N N . GLU A 1 178 ? -61.348 -14.896 120.758 1.00 84.56 178 GLU A N 1
ATOM 1365 C CA . GLU A 1 178 ? -60.038 -14.238 120.735 1.00 84.56 178 GLU A CA 1
ATOM 1366 C C . GLU A 1 178 ? -59.154 -14.788 119.601 1.00 84.56 178 GLU A C 1
ATOM 1368 O O . GLU A 1 178 ? -58.556 -14.024 118.836 1.00 84.56 178 GLU A O 1
ATOM 1373 N N . HIS A 1 179 ? -59.158 -16.105 119.380 1.00 86.62 179 HIS A N 1
ATOM 1374 C CA . HIS A 1 179 ? -58.505 -16.721 118.222 1.00 86.62 179 HIS A CA 1
ATOM 1375 C C . HIS A 1 179 ? -59.117 -16.279 116.883 1.00 86.62 179 HIS A C 1
ATOM 1377 O O . HIS A 1 179 ? -58.393 -16.016 115.919 1.00 86.62 179 HIS A O 1
ATOM 1383 N N . ILE A 1 180 ? -60.442 -16.143 116.796 1.00 87.25 180 ILE A N 1
ATOM 1384 C CA . ILE A 1 180 ? -61.110 -15.629 115.591 1.00 87.25 180 ILE A CA 1
ATOM 1385 C C . ILE A 1 180 ? -60.752 -14.154 115.354 1.00 87.25 180 ILE A C 1
ATOM 1387 O O . ILE A 1 180 ? -60.513 -13.752 114.216 1.00 87.25 180 ILE A O 1
ATOM 1391 N N . LEU A 1 181 ? -60.670 -13.337 116.405 1.00 87.88 181 LEU A N 1
ATOM 1392 C CA . LEU A 1 181 ? -60.292 -11.927 116.289 1.00 87.88 181 LEU A CA 1
ATOM 1393 C C . LEU A 1 181 ? -58.837 -11.756 115.840 1.00 87.88 181 LEU A C 1
ATOM 1395 O O . LEU A 1 181 ? -58.578 -10.993 114.910 1.00 87.88 181 LEU A O 1
ATOM 1399 N N . THR A 1 182 ? -57.902 -12.500 116.432 1.00 89.69 182 THR A N 1
ATOM 1400 C CA . THR A 1 182 ? -56.473 -12.449 116.072 1.00 89.69 182 THR A CA 1
ATOM 1401 C C . THR A 1 182 ? -56.211 -12.981 114.662 1.00 89.69 182 THR A C 1
ATOM 1403 O O . THR A 1 182 ? -55.461 -12.377 113.893 1.00 89.69 182 THR A O 1
ATOM 1406 N N . THR A 1 183 ? -56.873 -14.067 114.255 1.00 86.81 183 THR A N 1
ATOM 1407 C CA . THR A 1 183 ? -56.787 -14.566 112.871 1.00 86.81 183 THR A CA 1
ATOM 1408 C C . THR A 1 183 ? -57.406 -13.589 111.878 1.00 86.81 183 THR A C 1
ATOM 1410 O O . THR A 1 183 ? -56.818 -13.352 110.824 1.00 86.81 183 THR A O 1
ATOM 1413 N N . LYS A 1 184 ? -58.532 -12.950 112.216 1.00 90.19 184 LYS A N 1
ATOM 1414 C CA . LYS A 1 184 ? -59.133 -11.896 111.390 1.00 90.19 184 LYS A CA 1
ATOM 1415 C C . LYS A 1 184 ? -58.197 -10.696 111.235 1.00 90.19 184 LYS A C 1
ATOM 1417 O O . LYS A 1 184 ? -58.032 -10.222 110.115 1.00 90.19 184 LYS A O 1
ATOM 1422 N N . GLN A 1 185 ? -57.545 -10.249 112.309 1.00 89.62 185 GLN A N 1
ATOM 1423 C CA . GLN A 1 185 ? -56.533 -9.185 112.258 1.00 89.62 185 GLN A CA 1
ATOM 1424 C C . GLN A 1 185 ? -55.355 -9.577 111.353 1.00 89.62 185 GLN A C 1
ATOM 1426 O O . GLN A 1 185 ? -55.005 -8.838 110.432 1.00 89.62 185 GLN A O 1
ATOM 1431 N N . LYS A 1 186 ? -54.827 -10.796 111.504 1.00 93.06 186 LYS A N 1
ATOM 1432 C CA . LYS A 1 186 ? -53.744 -11.312 110.656 1.00 93.06 186 LYS A CA 1
ATOM 1433 C C . LYS A 1 186 ? -54.146 -11.428 109.183 1.00 93.06 186 LYS A C 1
ATOM 1435 O O . LYS A 1 186 ? -53.350 -11.119 108.299 1.00 93.06 186 LYS A O 1
ATOM 1440 N N . ILE A 1 187 ? -55.386 -11.834 108.899 1.00 90.06 187 ILE A N 1
ATOM 1441 C CA . ILE A 1 187 ? -55.936 -11.840 107.538 1.00 90.06 187 ILE A CA 1
ATOM 1442 C C . ILE A 1 187 ? -55.991 -10.410 106.997 1.00 90.06 187 ILE A C 1
ATOM 1444 O O . ILE A 1 187 ? -55.543 -10.185 105.876 1.00 90.06 187 ILE A O 1
ATOM 1448 N N . THR A 1 188 ? -56.463 -9.432 107.776 1.00 91.88 188 THR A N 1
ATOM 1449 C CA . THR A 1 188 ? -56.506 -8.034 107.317 1.00 91.88 188 THR A CA 1
ATOM 1450 C C . THR A 1 188 ? -55.113 -7.475 107.018 1.00 91.88 188 THR A C 1
ATOM 1452 O O . THR A 1 188 ? -54.909 -6.891 105.953 1.00 91.88 188 THR A O 1
ATOM 1455 N N . GLU A 1 189 ? -54.121 -7.747 107.866 1.00 92.75 189 GLU A N 1
ATOM 1456 C CA . GLU A 1 189 ? -52.727 -7.348 107.640 1.00 92.75 189 GLU A CA 1
ATOM 1457 C C . GLU A 1 189 ? -52.133 -8.011 106.390 1.00 92.75 189 GLU A C 1
ATOM 1459 O O . GLU A 1 189 ? -51.548 -7.333 105.544 1.00 92.75 189 GLU A O 1
ATOM 1464 N N . LEU A 1 190 ? -52.349 -9.319 106.205 1.00 93.38 190 LEU A N 1
ATOM 1465 C CA . LEU A 1 190 ? -51.906 -10.042 105.009 1.00 93.38 190 LEU A CA 1
ATOM 1466 C C . LEU A 1 190 ? -52.608 -9.549 103.741 1.00 93.38 190 LEU A C 1
ATOM 1468 O O . LEU A 1 190 ? -51.986 -9.495 102.681 1.00 93.38 190 LEU A O 1
ATOM 1472 N N . THR A 1 191 ? -53.887 -9.172 103.812 1.00 93.06 191 THR A N 1
ATOM 1473 C CA . THR A 1 191 ? -54.590 -8.589 102.660 1.00 93.06 191 THR A CA 1
ATOM 1474 C C . THR A 1 191 ? -54.037 -7.215 102.293 1.00 93.06 191 THR A C 1
ATOM 1476 O O . THR A 1 191 ? -53.847 -6.950 101.106 1.00 93.06 191 THR A O 1
ATOM 1479 N N . ALA A 1 192 ? -53.689 -6.383 103.280 1.00 93.00 192 ALA A N 1
ATOM 1480 C CA . ALA A 1 192 ? -53.050 -5.091 103.052 1.00 93.00 192 ALA A CA 1
ATOM 1481 C C . ALA A 1 192 ? -51.632 -5.252 102.473 1.00 93.00 192 ALA A C 1
ATOM 1483 O O . ALA A 1 192 ? -51.291 -4.605 101.482 1.00 93.00 192 ALA A O 1
ATOM 1484 N N . ALA A 1 193 ? -50.832 -6.177 103.014 1.00 94.00 193 ALA A N 1
ATOM 1485 C CA . ALA A 1 193 ? -49.501 -6.493 102.497 1.00 94.00 193 ALA A CA 1
ATOM 1486 C C . ALA A 1 193 ? -49.553 -7.057 101.065 1.00 94.00 193 ALA A C 1
ATOM 1488 O O . ALA A 1 193 ? -48.782 -6.638 100.202 1.00 94.00 193 ALA A O 1
ATOM 1489 N N . ASN A 1 194 ? -50.505 -7.949 100.771 1.00 92.56 194 ASN A N 1
ATOM 1490 C CA . ASN A 1 194 ? -50.724 -8.465 99.419 1.00 92.56 194 ASN A CA 1
ATOM 1491 C C . ASN A 1 194 ? -51.189 -7.375 98.445 1.00 92.56 194 ASN A C 1
ATOM 1493 O O . ASN A 1 194 ? -50.789 -7.398 97.283 1.00 92.56 194 ASN A O 1
ATOM 1497 N N . ALA A 1 195 ? -52.013 -6.420 98.886 1.00 93.25 195 ALA A N 1
ATOM 1498 C CA . ALA A 1 195 ? -52.405 -5.279 98.061 1.00 93.25 195 ALA A CA 1
ATOM 1499 C C . ALA A 1 195 ? -51.194 -4.393 97.723 1.00 93.25 195 ALA A C 1
ATOM 1501 O O . ALA A 1 195 ? -50.989 -4.057 96.557 1.00 93.25 195 ALA A O 1
ATOM 1502 N N . ALA A 1 196 ? -50.337 -4.103 98.707 1.00 94.00 196 ALA A N 1
ATOM 1503 C CA . ALA A 1 196 ? -49.099 -3.357 98.490 1.00 94.00 196 ALA A CA 1
ATOM 1504 C C . ALA A 1 196 ? -48.131 -4.094 97.545 1.00 94.00 196 ALA A C 1
ATOM 1506 O O . ALA A 1 196 ? -47.572 -3.488 96.629 1.00 94.00 196 ALA A O 1
ATOM 1507 N N . LEU A 1 197 ? -47.973 -5.413 97.709 1.00 94.31 197 LEU A N 1
ATOM 1508 C CA . LEU A 1 197 ? -47.125 -6.228 96.837 1.00 94.31 197 LEU A CA 1
ATOM 1509 C C . LEU A 1 197 ? -47.671 -6.289 95.402 1.00 94.31 197 LEU A C 1
ATOM 1511 O O . LEU A 1 197 ? -46.901 -6.166 94.450 1.00 94.31 197 LEU A O 1
ATOM 1515 N N . LYS A 1 198 ? -48.994 -6.418 95.226 1.00 93.25 198 LYS A N 1
ATOM 1516 C CA . LYS A 1 198 ? -49.647 -6.348 93.908 1.00 93.25 198 LYS A CA 1
ATOM 1517 C C . LYS A 1 198 ? -49.372 -5.017 93.216 1.00 93.25 198 LYS A C 1
ATOM 1519 O O . LYS A 1 198 ? -49.056 -5.015 92.027 1.00 93.25 198 LYS A O 1
ATOM 1524 N N . GLU A 1 199 ? -49.426 -3.911 93.952 1.00 93.88 199 GLU A N 1
ATOM 1525 C CA . GLU A 1 199 ? -49.154 -2.586 93.394 1.00 93.88 199 GLU A CA 1
ATOM 1526 C C . GLU A 1 199 ? -47.676 -2.416 93.011 1.00 93.88 199 GLU A C 1
ATOM 1528 O O . GLU A 1 199 ? -47.353 -1.921 91.930 1.00 93.88 199 GLU A O 1
ATOM 1533 N N . GLN A 1 200 ? -46.750 -2.926 93.829 1.00 94.44 200 GLN A N 1
ATOM 1534 C CA . GLN A 1 200 ? -45.327 -2.960 93.476 1.00 94.44 200 GLN A CA 1
ATOM 1535 C C . GLN A 1 200 ? -45.048 -3.816 92.233 1.00 94.44 200 GLN A C 1
ATOM 1537 O O . GLN A 1 200 ? -44.262 -3.410 91.372 1.00 94.44 200 GLN A O 1
ATOM 1542 N N . ILE A 1 201 ? -45.690 -4.982 92.108 1.00 93.00 201 ILE A N 1
ATOM 1543 C CA . ILE A 1 201 ? -45.579 -5.846 90.925 1.00 93.00 201 ILE A CA 1
ATOM 1544 C C . ILE A 1 201 ? -46.133 -5.128 89.692 1.00 93.00 201 ILE A C 1
ATOM 1546 O O . ILE A 1 201 ? -45.474 -5.115 88.653 1.00 93.00 201 ILE A O 1
ATOM 1550 N N . ARG A 1 202 ? -47.296 -4.474 89.806 1.00 93.50 202 ARG A N 1
ATOM 1551 C CA . ARG A 1 202 ? -47.908 -3.701 88.717 1.00 93.50 202 ARG A CA 1
ATOM 1552 C C . ARG A 1 202 ? -46.987 -2.579 88.240 1.00 93.50 202 ARG A C 1
ATOM 1554 O O . ARG A 1 202 ? -46.765 -2.439 87.037 1.00 93.50 202 ARG A O 1
ATOM 1561 N N . ASN A 1 203 ? -46.385 -1.842 89.171 1.00 93.75 203 ASN A N 1
ATOM 1562 C CA . ASN A 1 203 ? -45.425 -0.790 88.853 1.00 93.75 203 ASN A CA 1
ATOM 1563 C C . ASN A 1 203 ? -44.170 -1.347 88.167 1.00 93.75 203 ASN A C 1
ATOM 1565 O O . ASN A 1 203 ? -43.749 -0.810 87.141 1.00 93.75 203 ASN A O 1
ATOM 1569 N N . LYS A 1 204 ? -43.597 -2.456 88.653 1.00 94.25 204 LYS A N 1
ATOM 1570 C CA . LYS A 1 204 ? -42.452 -3.112 87.992 1.00 94.25 204 LYS A CA 1
ATOM 1571 C C . LYS A 1 204 ? -42.802 -3.628 86.592 1.00 94.25 204 LYS A C 1
ATOM 1573 O O . LYS A 1 204 ? -41.990 -3.482 85.679 1.00 94.25 204 LYS A O 1
ATOM 1578 N N . LEU A 1 205 ? -44.004 -4.171 86.401 1.00 93.69 205 LEU A N 1
ATOM 1579 C CA . LEU A 1 205 ? -44.483 -4.649 85.103 1.00 93.69 205 LEU A CA 1
ATOM 1580 C C . LEU A 1 205 ? -44.652 -3.498 84.104 1.00 93.69 205 LEU A C 1
ATOM 1582 O O . LEU A 1 205 ? -44.214 -3.629 82.967 1.00 93.69 205 LEU A O 1
ATOM 1586 N N . LEU A 1 206 ? -45.201 -2.356 84.530 1.00 94.44 206 LEU A N 1
ATOM 1587 C CA . LEU A 1 206 ? -45.306 -1.154 83.691 1.00 94.44 206 LEU A CA 1
ATOM 1588 C C . LEU A 1 206 ? -43.932 -0.669 83.209 1.00 94.44 206 LEU A C 1
ATOM 1590 O O . LEU A 1 206 ? -43.742 -0.412 82.019 1.00 94.44 206 LEU A O 1
ATOM 1594 N N . HIS A 1 207 ? -42.948 -0.600 84.108 1.00 91.75 207 HIS A N 1
ATOM 1595 C CA . HIS A 1 207 ? -41.583 -0.212 83.742 1.00 91.75 207 HIS A CA 1
ATOM 1596 C C . HIS A 1 207 ? -40.921 -1.247 82.817 1.00 91.75 207 HIS A C 1
ATOM 1598 O O . HIS A 1 207 ? -40.236 -0.876 81.863 1.00 91.75 207 HIS A O 1
ATOM 1604 N N . SER A 1 208 ? -41.144 -2.543 83.062 1.00 92.06 208 SER A N 1
ATOM 1605 C CA . SER A 1 208 ? -40.670 -3.625 82.192 1.00 92.06 208 SER A CA 1
ATOM 1606 C C . SER A 1 208 ? -41.297 -3.548 80.795 1.00 92.06 208 SER A C 1
ATOM 1608 O O . SER A 1 208 ? -40.572 -3.593 79.803 1.00 92.06 208 SER A O 1
ATOM 1610 N N . GLN A 1 209 ? -42.608 -3.313 80.697 1.00 93.12 209 GLN A N 1
ATOM 1611 C CA . GLN A 1 209 ? -43.325 -3.166 79.430 1.00 93.12 209 GLN A CA 1
ATOM 1612 C C . GLN A 1 209 ? -42.803 -1.976 78.614 1.00 93.12 209 GLN A C 1
ATOM 1614 O O . GLN A 1 209 ? -42.569 -2.110 77.414 1.00 93.12 209 GLN A O 1
ATOM 1619 N N . GLN A 1 210 ? -42.548 -0.830 79.255 1.00 91.62 210 GLN A N 1
ATOM 1620 C CA . GLN A 1 210 ? -41.945 0.326 78.582 1.00 91.62 210 GLN A CA 1
ATOM 1621 C C . GLN A 1 210 ? -40.534 0.028 78.058 1.00 91.62 210 GLN A C 1
ATOM 1623 O O . GLN A 1 210 ? -40.171 0.493 76.978 1.00 91.62 210 GLN A O 1
ATOM 1628 N N . ARG A 1 211 ? -39.726 -0.743 78.796 1.00 90.88 211 ARG A N 1
ATOM 1629 C CA . ARG A 1 211 ? -38.395 -1.168 78.332 1.00 90.88 211 ARG A CA 1
ATOM 1630 C C . ARG A 1 211 ? -38.488 -2.091 77.119 1.00 90.88 211 ARG A C 1
ATOM 1632 O O . ARG A 1 211 ? -37.818 -1.818 76.129 1.00 90.88 211 ARG A O 1
ATOM 1639 N N . ILE A 1 212 ? -39.366 -3.094 77.163 1.00 92.12 212 ILE A N 1
ATOM 1640 C CA . ILE A 1 212 ? -39.609 -4.018 76.043 1.00 92.12 212 ILE A CA 1
ATOM 1641 C C . ILE A 1 212 ? -40.080 -3.248 74.803 1.00 92.12 212 ILE A C 1
ATOM 1643 O O . ILE A 1 212 ? -39.586 -3.488 73.706 1.00 92.12 212 ILE A O 1
ATOM 1647 N N . ALA A 1 213 ? -40.979 -2.271 74.964 1.00 94.12 213 ALA A N 1
ATOM 1648 C CA . ALA A 1 213 ? -41.449 -1.443 73.854 1.00 94.12 213 ALA A CA 1
ATOM 1649 C C . ALA A 1 213 ? -40.314 -0.625 73.210 1.00 94.12 213 ALA A C 1
ATOM 1651 O O . ALA A 1 213 ? -40.218 -0.568 71.985 1.00 94.12 213 ALA A O 1
ATOM 1652 N N . ARG A 1 214 ? -39.423 -0.031 74.018 1.00 93.50 214 ARG A N 1
ATOM 1653 C CA . ARG A 1 214 ? -38.248 0.702 73.511 1.00 93.50 214 ARG A CA 1
ATOM 1654 C C . ARG A 1 214 ? -37.254 -0.219 72.806 1.00 93.50 214 ARG A C 1
ATOM 1656 O O . ARG A 1 214 ? -36.737 0.147 71.755 1.00 93.50 214 ARG A O 1
ATOM 1663 N N . GLU A 1 215 ? -36.997 -1.405 73.355 1.00 93.06 215 GLU A N 1
ATOM 1664 C CA . GLU A 1 215 ? -36.130 -2.405 72.719 1.00 93.06 215 GLU A CA 1
ATOM 1665 C C . GLU A 1 215 ? -36.718 -2.877 71.386 1.00 93.06 215 GLU A C 1
ATOM 1667 O O . GLU A 1 215 ? -36.006 -2.893 70.386 1.00 93.06 215 GLU A O 1
ATOM 1672 N N . HIS A 1 216 ? -38.027 -3.138 71.328 1.00 94.06 216 HIS A N 1
ATOM 1673 C CA . HIS A 1 216 ? -38.715 -3.508 70.092 1.00 94.06 216 HIS A CA 1
ATOM 1674 C C . HIS A 1 216 ? -38.685 -2.386 69.039 1.00 94.06 216 HIS A C 1
ATOM 1676 O O . HIS A 1 216 ? -38.475 -2.634 67.854 1.00 94.06 216 HIS A O 1
ATOM 1682 N N . GLN A 1 217 ? -38.832 -1.123 69.451 1.00 94.44 217 GLN A N 1
ATOM 1683 C CA . GLN A 1 217 ? -38.650 0.011 68.539 1.00 94.44 217 GLN A CA 1
ATOM 1684 C C . GLN A 1 217 ? -37.215 0.090 68.003 1.00 94.44 217 GLN A C 1
ATOM 1686 O O . GLN A 1 217 ? -37.021 0.368 66.817 1.00 94.44 217 GLN A O 1
ATOM 1691 N N . ARG A 1 218 ? -36.211 -0.176 68.848 1.00 95.44 218 ARG A N 1
ATOM 1692 C CA . ARG A 1 218 ? -34.801 -0.164 68.443 1.00 95.44 218 ARG A CA 1
ATOM 1693 C C . ARG A 1 218 ? -34.499 -1.265 67.427 1.00 95.44 218 ARG A C 1
ATOM 1695 O O . ARG A 1 218 ? -33.904 -0.962 66.397 1.00 95.44 218 ARG A O 1
ATOM 1702 N N . THR A 1 219 ? -34.977 -2.491 67.649 1.00 94.75 219 THR A N 1
ATOM 1703 C CA . THR A 1 219 ? -34.780 -3.603 66.701 1.00 94.75 219 THR A CA 1
ATOM 1704 C C . THR A 1 219 ? -35.460 -3.338 65.356 1.00 94.75 219 THR A C 1
ATOM 1706 O O . THR A 1 219 ? -34.865 -3.576 64.308 1.00 94.75 219 THR A O 1
ATOM 1709 N N . MET A 1 220 ? -36.662 -2.749 65.352 1.00 95.69 220 MET A N 1
ATOM 1710 C CA . MET A 1 220 ? -37.347 -2.355 64.113 1.00 95.69 220 MET A CA 1
ATOM 1711 C C . MET A 1 220 ? -36.576 -1.284 63.327 1.00 95.69 220 MET A C 1
ATOM 1713 O O . MET A 1 220 ? -36.520 -1.325 62.095 1.00 95.69 220 MET A O 1
ATOM 1717 N N . LEU A 1 221 ? -35.968 -0.315 64.016 1.00 96.12 221 LEU A N 1
ATOM 1718 C CA . LEU A 1 221 ? -35.107 0.695 63.394 1.00 96.12 221 LEU A CA 1
ATOM 1719 C C . LEU A 1 221 ? -33.819 0.077 62.834 1.00 96.12 221 LEU A C 1
ATOM 1721 O O . LEU A 1 221 ? -33.439 0.393 61.705 1.00 96.12 221 LEU A O 1
ATOM 1725 N N . GLU A 1 222 ? -33.179 -0.818 63.586 1.00 95.88 222 GLU A N 1
ATOM 1726 C CA . GLU A 1 222 ? -31.982 -1.552 63.159 1.00 95.88 222 GLU A CA 1
ATOM 1727 C C . GLU A 1 222 ? -32.255 -2.372 61.884 1.00 95.88 222 GLU A C 1
ATOM 1729 O O . GLU A 1 222 ? -31.502 -2.262 60.911 1.00 95.88 222 GLU A O 1
ATOM 1734 N N . GLU A 1 223 ? -33.382 -3.088 61.821 1.00 95.62 223 GLU A N 1
ATOM 1735 C CA . GLU A 1 223 ? -33.809 -3.826 60.623 1.00 95.62 223 GLU A CA 1
ATOM 1736 C C . GLU A 1 223 ? -34.081 -2.895 59.429 1.00 95.62 223 GLU A C 1
ATOM 1738 O O . GLU A 1 223 ? -33.629 -3.145 58.306 1.00 95.62 223 GLU A O 1
ATOM 1743 N N . ARG A 1 224 ? -34.729 -1.742 59.646 1.00 96.69 224 ARG A N 1
ATOM 1744 C CA . ARG A 1 224 ? -34.929 -0.748 58.574 1.00 96.69 224 ARG A CA 1
ATOM 1745 C C . ARG A 1 224 ? -33.608 -0.211 58.025 1.00 96.69 224 ARG A C 1
ATOM 1747 O O . ARG A 1 224 ? -33.473 -0.061 56.806 1.00 96.69 224 ARG A O 1
ATOM 1754 N N . VAL A 1 225 ? -32.638 0.076 58.895 1.00 97.12 225 VAL A N 1
ATOM 1755 C CA . VAL A 1 225 ? -31.297 0.526 58.491 1.00 97.12 225 VAL A CA 1
ATOM 1756 C C . VAL A 1 225 ? -30.575 -0.576 57.719 1.00 97.12 225 VAL A C 1
ATOM 1758 O O . VAL A 1 225 ? -29.970 -0.290 56.683 1.00 97.12 225 VAL A O 1
ATOM 1761 N N . ARG A 1 226 ? -30.679 -1.834 58.158 1.00 96.69 226 ARG A N 1
ATOM 1762 C CA . ARG A 1 226 ? -30.109 -2.993 57.459 1.00 96.69 226 ARG A CA 1
ATOM 1763 C C . ARG A 1 226 ? -30.654 -3.115 56.035 1.00 96.69 226 ARG A C 1
ATOM 1765 O O . ARG A 1 226 ? -29.869 -3.181 55.088 1.00 96.69 226 ARG A O 1
ATOM 1772 N N . LEU A 1 227 ? -31.974 -3.051 55.863 1.00 96.88 227 LEU A N 1
ATOM 1773 C CA . LEU A 1 227 ? -32.619 -3.098 54.545 1.00 96.88 227 LEU A CA 1
ATOM 1774 C C . LEU A 1 227 ? -32.248 -1.898 53.663 1.00 96.88 227 LEU A C 1
ATOM 1776 O O . LEU A 1 227 ? -32.093 -2.031 52.448 1.00 96.88 227 LEU A O 1
ATOM 1780 N N . ALA A 1 228 ? -32.106 -0.703 54.242 1.00 96.19 228 ALA A N 1
ATOM 1781 C CA . ALA A 1 228 ? -31.644 0.471 53.503 1.00 96.19 228 ALA A CA 1
ATOM 1782 C C . ALA A 1 228 ? -30.195 0.299 53.017 1.00 96.19 228 ALA A C 1
ATOM 1784 O O . ALA A 1 228 ? -29.914 0.553 51.846 1.00 96.19 228 ALA A O 1
ATOM 1785 N N . ARG A 1 229 ? -29.293 -0.197 53.874 1.00 96.75 229 ARG A N 1
ATOM 1786 C CA . ARG A 1 229 ? -27.897 -0.488 53.509 1.00 96.75 229 ARG A CA 1
ATOM 1787 C C . ARG A 1 229 ? -27.802 -1.551 52.418 1.00 96.75 229 ARG A C 1
ATOM 1789 O O . ARG A 1 229 ? -27.063 -1.345 51.461 1.00 96.75 229 ARG A O 1
ATOM 1796 N N . ALA A 1 230 ? -28.593 -2.621 52.508 1.00 96.62 230 ALA A N 1
ATOM 1797 C CA . ALA A 1 230 ? -28.659 -3.648 51.468 1.00 96.62 230 ALA A CA 1
ATOM 1798 C C . ALA A 1 230 ? -29.098 -3.059 50.115 1.00 96.62 230 ALA A C 1
ATOM 1800 O O . ALA A 1 230 ? -28.445 -3.282 49.099 1.00 96.62 230 ALA A O 1
ATOM 1801 N N . ARG A 1 231 ? -30.141 -2.215 50.103 1.00 96.69 231 ARG A N 1
ATOM 1802 C CA . ARG A 1 231 ? -30.588 -1.519 48.881 1.00 96.69 231 ARG A CA 1
ATOM 1803 C C . ARG A 1 231 ? -29.519 -0.595 48.299 1.00 96.69 231 ARG A C 1
ATOM 1805 O O . ARG A 1 231 ? -29.364 -0.539 47.082 1.00 96.69 231 ARG A O 1
ATOM 1812 N N . VAL A 1 232 ? -28.778 0.123 49.144 1.00 97.56 232 VAL A N 1
ATOM 1813 C CA . VAL A 1 232 ? -27.667 0.978 48.696 1.00 97.56 232 VAL A CA 1
ATOM 1814 C C . VAL A 1 232 ? -26.527 0.142 48.120 1.00 97.56 232 VAL A C 1
ATOM 1816 O O . VAL A 1 232 ? -25.987 0.523 47.086 1.00 97.56 232 VAL A O 1
ATOM 1819 N N . ALA A 1 233 ? -26.185 -0.991 48.735 1.00 96.94 233 ALA A N 1
ATOM 1820 C CA . ALA A 1 233 ? -25.141 -1.887 48.241 1.00 96.94 233 ALA A CA 1
ATOM 1821 C C . ALA A 1 233 ? -25.486 -2.446 46.854 1.00 96.94 233 ALA A C 1
ATOM 1823 O O . ALA A 1 233 ? -24.671 -2.347 45.941 1.00 96.94 233 ALA A O 1
ATOM 1824 N N . VAL A 1 234 ? -26.723 -2.921 46.664 1.00 97.00 234 VAL A N 1
ATOM 1825 C CA . VAL A 1 234 ? -27.204 -3.383 45.351 1.00 97.00 234 VAL A CA 1
ATOM 1826 C C . VAL A 1 234 ? -27.126 -2.257 44.324 1.00 97.00 234 VAL A C 1
ATOM 1828 O O . VAL A 1 234 ? -26.541 -2.438 43.261 1.00 97.00 234 VAL A O 1
ATOM 1831 N N . LYS A 1 235 ? -27.639 -1.061 44.649 1.00 96.19 235 LYS A N 1
ATOM 1832 C CA . LYS A 1 235 ? -27.570 0.086 43.731 1.00 96.19 235 LYS A CA 1
ATOM 1833 C C . LYS A 1 235 ? -26.128 0.465 43.382 1.00 96.19 235 LYS A C 1
ATOM 1835 O O . LYS A 1 235 ? -25.840 0.713 42.215 1.00 96.19 235 LYS A O 1
ATOM 1840 N N . ARG A 1 236 ? -25.214 0.477 44.356 1.00 96.31 236 ARG A N 1
ATOM 1841 C CA . ARG A 1 236 ? -23.786 0.736 44.111 1.00 96.31 236 ARG A CA 1
ATOM 1842 C C . ARG A 1 236 ? -23.186 -0.294 43.166 1.00 96.31 236 ARG A C 1
ATOM 1844 O O . ARG A 1 236 ? -22.636 0.106 42.149 1.00 96.31 236 ARG A O 1
ATOM 1851 N N . HIS A 1 237 ? -23.402 -1.580 43.427 1.00 96.56 237 HIS A N 1
ATOM 1852 C CA . HIS A 1 237 ? -22.920 -2.643 42.551 1.00 96.56 237 HIS A CA 1
ATOM 1853 C C . HIS A 1 237 ? -23.494 -2.510 41.132 1.00 96.56 237 HIS A C 1
ATOM 1855 O O . HIS A 1 237 ? -22.773 -2.679 40.149 1.00 96.56 237 HIS A O 1
ATOM 1861 N N . THR A 1 238 ? -24.781 -2.177 40.983 1.00 96.00 238 THR A N 1
ATOM 1862 C CA . THR A 1 238 ? -25.363 -1.965 39.646 1.00 96.00 238 THR A CA 1
ATOM 1863 C C . THR A 1 238 ? -24.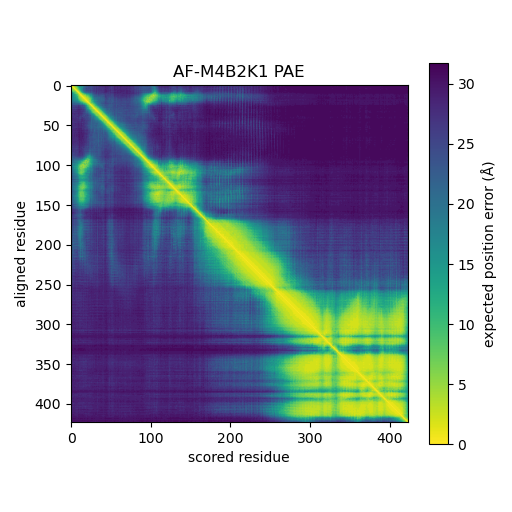738 -0.771 38.925 1.00 96.00 238 THR A C 1
ATOM 1865 O O . THR A 1 238 ? -24.486 -0.853 37.727 1.00 96.00 238 THR A O 1
ATOM 1868 N N . MET A 1 239 ? -24.433 0.315 39.643 1.00 95.75 239 MET A N 1
ATOM 1869 C CA . MET A 1 239 ? -23.767 1.492 39.077 1.00 95.75 239 MET A CA 1
ATOM 1870 C C . MET A 1 239 ? -22.315 1.203 38.699 1.00 95.75 239 MET A C 1
ATOM 1872 O O . MET A 1 239 ? -21.865 1.654 37.653 1.00 95.75 239 MET A O 1
ATOM 1876 N N . GLU A 1 240 ? -21.587 0.445 39.516 1.00 96.00 240 GLU A N 1
ATOM 1877 C CA . GLU A 1 240 ? -20.221 0.007 39.213 1.00 96.00 240 GLU A CA 1
ATOM 1878 C C . GLU A 1 240 ? -20.193 -0.886 37.973 1.00 96.00 240 GLU A C 1
ATOM 1880 O O . GLU A 1 240 ? -19.398 -0.642 37.069 1.00 96.00 240 GLU A O 1
ATOM 1885 N N . ARG A 1 241 ? -21.131 -1.836 37.862 1.00 96.00 241 ARG A N 1
ATOM 1886 C CA . ARG A 1 241 ? -21.274 -2.670 36.661 1.00 96.00 241 ARG A CA 1
ATOM 1887 C C . ARG A 1 241 ? -21.551 -1.827 35.416 1.00 96.00 241 ARG A C 1
ATOM 1889 O O . ARG A 1 241 ? -20.925 -2.040 34.388 1.00 96.00 241 ARG A O 1
ATOM 1896 N N . LEU A 1 242 ? -22.470 -0.865 35.509 1.00 95.44 242 LEU A N 1
ATOM 1897 C CA . LEU A 1 242 ? -22.791 0.026 34.390 1.00 95.44 242 LEU A CA 1
ATOM 1898 C C . LEU A 1 242 ? -21.599 0.907 33.992 1.00 95.44 242 LEU A C 1
ATOM 1900 O O . LEU A 1 242 ? -21.355 1.089 32.805 1.00 95.44 242 LEU A O 1
ATOM 1904 N N . ARG A 1 243 ? -20.825 1.412 34.960 1.00 96.31 243 ARG A N 1
ATOM 1905 C CA . ARG A 1 243 ? -19.593 2.164 34.676 1.00 96.31 243 ARG A CA 1
ATOM 1906 C C . ARG A 1 243 ? -18.555 1.313 33.953 1.00 96.31 243 ARG A C 1
ATOM 1908 O O . ARG A 1 243 ? -17.990 1.793 32.980 1.00 96.31 243 ARG A O 1
ATOM 1915 N N . ALA A 1 244 ? -18.350 0.070 34.387 1.00 96.19 244 ALA A N 1
ATOM 1916 C CA . ALA A 1 244 ? -17.418 -0.845 33.733 1.00 96.19 244 ALA A CA 1
ATOM 1917 C C . ALA A 1 244 ? -17.809 -1.109 32.269 1.00 96.19 244 ALA A C 1
ATOM 1919 O O . ALA A 1 244 ? -16.952 -1.045 31.394 1.00 96.19 244 ALA A O 1
ATOM 1920 N N . VAL A 1 245 ? -19.103 -1.322 31.993 1.00 95.12 245 VAL A N 1
ATOM 1921 C CA . VAL A 1 245 ? -19.606 -1.494 30.618 1.00 95.12 245 VAL A CA 1
ATOM 1922 C C . VAL A 1 245 ? -19.374 -0.237 29.779 1.00 95.12 245 VAL A C 1
ATOM 1924 O O . VAL A 1 245 ? -18.855 -0.341 28.676 1.00 95.12 245 VAL A O 1
ATOM 1927 N N . MET A 1 246 ? -19.681 0.957 30.299 1.00 93.75 246 MET A N 1
ATOM 1928 C CA . MET A 1 246 ? -19.448 2.192 29.536 1.00 93.75 246 MET A CA 1
ATOM 1929 C C . MET A 1 246 ? -17.962 2.460 29.261 1.00 93.75 246 MET A C 1
ATOM 1931 O O . MET A 1 246 ? -17.622 3.020 28.220 1.00 93.75 246 MET A O 1
ATOM 1935 N N . GLU A 1 247 ? -17.068 2.108 30.188 1.00 92.94 247 GLU A N 1
ATOM 1936 C CA . GLU A 1 247 ? -15.624 2.213 29.955 1.00 92.94 247 GLU A CA 1
ATOM 1937 C C . GLU A 1 247 ? -15.153 1.249 28.865 1.00 92.94 247 GLU A C 1
ATOM 1939 O O . GLU A 1 247 ? -14.328 1.637 28.037 1.00 92.94 247 GLU A O 1
ATOM 1944 N N . ASP A 1 248 ? -15.684 0.027 28.840 1.00 91.25 248 ASP A N 1
ATOM 1945 C CA . ASP A 1 248 ? -15.364 -0.965 27.814 1.00 91.25 248 ASP A CA 1
ATOM 1946 C C . ASP A 1 248 ? -15.887 -0.537 26.436 1.00 91.25 248 ASP A C 1
ATOM 1948 O O . ASP A 1 248 ? -15.119 -0.456 25.476 1.00 91.25 248 ASP A O 1
ATOM 1952 N N . GLU A 1 249 ? -17.151 -0.106 26.355 1.00 89.94 249 GLU A N 1
ATOM 1953 C CA . GLU A 1 249 ? -17.731 0.462 25.134 1.00 89.94 249 GLU A CA 1
ATOM 1954 C C . GLU A 1 249 ? -16.892 1.638 24.625 1.00 89.94 249 GLU A C 1
ATOM 1956 O O . GLU A 1 249 ? -16.517 1.680 23.454 1.00 89.94 249 GLU A O 1
ATOM 1961 N N . ARG A 1 250 ? -16.499 2.568 25.502 1.00 87.75 250 ARG A N 1
ATOM 1962 C CA . ARG A 1 250 ? -15.644 3.695 25.113 1.00 87.75 250 ARG A CA 1
ATOM 1963 C C . ARG A 1 250 ? -14.302 3.236 24.534 1.00 87.75 250 ARG A C 1
ATOM 1965 O O . ARG A 1 250 ? -13.862 3.810 23.539 1.00 87.75 250 ARG A O 1
ATOM 1972 N N . ARG A 1 251 ? -13.659 2.221 25.122 1.00 87.06 251 ARG A N 1
ATOM 1973 C CA . ARG A 1 251 ? -12.398 1.665 24.599 1.00 87.06 251 ARG A CA 1
ATOM 1974 C C . ARG A 1 251 ? -12.595 1.054 23.216 1.00 87.06 251 ARG A C 1
ATOM 1976 O O . ARG A 1 251 ? -11.792 1.336 22.332 1.00 87.06 251 ARG A O 1
ATOM 1983 N N . THR A 1 252 ? -13.669 0.287 23.018 1.00 83.19 252 THR A N 1
ATOM 1984 C CA . THR A 1 252 ? -13.983 -0.312 21.709 1.00 83.19 252 THR A CA 1
ATOM 1985 C C . THR A 1 252 ? -14.252 0.753 20.643 1.00 83.19 252 THR A C 1
ATOM 1987 O O . THR A 1 252 ? -13.655 0.704 19.570 1.00 83.19 252 THR A O 1
ATOM 1990 N N . PHE A 1 253 ? -15.024 1.799 20.958 1.00 80.25 253 PHE A N 1
ATOM 1991 C CA . PHE A 1 253 ? -15.241 2.921 20.041 1.00 80.25 253 PHE A CA 1
ATOM 1992 C C . PHE A 1 253 ? -13.946 3.671 19.713 1.00 80.25 253 PHE A C 1
ATOM 1994 O O . PHE A 1 253 ? -13.713 4.025 18.556 1.00 80.25 253 PHE A O 1
ATOM 2001 N N . GLU A 1 254 ? -13.086 3.915 20.707 1.00 85.19 254 GLU A N 1
ATOM 2002 C CA . GLU A 1 254 ? -11.784 4.540 20.476 1.00 85.19 254 GLU A CA 1
ATOM 2003 C C . GLU A 1 254 ? -10.935 3.679 19.529 1.00 85.19 254 GLU A C 1
ATOM 2005 O O . GLU A 1 254 ? -10.403 4.215 18.554 1.00 85.19 254 GLU A O 1
ATOM 2010 N N . THR A 1 255 ? -10.849 2.359 19.724 1.00 82.62 255 THR A N 1
ATOM 2011 C CA . THR A 1 255 ? -10.102 1.474 18.813 1.00 82.62 255 THR A CA 1
ATOM 2012 C C . THR A 1 255 ? -10.718 1.402 17.417 1.00 82.62 255 THR A C 1
ATOM 2014 O O . THR A 1 255 ? -9.990 1.517 16.429 1.00 82.62 255 THR A O 1
ATOM 2017 N N . ASP A 1 256 ? -12.042 1.310 17.309 1.00 82.62 256 ASP A N 1
ATOM 2018 C CA . ASP A 1 256 ? -12.756 1.187 16.034 1.00 82.62 256 ASP A CA 1
ATOM 2019 C C . ASP A 1 256 ? -12.572 2.426 15.153 1.00 82.62 256 ASP A C 1
ATOM 2021 O O . ASP A 1 256 ? -12.357 2.316 13.942 1.00 82.62 256 ASP A O 1
ATOM 2025 N N . ILE A 1 257 ? -12.550 3.622 15.755 1.00 81.62 257 ILE A N 1
ATOM 2026 C CA . ILE A 1 257 ? -12.257 4.872 15.041 1.00 81.62 257 ILE A CA 1
ATOM 2027 C C . ILE A 1 257 ? -10.847 4.842 14.435 1.00 81.62 257 ILE A C 1
ATOM 2029 O O . ILE A 1 257 ? -10.649 5.303 13.305 1.00 81.62 257 ILE A O 1
ATOM 2033 N N . HIS A 1 258 ? -9.853 4.322 15.162 1.00 84.00 258 HIS A N 1
ATOM 2034 C CA . HIS A 1 258 ? -8.483 4.220 14.653 1.00 84.00 258 HIS A CA 1
ATOM 2035 C C . HIS A 1 258 ? -8.376 3.178 13.537 1.00 84.00 258 HIS A C 1
ATOM 2037 O O . HIS A 1 258 ? -7.725 3.446 12.525 1.00 84.00 258 HIS A O 1
ATOM 2043 N N . ILE A 1 259 ? -9.060 2.040 13.676 1.00 86.25 259 ILE A N 1
ATOM 2044 C CA . ILE A 1 259 ? -9.100 0.981 12.661 1.00 86.25 259 ILE A CA 1
ATOM 2045 C C . ILE A 1 259 ? -9.731 1.504 11.366 1.00 86.25 259 ILE A C 1
ATOM 2047 O O . ILE A 1 259 ? -9.140 1.359 10.296 1.00 86.25 259 ILE A O 1
ATOM 2051 N N . ALA A 1 260 ? -10.878 2.183 11.447 1.00 86.00 260 ALA A N 1
ATOM 2052 C CA . ALA A 1 260 ? -11.540 2.758 10.277 1.00 86.00 260 ALA A CA 1
ATOM 2053 C C . ALA A 1 260 ? -10.656 3.800 9.568 1.00 86.00 260 ALA A C 1
ATOM 2055 O O . ALA A 1 260 ? -10.518 3.776 8.343 1.00 86.00 260 ALA A O 1
ATOM 2056 N N . LYS A 1 261 ? -9.988 4.683 10.326 1.00 88.50 261 LYS A N 1
ATOM 2057 C CA . LYS A 1 261 ? -9.034 5.659 9.767 1.00 88.50 261 LYS A CA 1
ATOM 2058 C C . LYS A 1 261 ? -7.838 4.978 9.096 1.00 88.50 261 LYS A C 1
ATOM 2060 O O . LYS A 1 261 ? -7.440 5.389 8.005 1.00 88.50 261 LYS A O 1
ATOM 2065 N N . ALA A 1 262 ? -7.279 3.938 9.715 1.00 88.69 262 ALA A N 1
ATOM 2066 C CA . ALA A 1 262 ? -6.180 3.165 9.144 1.00 88.69 262 ALA A CA 1
ATOM 2067 C C . ALA A 1 262 ? -6.604 2.444 7.853 1.00 88.69 262 ALA A C 1
ATOM 2069 O O . ALA A 1 262 ? -5.869 2.464 6.864 1.00 88.69 262 ALA A O 1
ATOM 2070 N N . LEU A 1 263 ? -7.813 1.877 7.814 1.00 94.06 263 LEU A N 1
ATOM 2071 C CA . LEU A 1 263 ? -8.366 1.234 6.622 1.00 94.06 263 LEU A CA 1
ATOM 2072 C C . LEU A 1 263 ? -8.551 2.232 5.468 1.00 94.06 263 LEU A C 1
ATOM 2074 O O . LEU A 1 263 ? -8.146 1.962 4.340 1.00 94.06 263 LEU A O 1
ATOM 2078 N N . VAL A 1 264 ? -9.099 3.419 5.742 1.00 93.62 264 VAL A N 1
ATOM 2079 C CA . VAL A 1 264 ? -9.245 4.468 4.719 1.00 93.62 264 VAL A CA 1
ATOM 2080 C C . VAL A 1 264 ? -7.878 4.934 4.209 1.00 93.62 264 VAL A C 1
ATOM 2082 O O . VAL A 1 264 ? -7.689 5.058 3.000 1.00 93.62 264 VAL A O 1
ATOM 2085 N N . SER A 1 265 ? -6.908 5.141 5.104 1.00 93.56 265 SER A N 1
ATOM 20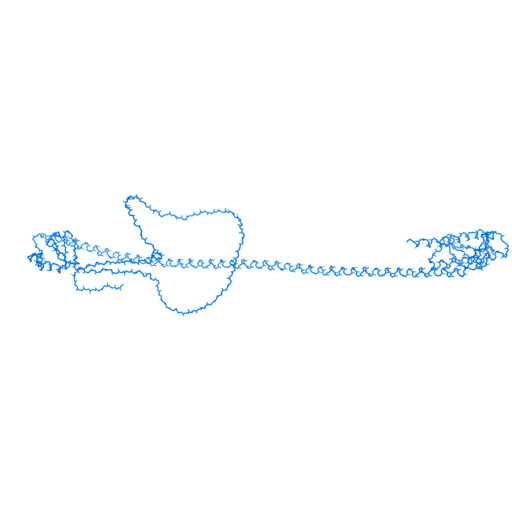86 C CA . SER A 1 265 ? -5.544 5.543 4.735 1.00 93.56 265 SER A CA 1
ATOM 2087 C C . SER A 1 265 ? -4.845 4.491 3.861 1.00 93.56 265 SER A C 1
ATOM 2089 O O . SER A 1 265 ? -4.296 4.810 2.805 1.00 93.56 265 SER A O 1
ATOM 2091 N N . THR A 1 266 ? -4.929 3.212 4.239 1.00 93.94 266 THR A N 1
ATOM 2092 C CA . THR A 1 266 ? -4.357 2.105 3.451 1.00 93.94 266 THR A CA 1
ATOM 2093 C C . THR A 1 266 ? -5.043 1.953 2.094 1.00 93.94 266 THR A C 1
ATOM 2095 O O . THR A 1 266 ? -4.362 1.737 1.086 1.00 93.94 266 THR A O 1
ATOM 2098 N N . MET A 1 267 ? -6.364 2.144 2.024 1.00 94.81 267 MET A N 1
ATOM 2099 C CA . MET A 1 267 ? -7.100 2.163 0.760 1.00 94.81 267 MET A CA 1
ATOM 2100 C C . MET A 1 267 ? -6.641 3.319 -0.140 1.00 94.81 267 MET A C 1
ATOM 2102 O O . MET A 1 267 ? -6.344 3.094 -1.312 1.00 94.81 267 MET A O 1
ATOM 2106 N N . GLN A 1 268 ? -6.501 4.534 0.400 1.00 95.06 268 GLN A N 1
ATOM 2107 C CA . GLN A 1 268 ? -5.987 5.693 -0.342 1.00 95.06 268 GLN A CA 1
ATOM 2108 C C . GLN A 1 268 ? -4.563 5.458 -0.859 1.00 95.06 268 GLN A C 1
ATOM 2110 O O . GLN A 1 268 ? -4.276 5.744 -2.020 1.00 95.06 268 GLN A O 1
ATOM 2115 N N . MET A 1 269 ? -3.681 4.894 -0.032 1.00 94.19 269 MET A N 1
ATOM 2116 C CA . MET A 1 269 ? -2.311 4.565 -0.432 1.00 94.19 269 MET A CA 1
ATOM 2117 C C . MET A 1 269 ? -2.283 3.509 -1.544 1.00 94.19 269 MET A C 1
ATOM 2119 O O . MET A 1 269 ? -1.538 3.646 -2.512 1.00 94.19 269 MET A O 1
ATOM 2123 N N . THR A 1 270 ? -3.151 2.498 -1.459 1.00 95.00 270 THR A N 1
ATOM 2124 C CA . THR A 1 270 ? -3.293 1.468 -2.499 1.00 95.00 270 THR A CA 1
ATOM 2125 C C . THR A 1 270 ? -3.782 2.062 -3.821 1.00 95.00 270 THR A C 1
ATOM 2127 O O . THR A 1 270 ? -3.290 1.683 -4.883 1.00 95.00 270 THR A O 1
ATOM 2130 N N . MET A 1 271 ? -4.729 3.003 -3.774 1.00 94.12 271 MET A N 1
ATOM 2131 C CA . MET A 1 271 ? -5.216 3.700 -4.969 1.00 94.12 271 MET A CA 1
ATOM 2132 C C . MET A 1 271 ? -4.116 4.548 -5.611 1.00 94.12 271 MET A C 1
ATOM 2134 O O . MET A 1 271 ? -3.864 4.391 -6.803 1.00 94.12 271 MET A O 1
ATOM 2138 N N . ARG A 1 272 ? -3.380 5.338 -4.817 1.00 94.25 272 ARG A N 1
ATOM 2139 C CA . ARG A 1 272 ? -2.228 6.113 -5.312 1.00 94.25 272 ARG A CA 1
ATOM 2140 C C . ARG A 1 272 ? -1.168 5.224 -5.952 1.00 94.25 272 ARG A C 1
ATOM 2142 O O . ARG A 1 272 ? -0.698 5.521 -7.043 1.00 94.25 272 ARG A O 1
ATOM 2149 N N . TYR A 1 273 ? -0.846 4.093 -5.326 1.00 94.75 273 TYR A N 1
ATOM 2150 C CA . TYR A 1 273 ? 0.105 3.137 -5.890 1.00 94.75 273 TYR A CA 1
ATOM 2151 C C . TYR A 1 273 ? -0.359 2.584 -7.247 1.00 94.75 273 TYR A C 1
ATOM 2153 O O . TYR A 1 273 ? 0.437 2.461 -8.179 1.00 94.75 273 TYR A O 1
ATOM 2161 N N . LYS A 1 274 ? -1.652 2.259 -7.385 1.00 95.00 274 LYS A N 1
ATOM 2162 C CA . LYS A 1 274 ? -2.220 1.800 -8.662 1.00 95.00 274 LYS A CA 1
ATOM 2163 C C . LYS A 1 274 ? -2.135 2.882 -9.739 1.00 95.00 274 LYS A C 1
ATOM 2165 O O . LYS A 1 274 ? -1.733 2.569 -10.857 1.00 95.00 274 LYS A O 1
ATOM 2170 N N . GLU A 1 275 ? -2.464 4.125 -9.401 1.00 95.75 275 GLU A N 1
ATOM 2171 C CA . GLU A 1 275 ? -2.362 5.273 -10.309 1.00 95.75 275 GLU A CA 1
ATOM 2172 C C . GLU A 1 275 ? -0.913 5.518 -10.747 1.00 95.75 275 GLU A C 1
ATOM 2174 O O . GLU A 1 275 ? -0.630 5.618 -11.937 1.00 95.75 275 GLU A O 1
ATOM 2179 N N . GLU A 1 276 ? 0.038 5.543 -9.813 1.00 95.44 276 GLU A N 1
ATOM 2180 C CA . GLU A 1 276 ? 1.462 5.706 -10.120 1.00 95.44 276 GLU A CA 1
ATOM 2181 C C . GLU A 1 276 ? 1.992 4.580 -11.007 1.00 95.44 276 GLU A C 1
ATOM 2183 O O . GLU A 1 276 ? 2.679 4.833 -11.999 1.00 95.44 276 GLU A O 1
ATOM 2188 N N . ARG A 1 277 ? 1.633 3.330 -10.696 1.00 95.38 277 ARG A N 1
ATOM 2189 C CA . ARG A 1 277 ? 1.992 2.172 -11.516 1.00 95.38 277 ARG A CA 1
ATOM 2190 C C . ARG A 1 277 ? 1.429 2.294 -12.931 1.00 95.38 277 ARG A C 1
ATOM 2192 O O . ARG A 1 277 ? 2.150 2.006 -13.887 1.00 95.38 277 ARG A O 1
ATOM 2199 N N . GLN A 1 278 ? 0.179 2.725 -13.072 1.00 95.88 278 GLN A N 1
ATOM 2200 C CA . GLN A 1 278 ? -0.449 2.944 -14.372 1.00 95.88 278 GLN A CA 1
ATOM 2201 C C . GLN A 1 278 ? 0.267 4.056 -15.154 1.00 95.88 278 GLN A C 1
ATOM 2203 O O . GLN A 1 278 ? 0.663 3.842 -16.298 1.00 95.88 278 GLN A O 1
ATOM 2208 N N . ASN A 1 279 ? 0.570 5.180 -14.501 1.00 95.62 279 ASN A N 1
ATOM 2209 C CA . ASN A 1 279 ? 1.329 6.285 -15.090 1.00 95.62 279 ASN A CA 1
ATOM 2210 C C . ASN A 1 279 ? 2.726 5.846 -15.576 1.00 95.62 279 ASN A C 1
ATOM 2212 O O . ASN A 1 279 ? 3.206 6.298 -16.617 1.00 95.62 279 ASN A O 1
ATOM 2216 N N . ILE A 1 280 ? 3.406 4.956 -14.842 1.00 96.56 280 ILE A N 1
ATOM 2217 C CA . ILE A 1 280 ? 4.704 4.399 -15.261 1.00 96.56 280 ILE A CA 1
ATOM 2218 C C . ILE A 1 280 ? 4.549 3.537 -16.518 1.00 96.56 280 ILE A C 1
ATOM 2220 O O . ILE A 1 280 ? 5.373 3.637 -17.431 1.00 96.56 280 ILE A O 1
ATOM 2224 N N . LEU A 1 281 ? 3.517 2.691 -16.575 1.00 96.00 281 LEU A N 1
ATOM 2225 C CA . LEU A 1 281 ? 3.247 1.847 -17.740 1.00 96.00 281 LEU A CA 1
ATOM 2226 C C . LEU A 1 281 ? 2.939 2.690 -18.980 1.00 96.00 281 LEU A C 1
ATOM 2228 O O . LEU A 1 281 ? 3.493 2.427 -20.045 1.00 96.00 281 LEU A O 1
ATOM 2232 N N . GLU A 1 282 ? 2.132 3.737 -18.835 1.00 96.69 282 GLU A N 1
ATOM 2233 C CA . GLU A 1 282 ? 1.790 4.653 -19.926 1.00 96.69 282 GLU A CA 1
ATOM 2234 C C . GLU A 1 282 ? 3.031 5.340 -20.499 1.00 96.69 282 GLU A C 1
ATOM 2236 O O . GLU A 1 282 ? 3.282 5.251 -21.703 1.00 96.69 282 GLU A O 1
ATOM 2241 N N . ARG A 1 283 ? 3.889 5.904 -19.639 1.00 96.00 283 ARG A N 1
ATOM 2242 C CA . ARG A 1 283 ? 5.158 6.515 -20.071 1.00 96.00 283 ARG A CA 1
ATOM 2243 C C . ARG A 1 283 ? 6.083 5.510 -20.756 1.00 96.00 283 ARG A C 1
ATOM 2245 O O . ARG A 1 283 ? 6.715 5.839 -21.757 1.00 96.00 283 ARG A O 1
ATOM 2252 N N . ARG A 1 284 ? 6.166 4.268 -20.261 1.00 96.06 284 ARG A N 1
ATOM 2253 C CA . ARG A 1 284 ? 6.957 3.207 -20.915 1.00 96.06 284 ARG A CA 1
ATOM 2254 C C . ARG A 1 284 ? 6.425 2.897 -22.312 1.00 96.06 284 ARG A C 1
ATOM 2256 O O . ARG A 1 284 ? 7.212 2.808 -23.252 1.00 96.06 284 ARG A O 1
ATOM 2263 N N . CYS A 1 285 ? 5.108 2.786 -22.465 1.00 96.25 285 CYS A N 1
ATOM 2264 C CA . CYS A 1 285 ? 4.470 2.589 -23.764 1.00 96.25 285 CYS A CA 1
ATOM 2265 C C . CYS A 1 285 ? 4.739 3.760 -24.721 1.00 96.25 285 CYS A C 1
ATOM 2267 O O . CYS A 1 285 ? 4.987 3.539 -25.906 1.00 96.25 285 CYS A O 1
ATOM 2269 N N . GLU A 1 286 ? 4.735 5.001 -24.231 1.00 96.44 286 GLU A N 1
ATOM 2270 C CA . GLU A 1 286 ? 5.082 6.181 -25.030 1.00 96.44 286 GLU A CA 1
ATOM 2271 C C . GLU A 1 286 ? 6.538 6.163 -25.496 1.00 96.44 286 GLU A C 1
ATOM 2273 O O . GLU A 1 286 ? 6.798 6.392 -26.679 1.00 96.44 286 GLU A O 1
ATOM 2278 N N . VAL A 1 287 ? 7.473 5.827 -24.603 1.00 96.75 287 VAL A N 1
ATOM 2279 C CA . VAL A 1 287 ? 8.899 5.695 -24.936 1.00 96.75 287 VAL A CA 1
ATOM 2280 C C . VAL A 1 287 ? 9.109 4.603 -25.981 1.00 96.75 287 VAL A C 1
ATOM 2282 O O . VAL A 1 287 ? 9.782 4.846 -26.981 1.00 96.75 287 VAL A O 1
ATOM 2285 N N . LEU A 1 288 ? 8.490 3.432 -25.812 1.00 96.00 288 LEU A N 1
ATOM 2286 C CA . LEU A 1 288 ? 8.575 2.341 -26.788 1.00 96.00 288 LEU A CA 1
ATOM 2287 C C . LEU A 1 288 ? 7.986 2.744 -28.144 1.00 96.00 288 LEU A C 1
ATOM 2289 O O . LEU A 1 288 ? 8.591 2.494 -29.186 1.00 96.00 288 LEU A O 1
ATOM 2293 N N . ARG A 1 289 ? 6.842 3.435 -28.149 1.00 96.31 289 ARG A N 1
ATOM 2294 C CA . ARG A 1 289 ? 6.222 3.947 -29.377 1.00 96.31 289 ARG A CA 1
ATOM 2295 C C . ARG A 1 289 ? 7.118 4.971 -30.074 1.00 96.31 289 ARG A C 1
ATOM 2297 O O . ARG A 1 289 ? 7.237 4.942 -31.298 1.00 96.31 289 ARG A O 1
ATOM 2304 N N . ALA A 1 290 ? 7.746 5.872 -29.321 1.00 95.75 290 ALA A N 1
ATOM 2305 C CA . ALA A 1 290 ? 8.690 6.845 -29.859 1.00 95.75 290 ALA A CA 1
ATOM 2306 C C . ALA A 1 290 ? 9.946 6.160 -30.420 1.00 95.75 290 ALA A C 1
ATOM 2308 O O . ALA A 1 290 ? 10.349 6.466 -31.541 1.00 95.75 290 ALA A O 1
ATOM 2309 N N . ALA A 1 291 ? 10.513 5.190 -29.697 1.00 93.50 291 ALA A N 1
ATOM 2310 C CA . ALA A 1 291 ? 11.660 4.404 -30.145 1.00 93.50 291 ALA A CA 1
ATOM 2311 C C . ALA A 1 291 ? 11.354 3.645 -31.444 1.00 93.50 291 ALA A C 1
ATOM 2313 O O . ALA A 1 291 ? 12.133 3.709 -32.394 1.00 93.50 291 ALA A O 1
ATOM 2314 N N . HIS A 1 292 ? 10.181 3.013 -31.534 1.00 94.00 292 HIS A N 1
ATOM 2315 C CA . HIS A 1 292 ? 9.748 2.323 -32.747 1.00 94.00 292 HIS A CA 1
ATOM 2316 C C . HIS A 1 292 ? 9.585 3.284 -33.936 1.00 94.00 292 HIS A C 1
ATOM 2318 O O . HIS A 1 292 ? 10.062 2.996 -35.032 1.00 94.00 292 HIS A O 1
ATOM 2324 N N . LYS A 1 293 ? 8.989 4.468 -33.723 1.00 95.44 293 LYS A N 1
ATOM 2325 C CA . LYS A 1 293 ? 8.893 5.514 -34.760 1.00 95.44 293 LYS A CA 1
ATOM 2326 C C . LYS A 1 293 ? 10.268 5.993 -35.230 1.00 95.44 293 LYS A C 1
ATOM 2328 O O . LYS A 1 293 ? 10.456 6.207 -36.426 1.00 95.44 293 LYS A O 1
ATOM 2333 N N . ILE A 1 294 ? 11.221 6.163 -34.311 1.00 92.88 294 ILE A N 1
ATOM 2334 C CA . ILE A 1 294 ? 12.601 6.536 -34.649 1.00 92.88 294 ILE A CA 1
ATOM 2335 C C . ILE A 1 294 ? 13.237 5.439 -35.505 1.00 92.88 294 ILE A C 1
ATOM 2337 O O . ILE A 1 294 ? 13.735 5.754 -36.581 1.00 92.88 294 ILE A O 1
ATOM 2341 N N . ARG A 1 295 ? 13.147 4.171 -35.089 1.00 90.31 295 ARG A N 1
ATOM 2342 C CA . ARG A 1 295 ? 13.724 3.036 -35.826 1.00 90.31 295 ARG A CA 1
ATOM 2343 C C . ARG A 1 295 ? 13.116 2.878 -37.217 1.00 90.31 295 ARG A C 1
ATOM 2345 O O . ARG A 1 295 ? 13.843 2.752 -38.195 1.00 90.31 295 ARG A O 1
ATOM 2352 N N . SER A 1 296 ? 11.791 2.976 -37.327 1.00 93.00 296 SER A N 1
ATOM 2353 C CA . SER A 1 296 ? 11.091 2.958 -38.617 1.00 93.00 296 SER A CA 1
ATOM 2354 C C . SER A 1 296 ? 11.577 4.084 -39.538 1.00 93.00 296 SER A C 1
ATOM 2356 O O . SER A 1 296 ? 11.872 3.852 -40.711 1.00 93.00 296 SER A O 1
ATOM 2358 N N . ARG A 1 297 ? 11.756 5.299 -39.002 1.00 93.94 297 ARG A N 1
ATOM 2359 C CA . ARG A 1 297 ? 12.291 6.429 -39.771 1.00 93.94 297 ARG A CA 1
ATOM 2360 C C . ARG A 1 297 ? 13.756 6.234 -40.162 1.00 93.94 297 ARG A C 1
ATOM 2362 O O . ARG A 1 297 ? 14.124 6.611 -41.269 1.00 93.94 297 ARG A O 1
ATOM 2369 N N . GLN A 1 298 ? 14.579 5.661 -39.285 1.00 91.75 298 GLN A N 1
ATOM 2370 C CA . GLN A 1 298 ? 15.972 5.323 -39.590 1.00 91.75 298 GLN A CA 1
ATOM 2371 C C . GLN A 1 298 ? 16.046 4.316 -40.741 1.00 91.75 298 GLN A C 1
ATOM 2373 O O . GLN A 1 298 ? 16.750 4.579 -41.711 1.00 91.75 298 GLN A O 1
ATOM 2378 N N . ALA A 1 299 ? 15.253 3.242 -40.696 1.00 90.88 299 ALA A N 1
ATOM 2379 C CA . ALA A 1 299 ? 15.180 2.253 -41.771 1.00 90.88 299 ALA A CA 1
ATOM 2380 C C . ALA A 1 299 ? 14.762 2.885 -43.111 1.00 90.88 299 ALA A C 1
ATOM 2382 O O . ALA A 1 299 ? 15.397 2.646 -44.136 1.00 90.88 299 ALA A O 1
ATOM 2383 N N . MET A 1 300 ? 13.756 3.767 -43.096 1.00 94.19 300 MET A N 1
ATOM 2384 C CA . MET A 1 300 ? 13.327 4.501 -44.292 1.00 94.19 300 MET A CA 1
ATOM 2385 C C . MET A 1 300 ? 14.446 5.389 -44.863 1.00 94.19 300 MET A C 1
ATOM 2387 O O . MET A 1 300 ? 14.658 5.408 -46.074 1.00 94.19 300 MET A O 1
ATOM 2391 N N . LEU A 1 301 ? 15.184 6.110 -44.011 1.00 92.81 301 LEU A N 1
ATOM 2392 C CA . LEU A 1 301 ? 16.310 6.948 -44.442 1.00 92.81 301 LEU A CA 1
ATOM 2393 C C . LEU A 1 301 ? 17.459 6.113 -45.020 1.00 92.81 301 LEU A C 1
ATOM 2395 O O . LEU A 1 301 ? 18.050 6.513 -46.020 1.00 92.81 301 LEU A O 1
ATOM 2399 N N . VAL A 1 302 ? 17.758 4.952 -44.431 1.00 91.25 302 VAL A N 1
ATOM 2400 C CA . VAL A 1 302 ? 18.771 4.017 -44.948 1.00 91.25 302 VAL A CA 1
ATOM 2401 C C . VAL A 1 302 ? 18.355 3.473 -46.317 1.00 91.25 302 VAL A C 1
ATOM 2403 O O . VAL A 1 302 ? 19.160 3.479 -47.248 1.00 91.25 302 VAL A O 1
ATOM 2406 N N . GLN A 1 303 ? 17.087 3.092 -46.485 1.00 91.69 303 GLN A N 1
ATOM 2407 C CA . GLN A 1 303 ? 16.553 2.654 -47.776 1.00 91.69 303 GLN A CA 1
ATOM 2408 C C . GLN A 1 303 ? 16.665 3.758 -48.840 1.00 91.69 303 GLN A C 1
ATOM 2410 O O . GLN A 1 303 ? 17.122 3.506 -49.955 1.00 91.69 303 GLN A O 1
ATOM 2415 N N . GLN A 1 304 ? 16.297 4.996 -48.497 1.00 93.44 304 GLN A N 1
ATOM 2416 C CA . GLN A 1 304 ? 16.451 6.149 -49.389 1.00 93.44 304 GLN A CA 1
ATOM 2417 C C . GLN A 1 304 ? 17.920 6.406 -49.734 1.00 93.44 304 GLN A C 1
ATOM 2419 O O . GLN A 1 304 ? 18.237 6.714 -50.881 1.00 93.44 304 GLN A O 1
ATOM 2424 N N . LEU A 1 305 ? 18.836 6.230 -48.784 1.00 92.19 305 LEU A N 1
ATOM 2425 C CA . LEU A 1 305 ? 20.264 6.408 -49.021 1.00 92.19 305 LEU A CA 1
ATOM 2426 C C . LEU A 1 305 ? 20.816 5.402 -50.045 1.00 92.19 305 LEU A C 1
ATOM 2428 O O . LEU A 1 305 ? 21.648 5.785 -50.868 1.00 92.19 305 LEU A O 1
ATOM 2432 N N . GLY A 1 306 ? 20.290 4.172 -50.069 1.00 90.31 306 GLY A N 1
ATOM 2433 C CA . GLY A 1 306 ? 20.589 3.180 -51.109 1.00 90.31 306 GLY A CA 1
ATOM 2434 C C . GLY A 1 306 ? 20.190 3.634 -52.519 1.00 90.31 306 GLY A C 1
ATOM 2435 O O . GLY A 1 306 ? 20.893 3.339 -53.479 1.00 90.31 306 GLY A O 1
ATOM 2436 N N . THR A 1 307 ? 19.125 4.435 -52.655 1.00 91.88 307 THR A N 1
ATOM 2437 C CA . THR A 1 307 ? 18.746 5.033 -53.954 1.00 91.88 307 THR A CA 1
ATOM 2438 C C . THR A 1 307 ? 19.678 6.170 -54.383 1.00 91.88 307 THR A C 1
ATOM 2440 O O . THR A 1 307 ? 19.881 6.393 -55.573 1.00 91.88 307 THR A O 1
ATOM 2443 N N . VAL A 1 308 ? 20.276 6.887 -53.423 1.00 92.62 308 VAL A N 1
ATOM 2444 C CA . VAL A 1 308 ? 21.229 7.976 -53.693 1.00 92.62 308 VAL A CA 1
ATOM 2445 C C . VAL A 1 308 ? 22.610 7.416 -54.041 1.00 92.62 308 VAL A C 1
ATOM 2447 O O . VAL A 1 308 ? 23.304 7.974 -54.890 1.00 92.62 308 VAL A O 1
ATOM 2450 N N . TYR A 1 309 ? 23.025 6.320 -53.410 1.00 91.94 309 TYR A N 1
ATOM 2451 C CA . TYR A 1 309 ? 24.301 5.648 -53.664 1.00 91.94 309 TYR A CA 1
ATOM 2452 C C . TYR A 1 309 ? 24.061 4.212 -54.140 1.00 91.94 309 TYR A C 1
ATOM 2454 O O . TYR A 1 309 ? 24.325 3.285 -53.377 1.00 91.94 309 TYR A O 1
ATOM 2462 N N . PRO A 1 310 ? 23.569 4.011 -55.378 1.00 91.88 310 PRO A N 1
ATOM 2463 C CA . PRO A 1 310 ? 23.418 2.674 -55.935 1.00 91.88 310 PRO A CA 1
ATOM 2464 C C . PRO A 1 310 ? 24.778 1.976 -55.987 1.00 91.88 310 PRO A C 1
ATOM 2466 O O . PRO A 1 310 ? 25.758 2.551 -56.480 1.00 91.88 310 PRO A O 1
ATOM 2469 N N . ILE A 1 311 ? 24.816 0.762 -55.435 1.00 90.56 311 ILE A N 1
ATOM 2470 C CA . ILE A 1 311 ? 25.960 -0.146 -55.468 1.00 90.56 311 ILE A CA 1
ATOM 2471 C C . ILE A 1 311 ? 25.544 -1.352 -56.303 1.00 90.56 311 ILE A C 1
ATOM 2473 O O . ILE A 1 311 ? 24.783 -2.196 -55.834 1.00 90.56 311 ILE A O 1
ATOM 2477 N N . ASP A 1 312 ? 26.049 -1.423 -57.529 1.00 90.69 312 ASP A N 1
ATOM 2478 C CA . ASP A 1 312 ? 25.689 -2.467 -58.484 1.00 90.69 312 ASP A CA 1
ATOM 2479 C C . ASP A 1 312 ? 26.850 -3.445 -58.671 1.00 90.69 312 ASP A C 1
ATOM 2481 O O . ASP A 1 312 ? 28.018 -3.047 -58.746 1.00 90.69 312 ASP A O 1
ATOM 2485 N N . TYR A 1 313 ? 26.530 -4.734 -58.770 1.00 89.38 313 TYR A N 1
ATOM 2486 C CA . TYR A 1 313 ? 27.503 -5.775 -59.087 1.00 89.38 313 TYR A CA 1
ATOM 2487 C C . TYR A 1 313 ? 27.670 -5.886 -60.603 1.00 89.38 313 TYR A C 1
ATOM 2489 O O . TYR A 1 313 ? 26.709 -6.165 -61.317 1.00 89.38 313 TYR A O 1
ATOM 2497 N N . VAL A 1 314 ? 28.894 -5.673 -61.090 1.00 82.81 314 VAL A N 1
ATOM 2498 C CA . VAL A 1 314 ? 29.187 -5.623 -62.534 1.00 82.81 314 VAL A CA 1
ATOM 2499 C C . VAL A 1 314 ? 29.626 -6.993 -63.075 1.00 82.81 314 VAL A C 1
ATOM 2501 O O . VAL A 1 314 ? 29.516 -7.246 -64.272 1.00 82.81 314 VAL A O 1
ATOM 2504 N N . GLY A 1 315 ? 30.057 -7.908 -62.198 1.00 78.81 315 GLY A N 1
ATOM 2505 C CA . GLY A 1 315 ? 30.593 -9.226 -62.561 1.00 78.81 315 GLY A CA 1
ATOM 2506 C C . GLY A 1 315 ? 32.047 -9.405 -62.120 1.00 78.81 315 GLY A C 1
ATOM 2507 O O . GLY A 1 315 ? 32.708 -8.445 -61.741 1.00 78.81 315 GLY A O 1
ATOM 2508 N N . ALA A 1 316 ? 32.547 -10.646 -62.120 1.00 77.81 316 ALA A N 1
ATOM 2509 C CA . ALA A 1 316 ? 33.953 -10.989 -61.835 1.00 77.81 316 ALA A CA 1
ATOM 2510 C C . ALA A 1 316 ? 34.539 -10.454 -60.502 1.00 77.81 316 ALA A C 1
ATOM 2512 O O . ALA A 1 316 ? 35.752 -10.358 -60.345 1.00 77.81 316 ALA A O 1
ATOM 2513 N N . GLY A 1 317 ? 33.690 -10.141 -59.516 1.00 74.06 317 GLY A N 1
ATOM 2514 C CA . GLY A 1 317 ? 34.129 -9.595 -58.223 1.00 74.06 317 GLY A CA 1
ATOM 2515 C C . GLY A 1 317 ? 34.327 -8.074 -58.211 1.00 74.06 317 GLY A C 1
ATOM 2516 O O . GLY A 1 317 ? 34.844 -7.548 -57.225 1.00 74.06 317 GLY A O 1
ATOM 2517 N N . GLU A 1 318 ? 33.901 -7.381 -59.269 1.00 82.12 318 GLU A N 1
ATOM 2518 C CA . GLU A 1 318 ? 33.892 -5.923 -59.368 1.00 82.12 318 GLU A CA 1
ATOM 2519 C C . GLU A 1 318 ? 32.539 -5.340 -58.948 1.00 82.12 318 GLU A C 1
ATOM 2521 O O . GLU A 1 318 ? 31.465 -5.854 -59.284 1.00 82.12 318 GLU A O 1
ATOM 2526 N N . TYR A 1 319 ? 32.604 -4.216 -58.241 1.00 87.19 319 TYR A N 1
ATOM 2527 C CA . TYR A 1 319 ? 31.436 -3.455 -57.807 1.00 87.19 319 TYR A CA 1
ATOM 2528 C C . TYR A 1 319 ? 31.492 -2.060 -58.408 1.00 87.19 319 TYR A C 1
ATOM 2530 O O . TYR A 1 319 ? 32.573 -1.525 -58.648 1.00 87.19 319 TYR A O 1
ATOM 2538 N N . SER A 1 320 ? 30.338 -1.441 -58.629 1.00 88.69 320 SER A N 1
ATOM 2539 C CA . SER A 1 320 ? 30.267 -0.040 -59.028 1.00 88.69 320 SER A CA 1
ATOM 2540 C C . SER A 1 320 ? 29.436 0.769 -58.050 1.00 88.69 320 SER A C 1
ATOM 2542 O O . SER A 1 320 ? 28.417 0.290 -57.568 1.00 88.69 320 SER A O 1
ATOM 2544 N N . ILE A 1 321 ? 29.870 1.993 -57.754 1.00 90.50 321 ILE A N 1
ATOM 2545 C CA . ILE A 1 321 ? 29.105 2.946 -56.948 1.00 90.50 321 ILE A CA 1
ATOM 2546 C C . ILE A 1 321 ? 28.784 4.171 -57.797 1.00 90.50 321 ILE A C 1
ATOM 2548 O O . ILE A 1 321 ? 29.687 4.808 -58.342 1.00 90.50 321 ILE A O 1
ATOM 2552 N N . ARG A 1 322 ? 27.492 4.495 -57.946 1.00 87.94 322 ARG A N 1
ATOM 2553 C CA . ARG A 1 322 ? 27.018 5.594 -58.819 1.00 87.94 322 ARG A CA 1
ATOM 2554 C C . ARG A 1 322 ? 27.598 5.534 -60.247 1.00 87.94 322 ARG A C 1
ATOM 2556 O O . ARG A 1 322 ? 27.876 6.571 -60.844 1.00 87.94 322 ARG A O 1
ATOM 2563 N N . GLY A 1 323 ? 27.801 4.325 -60.778 1.00 83.44 323 GLY A N 1
ATOM 2564 C CA . GLY A 1 323 ? 28.358 4.085 -62.115 1.00 83.44 323 GLY A CA 1
ATOM 2565 C C . GLY A 1 323 ? 29.891 4.091 -62.216 1.00 83.44 323 GLY A C 1
ATOM 2566 O O . GLY A 1 323 ? 30.412 3.856 -63.304 1.00 83.44 323 GLY A O 1
ATOM 2567 N N . ILE A 1 324 ? 30.630 4.313 -61.120 1.00 86.94 324 ILE A N 1
ATOM 2568 C CA . ILE A 1 324 ? 32.100 4.206 -61.099 1.00 86.94 324 ILE A CA 1
ATOM 2569 C C . ILE A 1 324 ? 32.497 2.795 -60.669 1.00 86.94 324 ILE A C 1
ATOM 2571 O O . ILE A 1 324 ? 32.152 2.384 -59.562 1.00 86.94 324 ILE A O 1
ATOM 2575 N N . ARG A 1 325 ? 33.231 2.068 -61.519 1.00 83.94 325 ARG A N 1
ATOM 2576 C CA . ARG A 1 325 ? 33.721 0.715 -61.218 1.00 83.94 325 ARG A CA 1
ATOM 2577 C C . ARG A 1 325 ? 34.903 0.746 -60.247 1.00 83.94 325 ARG A C 1
ATOM 2579 O O . ARG A 1 325 ? 35.791 1.583 -60.368 1.00 83.94 325 ARG A O 1
ATOM 2586 N N . ILE A 1 326 ? 34.897 -0.187 -59.302 1.00 79.38 326 ILE A N 1
ATOM 2587 C CA . ILE A 1 326 ? 35.957 -0.438 -58.330 1.00 79.38 326 ILE A CA 1
ATOM 2588 C C . ILE A 1 326 ? 36.344 -1.915 -58.463 1.00 79.38 326 ILE A C 1
ATOM 2590 O O . ILE A 1 326 ? 35.615 -2.795 -57.995 1.00 79.38 326 ILE A O 1
ATOM 2594 N N . ALA A 1 327 ? 37.488 -2.190 -59.092 1.00 71.81 327 ALA A N 1
ATOM 2595 C CA . ALA A 1 327 ? 38.100 -3.513 -59.064 1.00 71.81 327 ALA A CA 1
ATOM 2596 C C . ALA A 1 327 ? 39.092 -3.620 -57.896 1.00 71.81 327 ALA A C 1
ATOM 2598 O O . ALA A 1 327 ? 39.783 -2.660 -57.540 1.00 71.81 327 ALA A O 1
ATOM 2599 N N . ASN A 1 328 ? 39.198 -4.811 -57.301 1.00 65.12 328 ASN A N 1
ATOM 2600 C CA . ASN A 1 328 ? 40.134 -5.061 -56.197 1.00 65.12 328 ASN A CA 1
ATOM 2601 C C . ASN A 1 328 ? 41.610 -4.896 -56.622 1.00 65.12 328 ASN A C 1
ATOM 2603 O O . ASN A 1 328 ? 42.450 -4.589 -55.781 1.00 65.12 328 ASN A O 1
ATOM 2607 N N . SER A 1 329 ? 41.918 -5.054 -57.915 1.00 60.34 329 SER A N 1
ATOM 2608 C CA . SER A 1 329 ? 43.242 -4.828 -58.518 1.00 60.34 329 SER A CA 1
ATOM 2609 C C . SER A 1 329 ? 43.640 -3.349 -58.584 1.00 60.34 329 SER A C 1
ATOM 2611 O O . SER A 1 329 ? 44.816 -3.001 -58.448 1.00 60.34 329 SER A O 1
ATOM 2613 N N . ASP A 1 330 ? 42.667 -2.453 -58.740 1.00 60.75 330 ASP A N 1
ATOM 2614 C CA . ASP A 1 330 ? 42.920 -1.035 -59.022 1.00 60.75 330 ASP A CA 1
ATOM 2615 C C . ASP A 1 330 ? 43.231 -0.251 -57.736 1.00 60.75 330 ASP A C 1
ATOM 2617 O O . ASP A 1 330 ? 43.899 0.793 -57.735 1.00 60.75 330 ASP A O 1
ATOM 2621 N N . LEU A 1 331 ? 42.861 -0.831 -56.590 1.00 58.72 331 LEU A N 1
ATOM 2622 C CA . LEU A 1 331 ? 43.304 -0.406 -55.265 1.00 58.72 331 LEU A CA 1
ATOM 2623 C C . LEU A 1 331 ? 44.825 -0.534 -55.086 1.00 58.72 331 LEU A C 1
ATOM 2625 O O . LEU A 1 331 ? 45.367 0.137 -54.210 1.00 58.72 331 LEU A O 1
ATOM 2629 N N . THR A 1 332 ? 45.548 -1.227 -55.976 1.00 56.31 332 THR A N 1
ATOM 2630 C CA . THR A 1 332 ? 47.002 -1.438 -55.848 1.00 56.31 332 THR A CA 1
ATOM 2631 C C . THR A 1 332 ? 47.840 -0.927 -57.037 1.00 56.31 332 THR A C 1
ATOM 2633 O O . THR A 1 332 ? 49.018 -0.643 -56.824 1.00 56.31 332 THR A O 1
ATOM 2636 N N . GLY A 1 333 ? 47.285 -0.698 -58.243 1.00 54.59 333 GLY A N 1
ATOM 2637 C CA . GLY A 1 333 ? 48.144 -0.317 -59.389 1.00 54.59 333 GLY A CA 1
ATOM 2638 C C . GLY A 1 333 ? 47.515 0.176 -60.706 1.00 54.59 333 GLY A C 1
ATOM 2639 O O . GLY A 1 333 ? 48.043 -0.170 -61.758 1.00 54.59 333 GLY A O 1
ATOM 2640 N N . GLY A 1 334 ? 46.436 0.969 -60.685 1.00 55.66 334 GLY A N 1
ATOM 2641 C CA . GLY A 1 334 ? 45.840 1.568 -61.900 1.00 55.66 334 GLY A CA 1
ATOM 2642 C C . GLY A 1 334 ? 46.559 2.824 -62.433 1.00 55.66 334 GLY A C 1
ATOM 2643 O O . GLY A 1 334 ? 47.362 3.435 -61.729 1.00 55.66 334 GLY A O 1
ATOM 2644 N N . GLY A 1 335 ? 46.272 3.225 -63.679 1.00 59.84 335 GLY A N 1
ATOM 2645 C CA . GLY A 1 335 ? 46.827 4.436 -64.300 1.00 59.84 335 GLY A CA 1
ATOM 2646 C C . GLY A 1 335 ? 46.250 5.742 -63.726 1.00 59.84 335 GLY A C 1
ATOM 2647 O O . GLY A 1 335 ? 45.266 5.744 -62.993 1.00 59.84 335 GLY A O 1
ATOM 2648 N N . ARG A 1 336 ? 46.829 6.898 -64.089 1.00 59.66 336 ARG A N 1
ATOM 2649 C CA . ARG A 1 336 ? 46.492 8.221 -63.508 1.00 59.66 336 ARG A CA 1
ATOM 2650 C C . ARG A 1 336 ? 45.009 8.626 -63.625 1.00 59.66 336 ARG A C 1
ATOM 2652 O O . ARG A 1 336 ? 44.517 9.343 -62.761 1.00 59.66 336 ARG A O 1
ATOM 2659 N N . ALA A 1 337 ? 44.309 8.198 -64.679 1.00 61.00 337 ALA A N 1
ATOM 2660 C CA . ALA A 1 337 ? 42.873 8.454 -64.851 1.00 61.00 337 ALA A CA 1
ATOM 2661 C C . ALA A 1 337 ? 42.010 7.562 -63.938 1.00 61.00 337 ALA A C 1
ATOM 2663 O O . ALA A 1 337 ? 40.988 8.008 -63.415 1.00 61.00 337 ALA A O 1
ATOM 2664 N N . ASP A 1 338 ? 42.465 6.338 -63.680 1.00 72.81 338 ASP A N 1
ATOM 2665 C CA . ASP A 1 338 ? 41.782 5.386 -62.807 1.00 72.81 338 ASP A CA 1
ATOM 2666 C C . ASP A 1 338 ? 41.945 5.789 -61.334 1.00 72.81 338 ASP A C 1
ATOM 2668 O O . ASP A 1 338 ? 41.006 5.675 -60.552 1.00 72.81 338 ASP A O 1
ATOM 2672 N N . GLU A 1 339 ? 43.085 6.378 -60.953 1.00 77.88 339 GLU A N 1
ATOM 2673 C CA . GLU A 1 339 ? 43.319 6.885 -59.592 1.00 77.88 339 GLU A CA 1
ATOM 2674 C C . GLU A 1 339 ? 42.314 7.968 -59.157 1.00 77.88 339 GLU A C 1
ATOM 2676 O O . GLU A 1 339 ? 41.882 7.986 -57.998 1.00 77.88 339 GLU A O 1
ATOM 2681 N N . GLU A 1 340 ? 41.921 8.873 -60.059 1.00 82.12 340 GLU A N 1
ATOM 2682 C CA . GLU A 1 340 ? 40.939 9.928 -59.765 1.00 82.12 340 GLU A CA 1
ATOM 2683 C C . GLU A 1 340 ? 39.513 9.368 -59.666 1.00 82.12 340 GLU A C 1
ATOM 2685 O O . GLU A 1 340 ? 38.749 9.770 -58.779 1.00 82.12 340 GLU A O 1
ATOM 2690 N N . MET A 1 341 ? 39.173 8.387 -60.509 1.00 84.12 341 MET A N 1
ATOM 2691 C CA . MET A 1 341 ? 37.898 7.669 -60.436 1.00 84.12 341 MET A CA 1
ATOM 2692 C C . MET A 1 341 ? 37.780 6.869 -59.133 1.00 84.12 341 MET A C 1
ATOM 2694 O O . MET A 1 341 ? 36.775 6.989 -58.433 1.00 84.12 341 MET A O 1
ATOM 2698 N N . ILE A 1 342 ? 38.833 6.152 -58.733 1.00 84.56 342 ILE A N 1
ATOM 2699 C CA . ILE A 1 342 ? 38.884 5.389 -57.475 1.00 84.56 342 ILE A CA 1
ATOM 2700 C C . ILE A 1 342 ? 38.787 6.318 -56.264 1.00 84.56 342 ILE A C 1
ATOM 2702 O O . ILE A 1 342 ? 38.039 6.039 -55.330 1.00 84.56 342 ILE A O 1
ATOM 2706 N N . SER A 1 343 ? 39.490 7.454 -56.286 1.00 87.81 343 SER A N 1
ATOM 2707 C CA . SER A 1 343 ? 39.419 8.449 -55.206 1.00 87.81 343 SER A CA 1
ATOM 2708 C C . SER A 1 343 ? 38.005 9.030 -55.072 1.00 87.81 343 SER A C 1
ATOM 2710 O O . SER A 1 343 ? 37.511 9.237 -53.964 1.00 87.81 343 SER A O 1
ATOM 2712 N N . THR A 1 344 ? 37.318 9.247 -56.197 1.00 89.69 344 THR A N 1
ATOM 2713 C CA . THR A 1 344 ? 35.918 9.700 -56.223 1.00 89.69 344 THR A CA 1
ATOM 2714 C C . THR A 1 344 ? 34.969 8.626 -55.691 1.00 89.69 344 THR A C 1
ATOM 2716 O O . THR A 1 344 ? 34.096 8.928 -54.876 1.00 89.69 344 THR A O 1
ATOM 2719 N N . ALA A 1 345 ? 35.174 7.366 -56.079 1.00 89.44 345 ALA A N 1
ATOM 2720 C CA . ALA A 1 345 ? 34.390 6.233 -55.604 1.00 89.44 345 ALA A CA 1
ATOM 2721 C C . ALA A 1 345 ? 34.554 6.013 -54.088 1.00 89.44 345 ALA A C 1
ATOM 2723 O O . ALA A 1 345 ? 33.563 5.910 -53.365 1.00 89.44 345 ALA A O 1
ATOM 2724 N N . LEU A 1 346 ? 35.791 6.053 -53.579 1.00 89.12 346 LEU A N 1
ATOM 2725 C CA . LEU A 1 346 ? 36.084 6.022 -52.142 1.00 89.12 346 LEU A CA 1
ATOM 2726 C C . LEU A 1 346 ? 35.500 7.237 -51.412 1.00 89.12 346 LEU A C 1
ATOM 2728 O O . LEU A 1 346 ? 35.040 7.108 -50.281 1.00 89.12 346 LEU A O 1
ATOM 2732 N N . GLY A 1 347 ? 35.450 8.398 -52.065 1.00 91.31 347 GLY A N 1
ATOM 2733 C CA . GLY A 1 347 ? 34.753 9.582 -51.573 1.00 91.31 347 GLY A CA 1
ATOM 2734 C C . GLY A 1 347 ? 33.248 9.381 -51.398 1.00 91.31 347 GLY A C 1
ATOM 2735 O O . GLY A 1 347 ? 32.683 9.797 -50.384 1.00 91.31 347 GLY A O 1
ATOM 2736 N N . TYR A 1 348 ? 32.593 8.710 -52.350 1.00 92.88 348 TYR A N 1
ATOM 2737 C CA . TYR A 1 348 ? 31.183 8.336 -52.224 1.00 92.88 348 TYR A CA 1
ATOM 2738 C C . TYR A 1 348 ? 30.955 7.316 -51.111 1.00 92.88 348 TYR A C 1
ATOM 2740 O O . TYR A 1 348 ? 30.008 7.480 -50.347 1.00 92.88 348 TYR A O 1
ATOM 2748 N N . ILE A 1 349 ? 31.839 6.326 -50.960 1.00 91.81 349 ILE A N 1
ATOM 2749 C CA . ILE A 1 349 ? 31.770 5.352 -49.861 1.00 91.81 349 ILE A CA 1
ATOM 2750 C C . ILE A 1 349 ? 31.967 6.051 -48.509 1.00 91.81 349 ILE A C 1
ATOM 2752 O O . ILE A 1 349 ? 31.190 5.830 -47.586 1.00 91.81 349 ILE A O 1
ATOM 2756 N N . ALA A 1 350 ? 32.948 6.946 -48.389 1.00 92.50 350 ALA A N 1
ATOM 2757 C CA . ALA A 1 350 ? 33.183 7.720 -47.173 1.00 92.50 350 ALA A CA 1
ATOM 2758 C C . ALA A 1 350 ? 31.959 8.564 -46.794 1.00 92.50 350 ALA A C 1
ATOM 2760 O O . ALA A 1 350 ? 31.528 8.568 -45.641 1.00 92.50 350 ALA A O 1
ATOM 2761 N N . HIS A 1 351 ? 31.353 9.244 -47.769 1.00 93.00 351 HIS A N 1
ATOM 2762 C CA . HIS A 1 351 ? 30.134 10.008 -47.530 1.00 93.00 351 HIS A CA 1
ATOM 2763 C C . HIS A 1 351 ? 28.943 9.109 -47.160 1.00 93.00 351 HIS A C 1
ATOM 2765 O O . HIS A 1 351 ? 28.191 9.445 -46.249 1.00 93.00 351 HIS A O 1
ATOM 2771 N N . LEU A 1 352 ? 28.795 7.947 -47.802 1.00 92.56 352 LEU A N 1
ATOM 2772 C CA . LEU A 1 352 ? 27.775 6.954 -47.463 1.00 92.56 352 LEU A CA 1
ATOM 2773 C C . LEU A 1 352 ? 27.920 6.478 -46.009 1.00 92.56 352 LEU A C 1
ATOM 2775 O O . LEU A 1 352 ? 26.959 6.551 -45.247 1.00 92.56 352 LEU A O 1
ATOM 2779 N N . VAL A 1 353 ? 29.123 6.068 -45.598 1.00 92.75 353 VAL A N 1
ATOM 2780 C CA . VAL A 1 353 ? 29.425 5.627 -44.223 1.00 92.75 353 VAL A CA 1
ATOM 2781 C C . VAL A 1 353 ? 29.193 6.753 -43.214 1.00 92.75 353 VAL A C 1
ATOM 2783 O O . VAL A 1 353 ? 28.596 6.531 -42.160 1.00 92.75 353 VAL A O 1
ATOM 2786 N N . PHE A 1 354 ? 29.579 7.986 -43.552 1.00 93.31 354 PHE A N 1
ATOM 2787 C CA . PHE A 1 354 ? 29.289 9.155 -42.726 1.00 93.31 354 PHE A CA 1
ATOM 2788 C C . PHE A 1 354 ? 27.777 9.358 -42.538 1.00 93.31 354 PHE A C 1
ATOM 2790 O O . PHE A 1 354 ? 27.315 9.499 -41.406 1.00 93.31 354 PHE A O 1
ATOM 2797 N N . MET A 1 355 ? 26.984 9.313 -43.610 1.00 93.38 355 MET A N 1
ATOM 2798 C CA . MET A 1 355 ? 25.529 9.484 -43.534 1.00 93.38 355 MET A CA 1
ATOM 2799 C C . MET A 1 355 ? 24.848 8.342 -42.768 1.00 93.38 355 MET A C 1
ATOM 2801 O O . MET A 1 355 ? 23.986 8.606 -41.928 1.00 93.38 355 MET A O 1
ATOM 2805 N N . LEU A 1 356 ? 25.289 7.096 -42.971 1.00 92.19 356 LEU A N 1
ATOM 2806 C CA . LEU A 1 356 ? 24.830 5.938 -42.198 1.00 92.19 356 LEU A CA 1
ATOM 2807 C C . LEU A 1 356 ? 25.104 6.121 -40.702 1.00 92.19 356 LEU A C 1
ATOM 2809 O O . LEU A 1 356 ? 24.192 5.957 -39.893 1.00 92.19 356 LEU A O 1
ATOM 2813 N N . SER A 1 357 ? 26.309 6.564 -40.329 1.00 92.06 357 SER A N 1
ATOM 2814 C CA . SER A 1 357 ? 26.648 6.834 -38.925 1.00 92.06 357 SER A CA 1
ATOM 2815 C C . SER A 1 357 ? 25.733 7.890 -38.293 1.00 92.06 357 SER A C 1
ATOM 2817 O O . SER A 1 357 ? 25.300 7.746 -37.148 1.00 92.06 357 SER A O 1
ATOM 2819 N N . LYS A 1 358 ? 25.357 8.931 -39.052 1.00 91.44 358 LYS A N 1
ATOM 2820 C CA . LYS A 1 358 ? 24.456 9.992 -38.582 1.00 91.44 358 LYS A CA 1
ATOM 2821 C C . LYS A 1 358 ? 23.019 9.514 -38.426 1.00 91.44 358 LYS A C 1
ATOM 2823 O O . LYS A 1 358 ? 22.376 9.872 -37.440 1.00 91.44 358 LYS A O 1
ATOM 2828 N N . TYR A 1 359 ? 22.514 8.715 -39.362 1.00 91.94 359 TYR A N 1
ATOM 2829 C CA . TYR A 1 359 ? 21.149 8.194 -39.296 1.00 91.94 359 TYR A CA 1
ATOM 2830 C C . TYR A 1 359 ? 20.989 7.138 -38.208 1.00 91.94 359 TYR A C 1
ATOM 2832 O O . TYR A 1 359 ? 20.049 7.228 -37.420 1.00 91.94 359 TYR A O 1
ATOM 2840 N N . LEU A 1 360 ? 21.938 6.210 -38.090 1.00 89.12 360 LEU A N 1
ATOM 2841 C CA . LEU A 1 360 ? 21.931 5.161 -37.066 1.00 89.12 360 LEU A CA 1
ATOM 2842 C C . LEU A 1 360 ? 22.403 5.665 -35.691 1.00 89.12 360 LEU A C 1
ATOM 2844 O O . LEU A 1 360 ? 22.265 4.961 -34.697 1.00 89.12 360 LEU A O 1
ATOM 2848 N N . ARG A 1 361 ? 22.889 6.914 -35.609 1.00 89.00 361 ARG A N 1
ATOM 2849 C CA . ARG A 1 361 ? 23.462 7.535 -34.399 1.00 89.00 361 ARG A CA 1
ATOM 2850 C C . ARG A 1 361 ? 24.627 6.727 -33.811 1.00 89.00 361 ARG A C 1
ATOM 2852 O O . ARG A 1 361 ? 24.787 6.654 -32.595 1.00 89.00 361 ARG A O 1
ATOM 2859 N N . VAL A 1 362 ? 25.455 6.158 -34.683 1.00 89.56 362 VAL A N 1
ATOM 2860 C CA . VAL A 1 362 ? 26.666 5.420 -34.313 1.00 89.56 362 VAL A CA 1
ATOM 2861 C C . VAL A 1 362 ? 27.854 6.372 -34.321 1.00 89.56 362 VAL A C 1
ATOM 2863 O O . VAL A 1 362 ? 28.129 7.034 -35.321 1.00 89.56 362 VAL A O 1
ATOM 2866 N N . ASN A 1 363 ? 28.584 6.431 -33.210 1.00 88.75 363 ASN A N 1
ATOM 2867 C CA . ASN A 1 363 ? 29.849 7.154 -33.150 1.00 88.75 363 ASN A CA 1
ATOM 2868 C C . ASN A 1 363 ? 30.961 6.264 -33.720 1.00 88.75 363 ASN A C 1
ATOM 2870 O O . ASN A 1 363 ? 31.372 5.299 -33.074 1.00 88.75 363 ASN A O 1
ATOM 2874 N N . LEU A 1 364 ? 31.420 6.575 -34.933 1.00 89.06 364 LEU A N 1
ATOM 2875 C CA . LEU A 1 364 ? 32.508 5.849 -35.596 1.00 89.06 364 LEU A CA 1
ATOM 2876 C C . LEU A 1 364 ? 33.827 5.996 -34.830 1.00 89.06 364 LEU A C 1
ATOM 2878 O O . LEU A 1 364 ? 34.121 7.067 -34.291 1.00 89.06 364 LEU A O 1
ATOM 2882 N N . ARG A 1 365 ? 34.634 4.930 -34.811 1.00 89.38 365 ARG A N 1
ATOM 2883 C CA . ARG A 1 365 ? 35.963 4.927 -34.182 1.00 89.38 365 ARG A CA 1
ATOM 2884 C C . ARG A 1 365 ? 36.942 5.844 -34.907 1.00 89.38 365 ARG A C 1
ATOM 2886 O O . ARG A 1 365 ? 37.775 6.467 -34.240 1.00 89.38 365 ARG A O 1
ATOM 2893 N N . TYR A 1 366 ? 36.856 5.899 -36.234 1.00 91.31 366 TYR A N 1
ATOM 2894 C CA . TYR A 1 366 ? 37.605 6.839 -37.055 1.00 91.31 366 TYR A CA 1
ATOM 2895 C C . TYR A 1 366 ? 36.635 7.882 -37.617 1.00 91.31 366 TYR A C 1
ATOM 2897 O O . TYR A 1 366 ? 35.600 7.572 -38.206 1.00 91.31 366 TYR A O 1
ATOM 2905 N N . ARG A 1 367 ? 36.937 9.167 -37.409 1.00 91.25 367 ARG A N 1
ATOM 2906 C CA . ARG A 1 367 ? 36.079 10.242 -37.905 1.00 91.25 367 ARG A CA 1
ATOM 2907 C C . ARG A 1 367 ? 36.241 10.337 -39.415 1.00 91.25 367 ARG A C 1
ATOM 2909 O O . ARG A 1 367 ? 37.285 10.768 -39.903 1.00 91.25 367 ARG A O 1
ATOM 2916 N N . VAL A 1 368 ? 35.185 10.000 -40.144 1.00 91.81 368 VAL A N 1
ATOM 2917 C CA . VAL A 1 368 ? 35.123 10.185 -41.595 1.00 91.81 368 VAL A CA 1
ATOM 2918 C C . VAL A 1 368 ? 34.801 11.644 -41.913 1.00 91.81 368 VAL A C 1
ATOM 2920 O O . VAL A 1 368 ? 33.781 12.172 -41.465 1.00 91.81 368 VAL A O 1
ATOM 2923 N N . VAL A 1 369 ? 35.662 12.300 -42.694 1.00 92.06 369 VAL A N 1
ATOM 2924 C CA . VAL A 1 369 ? 35.450 13.667 -43.180 1.00 92.06 369 VAL A CA 1
ATOM 2925 C C . VAL A 1 369 ? 35.251 13.614 -44.700 1.00 92.06 369 VAL A C 1
ATOM 2927 O O . VAL A 1 369 ? 36.223 13.480 -45.451 1.00 92.06 369 VAL A O 1
ATOM 2930 N N . PRO A 1 370 ? 33.995 13.667 -45.182 1.00 90.25 370 PRO A N 1
ATOM 2931 C CA . PRO A 1 370 ? 33.716 13.558 -46.605 1.00 90.25 370 PRO A CA 1
ATOM 2932 C C . PRO A 1 370 ? 34.109 14.851 -47.330 1.00 90.25 370 PRO A C 1
ATOM 2934 O O . PRO A 1 370 ? 33.562 15.919 -47.073 1.00 90.25 370 PRO A O 1
ATOM 2937 N N . TYR A 1 371 ? 35.039 14.732 -48.273 1.00 90.88 371 TYR A N 1
ATOM 2938 C CA . TYR A 1 371 ? 35.517 15.803 -49.156 1.00 90.88 371 TYR A CA 1
ATOM 2939 C C . TYR A 1 371 ? 35.502 15.338 -50.623 1.00 90.88 371 TYR A C 1
ATOM 2941 O O . TYR A 1 371 ? 36.400 15.642 -51.408 1.00 90.88 371 TYR A O 1
ATOM 2949 N N . SER A 1 372 ? 34.483 14.553 -51.003 1.00 87.25 372 SER A N 1
ATOM 2950 C CA . SER A 1 372 ? 34.365 13.932 -52.332 1.00 87.25 372 SER A CA 1
ATOM 2951 C C . SER A 1 372 ? 35.656 13.173 -52.693 1.00 87.25 372 SER A C 1
ATOM 2953 O O . SER A 1 372 ? 36.119 12.367 -51.884 1.00 87.25 372 SER A O 1
ATOM 2955 N N . SER A 1 373 ? 36.286 13.451 -53.836 1.00 86.88 373 SER A N 1
ATOM 2956 C CA . SER A 1 373 ? 37.546 12.828 -54.270 1.00 86.88 373 SER A CA 1
ATOM 2957 C C . SER A 1 373 ? 38.750 13.078 -53.351 1.00 86.88 373 SER A C 1
ATOM 2959 O O . SER A 1 373 ? 39.780 12.437 -53.524 1.00 86.88 373 SER A O 1
ATOM 2961 N N . ARG A 1 374 ? 38.642 13.980 -52.364 1.00 88.62 374 ARG A N 1
ATOM 2962 C CA . ARG A 1 374 ? 39.683 14.272 -51.361 1.00 88.62 374 ARG A CA 1
ATOM 2963 C C . ARG A 1 374 ? 39.277 13.902 -49.933 1.00 88.62 374 ARG A C 1
ATOM 2965 O O . ARG A 1 374 ? 39.772 14.486 -48.974 1.00 88.62 374 ARG A O 1
ATOM 2972 N N . SER A 1 375 ? 38.352 12.957 -49.781 1.00 92.38 375 SER A N 1
ATOM 2973 C CA . SER A 1 375 ? 37.910 12.491 -48.461 1.00 92.38 375 SER A CA 1
ATOM 2974 C C . SER A 1 375 ? 39.062 11.884 -47.654 1.00 92.38 375 SER A C 1
ATOM 2976 O O . SER A 1 375 ? 39.961 11.250 -48.211 1.00 92.38 375 SER A O 1
ATOM 2978 N N . PHE A 1 376 ? 39.024 12.055 -46.334 1.00 91.56 376 PHE A N 1
ATOM 2979 C CA . PHE A 1 376 ? 40.031 11.524 -45.416 1.00 91.56 376 PHE A CA 1
ATOM 2980 C C . PHE A 1 376 ? 39.397 11.085 -44.091 1.00 91.56 376 PHE A C 1
ATOM 2982 O O . PHE A 1 376 ? 38.293 11.506 -43.738 1.00 91.56 376 PHE A O 1
ATOM 2989 N N . LEU A 1 377 ? 40.103 10.226 -43.357 1.00 91.94 377 LEU A N 1
ATOM 2990 C CA . LEU A 1 377 ? 39.755 9.806 -42.004 1.00 91.94 377 LEU A CA 1
ATOM 2991 C C . LEU A 1 377 ? 40.705 10.436 -40.983 1.00 91.94 377 LEU A C 1
ATOM 2993 O O . LEU A 1 377 ? 41.869 10.709 -41.286 1.00 91.94 377 LEU A O 1
ATOM 2997 N N . LYS A 1 378 ? 40.208 10.639 -39.763 1.00 90.62 378 LYS A N 1
ATOM 2998 C CA . LYS A 1 378 ? 40.988 11.090 -38.603 1.00 90.62 378 LYS A CA 1
ATOM 2999 C C . LYS A 1 378 ? 40.827 10.109 -37.446 1.00 90.62 378 LYS A C 1
ATOM 3001 O O . LYS A 1 378 ? 39.705 9.722 -37.119 1.00 90.62 378 LYS A O 1
ATOM 3006 N N . ASP A 1 379 ? 41.936 9.713 -36.827 1.00 89.75 379 ASP A N 1
ATOM 3007 C CA . ASP A 1 379 ? 41.930 8.897 -35.607 1.00 89.75 379 ASP A CA 1
ATOM 3008 C C . ASP A 1 379 ? 42.109 9.801 -34.388 1.00 89.75 379 ASP A C 1
ATOM 3010 O O . ASP A 1 379 ? 43.224 10.113 -33.989 1.00 89.75 379 ASP A O 1
ATOM 3014 N N . GLU A 1 380 ? 41.007 10.212 -33.766 1.00 83.44 380 GLU A N 1
ATOM 3015 C CA . GLU A 1 380 ? 41.052 11.162 -32.644 1.00 83.44 380 GLU A CA 1
ATOM 3016 C C . GLU A 1 380 ? 41.717 10.602 -31.379 1.00 83.44 380 GLU A C 1
ATOM 3018 O O . GLU A 1 380 ? 42.015 11.367 -30.466 1.00 83.44 380 GLU A O 1
ATOM 3023 N N . ILE A 1 381 ? 41.943 9.286 -31.305 1.00 83.25 381 ILE A N 1
ATOM 3024 C CA . ILE A 1 381 ? 42.442 8.625 -30.093 1.00 83.25 381 ILE A CA 1
ATOM 3025 C C . ILE A 1 381 ? 43.923 8.275 -30.224 1.00 83.25 381 ILE A C 1
ATOM 3027 O O . ILE A 1 381 ? 44.689 8.578 -29.316 1.00 83.25 381 ILE A O 1
ATOM 3031 N N . ASN A 1 382 ? 44.336 7.622 -31.317 1.00 82.69 382 ASN A N 1
ATOM 3032 C CA . ASN A 1 382 ? 45.734 7.192 -31.450 1.00 82.69 382 ASN A CA 1
ATOM 3033 C C . ASN A 1 382 ? 46.614 8.223 -32.165 1.00 82.69 382 ASN A C 1
ATOM 3035 O O . ASN A 1 382 ? 47.829 8.183 -31.999 1.00 82.69 382 ASN A O 1
ATOM 3039 N N . ASP A 1 383 ? 46.031 9.100 -32.988 1.00 82.44 383 ASP A N 1
ATOM 3040 C CA . ASP A 1 383 ? 46.790 10.052 -33.803 1.00 82.44 383 ASP A CA 1
ATOM 3041 C C . ASP A 1 383 ? 45.962 11.318 -34.117 1.00 82.44 383 ASP A C 1
ATOM 3043 O O . ASP A 1 383 ? 45.461 11.478 -35.235 1.00 82.44 383 ASP A O 1
ATOM 3047 N N . PRO A 1 384 ? 45.800 12.237 -33.140 1.00 76.12 384 PRO A N 1
ATOM 3048 C CA . PRO A 1 384 ? 44.883 13.380 -33.243 1.00 76.12 384 PRO A CA 1
ATOM 3049 C C . PRO A 1 384 ? 45.206 14.366 -34.375 1.00 76.12 384 PRO A C 1
ATOM 3051 O O . PRO A 1 384 ? 44.332 15.107 -34.826 1.00 76.12 384 PRO A O 1
ATOM 3054 N N . HIS A 1 385 ? 46.461 14.387 -34.829 1.00 76.44 385 HIS A N 1
ATOM 3055 C CA . HIS A 1 385 ? 46.931 15.226 -35.934 1.00 76.44 385 HIS A CA 1
ATOM 3056 C C . HIS A 1 385 ? 47.113 14.441 -37.242 1.00 76.44 385 HIS A C 1
ATOM 3058 O O . HIS A 1 385 ? 47.389 15.039 -38.282 1.00 76.44 385 HIS A O 1
ATOM 3064 N N . GLY A 1 386 ? 46.940 13.118 -37.208 1.00 81.38 386 GLY A N 1
ATOM 3065 C CA . GLY A 1 386 ? 47.066 12.243 -38.360 1.00 81.38 386 GLY A CA 1
ATOM 3066 C C . GLY A 1 386 ? 45.878 12.347 -39.302 1.00 81.38 386 GLY A C 1
ATOM 3067 O O . GLY A 1 386 ? 44.746 12.004 -38.954 1.00 81.38 386 GLY A O 1
ATOM 3068 N N . GLU A 1 387 ? 46.147 12.773 -40.532 1.00 87.44 387 GLU A N 1
ATOM 3069 C CA . GLU A 1 387 ? 45.182 12.724 -41.626 1.00 87.44 387 GLU A CA 1
ATOM 3070 C C . GLU A 1 387 ? 45.448 11.487 -42.489 1.00 87.44 387 GLU A C 1
ATOM 3072 O O . GLU A 1 387 ? 46.557 11.276 -42.986 1.00 87.44 387 GLU A O 1
ATOM 3077 N N . TYR A 1 388 ? 44.416 10.659 -42.659 1.00 89.56 388 TYR A N 1
ATOM 3078 C CA . TYR A 1 388 ? 44.465 9.411 -43.418 1.00 89.56 388 TYR A CA 1
ATOM 3079 C C . TYR A 1 388 ? 43.628 9.560 -44.697 1.00 89.56 388 TYR A C 1
ATOM 3081 O O . TYR A 1 388 ? 42.422 9.301 -44.678 1.00 89.56 388 TYR A O 1
ATOM 3089 N N . PRO A 1 389 ? 44.216 10.031 -45.808 1.00 90.44 389 PRO A N 1
ATOM 3090 C CA . PRO A 1 389 ? 43.475 10.330 -47.028 1.00 90.44 389 PRO A CA 1
ATOM 3091 C C . PRO A 1 389 ? 43.088 9.069 -47.805 1.00 90.44 389 PRO A C 1
ATOM 3093 O O . PRO A 1 389 ? 43.860 8.120 -47.946 1.00 90.44 389 PRO A O 1
ATOM 3096 N N . LEU A 1 390 ? 41.883 9.091 -48.375 1.00 87.44 390 LEU A N 1
ATOM 3097 C CA . LEU A 1 390 ? 41.345 8.017 -49.215 1.00 87.44 390 LEU A CA 1
ATOM 3098 C C . LEU A 1 390 ? 41.722 8.159 -50.694 1.00 87.44 390 LEU A C 1
ATOM 3100 O O . LEU A 1 390 ? 41.303 7.352 -51.515 1.00 87.44 390 LEU A O 1
ATOM 3104 N N . TYR A 1 391 ? 42.527 9.158 -51.043 1.00 87.75 391 TYR A N 1
ATOM 3105 C CA . TYR A 1 391 ? 43.038 9.368 -52.392 1.00 87.75 391 TYR A CA 1
ATOM 3106 C C . TYR A 1 391 ? 44.531 9.042 -52.462 1.00 87.75 391 TYR A C 1
ATOM 3108 O O . TYR A 1 391 ? 45.269 9.241 -51.498 1.00 87.75 391 TYR A O 1
ATOM 3116 N N . LYS A 1 392 ? 44.982 8.554 -53.620 1.00 80.69 392 LYS A N 1
ATOM 3117 C CA . LYS A 1 392 ? 46.388 8.166 -53.852 1.00 80.69 392 LYS A CA 1
ATOM 3118 C C . LYS A 1 392 ? 47.274 9.326 -54.309 1.00 80.69 392 LYS A C 1
ATOM 3120 O O . LYS A 1 392 ? 48.494 9.285 -54.174 1.00 80.69 392 LYS A O 1
ATOM 3125 N N . ARG A 1 393 ? 46.668 10.379 -54.860 1.00 80.12 393 ARG A N 1
ATOM 3126 C CA . ARG A 1 393 ? 47.385 11.486 -55.499 1.00 80.12 393 ARG A CA 1
ATOM 3127 C C . ARG A 1 393 ? 48.150 12.334 -54.477 1.00 80.12 393 ARG A C 1
ATOM 3129 O O . ARG A 1 393 ? 47.545 13.102 -53.738 1.00 80.12 393 ARG A O 1
ATOM 3136 N N . GLY A 1 394 ? 49.482 12.256 -54.502 1.00 74.62 394 GLY A N 1
ATOM 3137 C CA . GLY A 1 394 ? 50.361 13.090 -53.669 1.00 74.62 394 GLY A CA 1
ATOM 3138 C C . GLY A 1 394 ? 50.454 12.655 -52.204 1.00 74.62 394 GLY A C 1
ATOM 3139 O O . GLY A 1 394 ? 50.859 13.456 -51.367 1.00 74.62 394 GLY A O 1
ATOM 3140 N N . VAL A 1 395 ? 50.075 11.410 -51.895 1.00 80.44 395 VAL A N 1
ATOM 3141 C CA . VAL A 1 395 ? 50.111 10.835 -50.544 1.00 80.44 395 VAL A CA 1
ATOM 3142 C C . VAL A 1 395 ? 51.000 9.593 -50.543 1.00 80.44 395 VAL A C 1
ATOM 3144 O O . VAL A 1 395 ? 51.024 8.821 -51.498 1.00 80.44 395 VAL A O 1
ATOM 3147 N N . GLU A 1 396 ? 51.720 9.389 -49.446 1.00 83.00 396 GLU A N 1
ATOM 3148 C CA . GLU A 1 396 ? 52.407 8.140 -49.122 1.00 83.00 396 GLU A CA 1
ATOM 3149 C C . GLU A 1 396 ? 51.459 6.921 -49.139 1.00 83.00 396 GLU A C 1
ATOM 3151 O O . GLU A 1 396 ? 50.386 6.937 -48.525 1.00 83.00 396 GLU A O 1
ATOM 3156 N N . LYS A 1 397 ? 51.873 5.845 -49.823 1.00 80.19 397 LYS A N 1
ATOM 3157 C CA . LYS A 1 397 ? 51.059 4.631 -50.030 1.00 80.19 397 LYS A CA 1
ATOM 3158 C C . LYS A 1 397 ? 50.614 3.987 -48.712 1.00 80.19 397 LYS A C 1
ATOM 3160 O O . LYS A 1 397 ? 49.444 3.635 -48.577 1.00 80.19 397 LYS A O 1
ATOM 3165 N N . ASP A 1 398 ? 51.489 3.950 -47.710 1.00 83.50 398 ASP A N 1
ATOM 3166 C CA . ASP A 1 398 ? 51.210 3.341 -46.403 1.00 83.50 398 ASP A CA 1
ATOM 3167 C C . ASP A 1 398 ? 50.053 4.029 -45.661 1.00 83.50 398 ASP A C 1
ATOM 3169 O O . ASP A 1 398 ? 49.234 3.371 -45.009 1.00 83.50 398 ASP A O 1
ATOM 3173 N N . ARG A 1 399 ? 49.941 5.361 -45.786 1.00 85.06 399 ARG A N 1
ATOM 3174 C CA . ARG A 1 399 ? 48.842 6.135 -45.187 1.00 85.06 399 ARG A CA 1
ATOM 3175 C C . ARG A 1 399 ? 47.522 5.877 -45.893 1.00 85.06 399 ARG A C 1
ATOM 3177 O O . ARG A 1 399 ? 46.506 5.724 -45.219 1.00 85.06 399 ARG A O 1
ATOM 3184 N N . HIS A 1 400 ? 47.548 5.788 -47.219 1.00 85.38 400 HIS A N 1
ATOM 3185 C CA . HIS A 1 400 ? 46.373 5.457 -48.019 1.00 85.38 400 HIS A CA 1
ATOM 3186 C C . HIS A 1 400 ? 45.856 4.040 -47.713 1.00 85.38 400 HIS A C 1
ATOM 3188 O O . HIS A 1 400 ? 44.669 3.849 -47.448 1.00 85.38 400 HIS A O 1
ATOM 3194 N N . GLU A 1 401 ? 46.741 3.044 -47.646 1.00 86.00 401 GLU A N 1
ATOM 3195 C CA . GLU A 1 401 ? 46.362 1.676 -47.274 1.00 86.00 401 GLU A CA 1
ATOM 3196 C C . GLU A 1 401 ? 45.813 1.595 -45.844 1.00 86.00 401 GLU A C 1
ATOM 3198 O O . GLU A 1 401 ? 44.837 0.887 -45.574 1.00 86.00 401 GLU A O 1
ATOM 3203 N N . LYS A 1 402 ? 46.404 2.351 -44.910 1.00 88.19 402 LYS A N 1
ATOM 3204 C CA . LYS A 1 402 ? 45.903 2.455 -43.535 1.00 88.19 402 LYS A CA 1
ATOM 3205 C C . LYS A 1 402 ? 44.521 3.120 -43.484 1.00 88.19 402 LYS A C 1
ATOM 3207 O O . LYS A 1 402 ? 43.669 2.631 -42.743 1.00 88.19 402 LYS A O 1
ATOM 3212 N N . ALA A 1 403 ? 44.261 4.136 -44.312 1.00 89.25 403 ALA A N 1
ATOM 3213 C CA . ALA A 1 403 ? 42.949 4.775 -44.443 1.00 89.25 403 ALA A CA 1
ATOM 3214 C C . ALA A 1 403 ? 41.863 3.788 -44.908 1.00 89.25 403 ALA A C 1
ATOM 3216 O O . ALA A 1 403 ? 40.784 3.739 -44.321 1.00 89.25 403 ALA A O 1
ATOM 3217 N N . ILE A 1 404 ? 42.162 2.939 -45.900 1.00 88.31 404 ILE A N 1
ATOM 3218 C CA . ILE A 1 404 ? 41.235 1.893 -46.369 1.00 88.31 404 ILE A CA 1
ATOM 3219 C C . ILE A 1 404 ? 40.945 0.877 -45.254 1.00 88.31 404 ILE A C 1
ATOM 3221 O O . ILE A 1 404 ? 39.792 0.489 -45.050 1.00 88.31 404 ILE A O 1
ATOM 3225 N N . ARG A 1 405 ? 41.970 0.462 -44.494 1.00 88.81 405 ARG A N 1
ATOM 3226 C CA . ARG A 1 405 ? 41.785 -0.439 -43.341 1.00 88.81 405 ARG A CA 1
ATOM 3227 C C . ARG A 1 405 ? 40.901 0.183 -42.257 1.00 88.81 405 ARG A C 1
ATOM 3229 O O . ARG A 1 405 ? 40.099 -0.530 -41.663 1.00 88.81 405 ARG A O 1
ATOM 3236 N N . PHE A 1 406 ? 41.033 1.482 -41.996 1.00 91.19 406 PHE A N 1
ATOM 3237 C CA . PHE A 1 406 ? 40.188 2.202 -41.039 1.00 91.19 406 PHE A CA 1
ATOM 3238 C C . PHE A 1 406 ? 38.742 2.310 -41.515 1.00 91.19 406 PHE A C 1
ATOM 3240 O O . PHE A 1 406 ? 37.836 1.958 -40.764 1.00 91.19 406 PHE A O 1
ATOM 3247 N N . LEU A 1 407 ? 38.530 2.659 -42.785 1.00 90.56 407 LEU A N 1
ATOM 3248 C CA . LEU A 1 407 ? 37.193 2.704 -43.374 1.00 90.56 407 LEU A CA 1
ATOM 3249 C C . LEU A 1 407 ? 36.493 1.337 -43.314 1.00 90.56 407 LEU A C 1
ATOM 3251 O O . LEU A 1 407 ? 35.308 1.264 -43.005 1.00 90.56 407 LEU A O 1
ATOM 3255 N N . ARG A 1 408 ? 37.225 0.237 -43.545 1.00 91.06 408 ARG A N 1
ATOM 3256 C CA . ARG A 1 408 ? 36.687 -1.123 -43.381 1.00 91.06 408 ARG A CA 1
ATOM 3257 C C . ARG A 1 408 ? 36.221 -1.386 -41.946 1.00 91.06 408 ARG A C 1
ATOM 3259 O O . ARG A 1 408 ? 35.127 -1.906 -41.758 1.00 91.06 408 ARG A O 1
ATOM 3266 N N . LYS A 1 409 ? 37.023 -1.001 -40.950 1.00 90.81 409 LYS A N 1
ATOM 3267 C CA . LYS A 1 409 ? 36.665 -1.153 -39.531 1.00 90.81 409 LYS A CA 1
ATOM 3268 C C . LYS A 1 409 ? 35.431 -0.333 -39.153 1.00 90.81 409 LYS A C 1
ATOM 3270 O O . LYS A 1 409 ? 34.592 -0.824 -38.407 1.00 90.81 409 LYS A O 1
ATOM 3275 N N . ASP A 1 410 ? 35.290 0.879 -39.687 1.00 91.31 410 ASP A N 1
ATOM 3276 C CA . ASP A 1 410 ? 34.091 1.697 -39.464 1.00 91.31 410 ASP A CA 1
ATOM 3277 C C . ASP A 1 410 ? 32.839 1.046 -40.073 1.00 91.31 410 ASP A C 1
ATOM 3279 O O . ASP A 1 410 ? 31.780 1.037 -39.449 1.00 91.31 410 ASP A O 1
ATOM 3283 N N . VAL A 1 411 ? 32.948 0.446 -41.265 1.00 90.69 411 VAL A N 1
ATOM 3284 C CA . VAL A 1 411 ? 31.842 -0.307 -41.887 1.00 90.69 411 VAL A CA 1
ATOM 3285 C C . VAL A 1 411 ? 31.461 -1.530 -41.048 1.00 90.69 411 VAL A C 1
ATOM 3287 O O . VAL A 1 411 ? 30.276 -1.780 -40.825 1.00 90.69 411 VAL A O 1
ATOM 3290 N N . GLU A 1 412 ? 32.446 -2.278 -40.547 1.00 90.38 412 GLU A N 1
ATOM 3291 C CA . GLU A 1 412 ? 32.212 -3.401 -39.630 1.00 90.38 412 GLU A CA 1
ATOM 3292 C C . GLU A 1 412 ? 31.508 -2.946 -38.345 1.00 90.38 412 GLU A C 1
ATOM 3294 O O . GLU A 1 412 ? 30.582 -3.617 -37.886 1.00 90.38 412 GLU A O 1
ATOM 3299 N N . GLN A 1 413 ? 31.895 -1.788 -37.803 1.00 89.19 413 GLN A N 1
ATOM 3300 C CA . GLN A 1 413 ? 31.275 -1.200 -36.620 1.00 89.19 413 GLN A CA 1
ATOM 3301 C C . GLN A 1 413 ? 29.807 -0.837 -36.869 1.00 89.19 413 GLN A C 1
ATOM 3303 O O . GLN A 1 413 ? 28.951 -1.189 -36.061 1.00 89.19 413 GLN A O 1
ATOM 3308 N N . VAL A 1 414 ? 29.500 -0.169 -37.986 1.00 88.06 414 VAL A N 1
ATOM 3309 C CA . VAL A 1 414 ? 28.115 0.186 -38.346 1.00 88.06 414 VAL A CA 1
ATOM 3310 C C . VAL A 1 414 ? 27.254 -1.068 -38.484 1.00 88.06 414 VAL A C 1
ATOM 3312 O O . VAL A 1 414 ? 26.160 -1.117 -37.931 1.00 88.06 414 VAL A O 1
ATOM 3315 N N . ARG A 1 415 ? 27.775 -2.113 -39.139 1.00 85.56 415 ARG A N 1
ATOM 3316 C CA . ARG A 1 415 ? 27.076 -3.396 -39.283 1.00 85.56 415 ARG A CA 1
ATOM 3317 C C . ARG A 1 415 ? 26.813 -4.076 -37.936 1.00 85.56 415 ARG A C 1
ATOM 3319 O O . ARG A 1 415 ? 25.766 -4.685 -37.762 1.00 85.56 415 ARG A O 1
ATOM 3326 N N . SER A 1 416 ? 27.759 -4.004 -36.999 1.00 82.12 416 SER A N 1
ATOM 3327 C CA . SER A 1 416 ? 27.619 -4.649 -35.688 1.00 82.12 416 SER A CA 1
ATOM 3328 C C . SER A 1 416 ? 26.497 -4.039 -34.848 1.00 82.12 416 SER A C 1
ATOM 3330 O O . SER A 1 416 ? 25.832 -4.769 -34.122 1.00 82.12 416 SER A O 1
ATOM 3332 N N . VAL A 1 417 ? 26.272 -2.725 -34.947 1.00 74.31 417 VAL A N 1
ATOM 3333 C CA . VAL A 1 417 ? 25.247 -2.039 -34.143 1.00 74.31 417 VAL A CA 1
ATOM 3334 C C . VAL A 1 417 ? 23.831 -2.439 -34.557 1.00 74.31 417 VAL A C 1
ATOM 3336 O O . VAL A 1 417 ? 22.964 -2.526 -33.695 1.00 74.31 417 VAL A O 1
ATOM 3339 N N . ASP A 1 418 ? 23.593 -2.727 -35.836 1.00 62.94 418 ASP A N 1
ATOM 3340 C CA . ASP A 1 418 ? 22.274 -3.187 -36.286 1.00 62.94 418 ASP A CA 1
ATOM 3341 C C . ASP A 1 418 ? 21.972 -4.628 -35.826 1.00 62.94 418 ASP A C 1
ATOM 3343 O O . ASP A 1 418 ? 20.815 -4.959 -35.582 1.00 62.94 418 ASP A O 1
ATOM 3347 N N . CYS A 1 419 ? 22.990 -5.481 -35.638 1.00 56.16 419 CYS A N 1
ATOM 3348 C CA . CYS A 1 419 ? 22.798 -6.877 -35.219 1.00 56.16 419 CYS A CA 1
ATOM 3349 C C . CYS A 1 419 ? 22.453 -7.049 -33.727 1.00 56.16 419 CYS A C 1
ATOM 3351 O O . CYS A 1 419 ? 21.778 -8.013 -33.378 1.00 56.16 419 CYS A O 1
ATOM 3353 N N . ASP A 1 420 ? 22.877 -6.133 -32.852 1.00 51.31 420 ASP A N 1
ATOM 3354 C CA . ASP A 1 420 ? 22.632 -6.227 -31.400 1.00 51.31 420 ASP A CA 1
ATOM 3355 C C . ASP A 1 420 ? 21.224 -5.752 -30.979 1.00 51.31 420 ASP A C 1
ATOM 3357 O O . ASP A 1 420 ? 20.875 -5.780 -29.800 1.00 51.31 420 ASP A O 1
ATOM 3361 N N . VAL A 1 421 ? 20.400 -5.288 -31.926 1.00 51.59 421 VAL A N 1
ATOM 3362 C CA . VAL A 1 421 ? 19.128 -4.592 -31.648 1.00 51.59 421 VAL A CA 1
ATOM 3363 C C . VAL A 1 421 ? 17.885 -5.458 -31.938 1.00 51.59 421 VAL A C 1
ATOM 3365 O O . VAL A 1 421 ? 16.767 -5.034 -31.629 1.00 51.59 421 VAL A O 1
ATOM 3368 N N . ASP A 1 422 ? 18.079 -6.679 -32.453 1.00 39.09 422 ASP A N 1
ATOM 3369 C CA . ASP A 1 422 ? 17.024 -7.646 -32.814 1.00 39.09 422 ASP A CA 1
ATOM 3370 C C . ASP A 1 422 ? 16.826 -8.802 -31.795 1.00 39.09 422 ASP A C 1
ATOM 3372 O O . ASP A 1 422 ? 16.213 -9.816 -32.136 1.00 39.09 422 ASP A O 1
ATOM 3376 N N . VAL A 1 423 ? 17.293 -8.666 -30.541 1.00 32.66 423 VAL A N 1
ATOM 3377 C CA . VAL A 1 423 ? 17.054 -9.648 -29.449 1.00 32.66 423 VAL A CA 1
ATOM 3378 C C . VAL A 1 423 ? 16.045 -9.148 -28.421 1.00 32.66 423 VAL A C 1
ATOM 3380 O O . VAL A 1 423 ? 16.186 -7.992 -27.955 1.00 32.66 423 VAL A O 1
#

Sequence (423 aa):
MAGVETLLSGGTRFEIAAVRVHDRKAVKRPRRKPRFLSDQLSLGDDQPVNNSRSFADVKGSFDEVDDAAGTHDGMTDSDTSTFAGSSNGDSTKVFEEDILSLNFGIRELEPLPVALTDLTNLPLNTCLFEFSGHTYVHREVLELLVEKGVIAPKHSRRKGSAIPLKDYSLHKGVDALEHILTTKQKITELTAANAALKEQIRNKLLHSQQRIAREHQRTMLEERVRLARARVAVKRHTMERLRAVMEDERRTFETDIHIAKALVSTMQMTMRYKEERQNILERRCEVLRAAHKIRSRQAMLVQQLGTVYPIDYVGAGEYSIRGIRIANSDLTGGGRADEEMISTALGYIAHLVFMLSKYLRVNLRYRVVPYSSRSFLKDEINDPHGEYPLYKRGVEKDRHEKAIRFLRKDVEQVRSVDCDVDV

InterPro domains:
  IPR018791 UV radiation resistance protein/autophagy-related protein 14 [PF10186] (178-368)